Protein AF-0000000068498401 (afdb_homodimer)

pLDDT: mean 91.23, std 15.37, range [37.78, 98.94]

Solvent-accessible surface area (backbone atoms only — not comparable to full-atom values): 26093 Å² total; per-residue (Å²): 137,86,74,56,92,60,43,46,78,44,77,67,82,49,95,81,34,52,40,46,30,33,80,84,75,49,65,88,57,70,65,48,57,51,44,43,63,69,42,71,37,39,75,60,27,32,36,38,28,45,55,29,54,50,34,58,43,58,53,51,40,55,67,20,35,54,49,48,35,32,37,28,29,17,62,49,64,71,44,32,52,42,17,43,50,20,35,55,74,59,69,35,62,88,38,41,45,70,42,76,42,53,62,85,53,39,69,79,77,45,61,65,45,63,21,46,32,28,37,33,58,58,84,84,72,65,90,80,66,81,80,63,77,80,39,66,72,37,44,56,51,66,74,59,63,71,44,74,62,41,53,53,47,39,45,45,46,28,27,16,88,67,14,32,40,37,37,39,46,52,48,46,46,44,66,60,51,52,45,51,26,51,75,52,41,24,25,63,35,37,38,33,45,32,15,60,31,82,70,40,34,54,63,31,30,38,39,34,24,22,28,74,45,70,90,56,37,45,64,44,48,52,42,41,46,22,42,96,84,68,39,71,22,72,67,44,52,49,55,69,66,55,63,66,30,54,48,133,137,87,74,54,92,60,43,47,78,44,76,66,82,47,95,82,35,51,41,47,31,33,79,84,73,51,66,89,56,70,64,49,58,51,45,44,62,68,41,72,37,40,76,61,28,32,36,38,30,46,55,28,53,51,33,58,44,56,52,51,42,55,67,21,34,53,48,49,35,33,36,28,29,16,63,50,63,71,42,32,51,42,18,43,50,21,34,55,74,59,67,35,63,87,39,41,46,70,43,75,42,53,61,84,51,39,70,78,77,44,62,63,45,61,21,46,33,30,37,34,58,57,83,84,71,65,89,80,65,80,77,62,78,80,39,68,71,36,44,57,51,64,74,61,64,71,42,73,62,40,53,52,46,39,44,44,45,27,27,16,88,67,12,33,39,36,38,40,46,52,46,47,46,44,66,60,52,51,44,50,25,50,75,51,41,24,26,64,37,36,38,34,43,31,15,58,31,84,70,42,34,54,66,32,31,37,39,35,23,22,26,75,47,71,93,55,36,44,63,44,46,53,42,41,45,23,40,96,85,68,40,71,22,73,69,45,51,48,56,71,66,54,64,66,30,56,48,132

Radius of gyration: 25.87 Å; Cα contacts (8 Å, |Δi|>4): 1118; chains: 2; bounding box: 50×80×57 Å

Nearest PDB structures (foldseek):
  3lpm-assembly1_B  TM=9.695E-01  e=3.273E-28  Listeria monocytogenes serotype 4b str. CLIP 80459
  7wm6-assembly1_A  TM=9.320E-01  e=1.134E-28  Mycoplasma capricolum subsp. capricolum
  7wm6-assembly2_D  TM=9.276E-01  e=2.561E-27  Mycoplasma capricolum subsp. capricolum
  7wm5-assembly1_A-2  TM=9.455E-01  e=2.442E-23  Mycoplasma capricolum subsp. capricolum
  7wm6-assembly1_B  TM=9.567E-01  e=1.090E-22  Mycoplasma capricolum subsp. capricolum

Sequence (496 aa):
MQLKDSERIDDLQLKGLKIIQDTNGFCFGIDAVLLANFTKIKKDAKVVDLGTGTGIIPILIAGKSEAKKIIGVEIQEDVYEMATRSIKLNGLEERVEIINEDIKYIDKVLDINGYHVVTSNPPYMHIDGIKNPNDKKAISRHEVRCNLEDVIRAASRLVMPRGKFFMIHRPTRLVDIITLGRKYKLEPKVIQFVHPRPQKAPNLVLVQFVKDGRPELKILDPLYVYGEDGNYTKELKAIYNNKDIGELMQLKDSERIDDLQLKGLKIIQDTNGFCFGIDAVLLANFTKIKKDAKVVDLGTGTGIIPILIAGKSEAKKIIGVEIQEDVYEMATRSIKLNGLEERVEIINEDIKYIDKVLDINGYHVVTSNPPYMHIDGIKNPNDKKAISRHEVRCNLEDVIRAASRLVMPRGKFFMIHRPTRLVDIITLGRKYKLEPKVIQFVHPRPQKAPNLVLVQFVKDGRPELKILDPLYVYGEDGNYTKELKAIYNNKDIGEL

InterPro domains:
  IPR029063 S-adenosyl-L-methionine-dependent methyltransferase superfamily [G3DSA:3.40.50.150] (7-247)
  IPR029063 S-adenosyl-L-methionine-dependent methyltransferase superfamily [SSF53335] (8-212)
  IPR050210 tRNA (adenine-N(6)-)-methyltransferase [PTHR47739] (4-241)
  IPR056743 TRM5/TYW2-like, methyltransferase domain [PF02475] (40-111)

Organism: Clostridioides difficile (strain 630) (NCBI:txid272563)

Foldseek 3Di:
DDDDPQWDKDALLFPRAIFIAGNQAQDDDLQLLVQLLVDADAAQFEEEEEQCQRVSSVRLNVQAENHQAYEYEHADPVRQVRNVVSCVVRPNPRHYYYDHDQLLCVCVVAPFQAGQEYEYADDAADVPDLDDCPRPSSVCCVPSVCDLLSNLLSRLRHHHAQGKYKYKYFPVCVVVNQVSCVVSQWHWAEKEFECQEPPGHGGMMMTMTTRNDDDDHDYDDYHYQAYPVGHGDPVSVCSSVNRHNYDD/DDDDPQWDKDALLFPRAIFIAGNQAQDDDLQLLVQLLVDADAAQFEEEEEQCQRVSSVSLNVQAENHQAYEYEHADPVRQVRNQVSCVVRPNPRHYYYDHDQLLCVCVVAPFLAGQEYEYADDAADPPDLDDCPRPVSVCCPPSVCDLLSNLLSRLRHHHAQGKYKYKYFPVCVVVNQVSCVVSQWHWAEKEFEAQEPPGHGGMMMTMTTRNDDDDHHYDDYHYQAYPVGHGDPVSVCSSVNRHNYDD

Structure (mmCIF, N/CA/C/O backbone):
data_AF-0000000068498401-model_v1
#
loop_
_entity.id
_entity.type
_entity.pdbx_description
1 polymer Methyltransferase
#
loop_
_atom_site.group_PDB
_atom_site.id
_atom_site.type_symbol
_atom_site.label_atom_id
_atom_site.label_alt_id
_atom_site.label_comp_id
_atom_site.label_asym_id
_atom_site.label_entity_id
_atom_site.label_seq_id
_atom_site.pdbx_PDB_ins_code
_atom_site.Cartn_x
_atom_site.Cartn_y
_atom_site.Cartn_z
_atom_site.occupancy
_atom_site.B_iso_or_equiv
_atom_site.auth_seq_id
_atom_site.auth_comp_id
_atom_site.auth_asym_id
_atom_site.auth_atom_id
_atom_site.pdbx_PDB_model_num
ATOM 1 N N . MET A 1 1 ? 5.309 43.344 13.297 1 69.25 1 MET A N 1
ATOM 2 C CA . MET A 1 1 ? 6.023 42.062 13.469 1 69.25 1 MET A CA 1
ATOM 3 C C . MET A 1 1 ? 7.398 42.125 12.812 1 69.25 1 MET A C 1
ATOM 5 O O . MET A 1 1 ? 7.551 42.719 11.734 1 69.25 1 MET A O 1
ATOM 9 N N . GLN A 1 2 ? 8.484 41.844 13.555 1 80.69 2 GLN A N 1
ATOM 10 C CA . GLN A 1 2 ? 9.836 41.938 13.016 1 80.69 2 GLN A CA 1
ATOM 11 C C . GLN A 1 2 ? 10.289 40.594 12.453 1 80.69 2 GLN A C 1
ATOM 13 O O . GLN A 1 2 ? 10.211 39.562 13.141 1 80.69 2 GLN A O 1
ATOM 18 N N . LEU A 1 3 ? 10.594 40.594 11.156 1 88.62 3 LEU A N 1
ATOM 19 C CA . LEU A 1 3 ? 11.133 39.406 10.492 1 88.62 3 LEU A CA 1
ATOM 20 C C . LEU A 1 3 ? 12.633 39.281 10.727 1 88.62 3 LEU A C 1
ATOM 22 O O . LEU A 1 3 ? 13.344 40.281 10.766 1 88.62 3 LEU A O 1
ATOM 26 N N . LYS A 1 4 ? 13.016 38.094 10.945 1 89.81 4 LYS A N 1
ATOM 27 C CA . LYS A 1 4 ? 14.453 37.844 10.977 1 89.81 4 LYS A CA 1
ATOM 28 C C . LYS A 1 4 ? 15.039 37.844 9.57 1 89.81 4 LYS A C 1
ATOM 30 O O . LYS A 1 4 ? 14.305 37.781 8.578 1 89.81 4 LYS A O 1
ATOM 35 N N . ASP A 1 5 ? 16.312 37.938 9.406 1 86.5 5 ASP A N 1
ATOM 36 C CA . ASP A 1 5 ? 17.016 38.219 8.148 1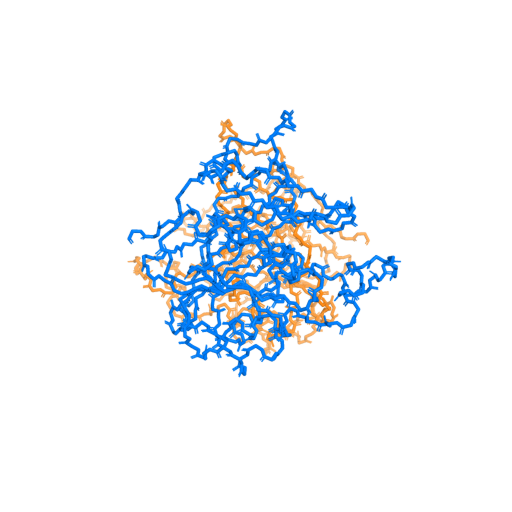 86.5 5 ASP A CA 1
ATOM 37 C C . ASP A 1 5 ? 16.656 37.188 7.09 1 86.5 5 ASP A C 1
ATOM 39 O O . ASP A 1 5 ? 16.422 37.531 5.93 1 86.5 5 ASP A O 1
ATOM 43 N N . SER A 1 6 ? 16.562 35.938 7.379 1 91.44 6 SER A N 1
ATOM 44 C CA . SER A 1 6 ? 16.344 34.906 6.379 1 91.44 6 SER A CA 1
ATOM 45 C C . SER A 1 6 ? 14.859 34.531 6.277 1 91.44 6 SER A C 1
ATOM 47 O O . SER A 1 6 ? 14.492 33.625 5.555 1 91.44 6 SER A O 1
ATOM 49 N N . GLU A 1 7 ? 14.031 35.375 6.914 1 94.44 7 GLU A N 1
ATOM 50 C CA . GLU A 1 7 ? 12.609 35.062 6.938 1 94.44 7 GLU A CA 1
ATOM 51 C C . GLU A 1 7 ? 11.836 35.875 5.898 1 94.44 7 GLU A C 1
ATOM 53 O O . GLU A 1 7 ? 12.234 37 5.551 1 94.44 7 GLU A O 1
ATOM 58 N N . ARG A 1 8 ? 10.773 35.25 5.34 1 95.12 8 ARG A N 1
ATOM 59 C CA . ARG A 1 8 ? 9.867 35.938 4.426 1 95.12 8 ARG A CA 1
ATOM 60 C C . ARG A 1 8 ? 8.414 35.562 4.734 1 95.12 8 ARG A C 1
ATOM 62 O O . ARG A 1 8 ? 8.141 34.562 5.367 1 95.12 8 ARG A O 1
ATOM 69 N N . ILE A 1 9 ? 7.539 36.438 4.32 1 96.31 9 ILE A N 1
ATOM 70 C CA . ILE A 1 9 ? 6.109 36.188 4.445 1 96.31 9 ILE A CA 1
ATOM 71 C C . ILE A 1 9 ? 5.543 35.719 3.107 1 96.31 9 ILE A C 1
ATOM 73 O O . ILE A 1 9 ? 5.73 36.406 2.084 1 96.31 9 ILE A O 1
ATOM 77 N N . ASP A 1 10 ? 4.914 34.594 3.117 1 95.62 10 ASP A N 1
ATOM 78 C CA . ASP A 1 10 ? 4.258 34.094 1.918 1 95.62 10 ASP A CA 1
ATOM 79 C C . ASP A 1 10 ? 2.74 34.125 2.066 1 95.62 10 ASP A C 1
ATOM 81 O O . ASP A 1 10 ? 2.211 33.812 3.139 1 95.62 10 ASP A O 1
ATOM 85 N N . ASP A 1 11 ? 2.082 34.531 0.954 1 97 11 ASP A N 1
ATOM 86 C CA . ASP A 1 11 ? 0.626 34.438 0.877 1 97 11 ASP A CA 1
ATOM 87 C C . ASP A 1 11 ? 0.174 33.031 0.538 1 97 11 ASP A C 1
ATOM 89 O O . ASP A 1 11 ? 0.654 32.438 -0.428 1 97 11 ASP A O 1
ATOM 93 N N . LEU A 1 12 ? -0.749 32.5 1.322 1 96.56 12 LEU A N 1
ATOM 94 C CA . LEU A 1 12 ? -1.189 31.125 1.112 1 96.56 12 LEU A CA 1
ATOM 95 C C . LEU A 1 12 ? -2.311 31.078 0.081 1 96.56 12 LEU A C 1
ATOM 97 O O . LEU A 1 12 ? -2.754 29.984 -0.3 1 96.56 12 LEU A O 1
ATOM 101 N N . GLN A 1 13 ? -2.814 32.188 -0.362 1 95.06 13 GLN A N 1
ATOM 102 C CA . GLN A 1 13 ? -3.906 32.312 -1.322 1 95.06 13 GLN A CA 1
ATOM 103 C C . GLN A 1 13 ? -5.16 31.594 -0.816 1 95.06 13 GLN A C 1
ATOM 105 O O . GLN A 1 13 ? -5.82 30.875 -1.567 1 95.06 13 GLN A O 1
ATOM 110 N N . LEU A 1 14 ? -5.355 31.688 0.507 1 97 14 LEU A N 1
ATOM 111 C CA . LEU A 1 14 ? -6.488 31.125 1.228 1 97 14 LEU A CA 1
ATOM 112 C C . LEU A 1 14 ? -7.055 32.125 2.229 1 97 14 LEU A C 1
ATOM 114 O O . LEU A 1 14 ? -6.551 32.25 3.348 1 97 14 LEU A O 1
ATOM 118 N N . LYS A 1 15 ? -8.047 32.875 1.849 1 96.5 15 LYS A N 1
ATOM 119 C CA . LYS A 1 15 ? -8.781 33.781 2.721 1 96.5 15 LYS A CA 1
ATOM 120 C C . LYS A 1 15 ? -7.852 34.812 3.363 1 96.5 15 LYS A C 1
ATOM 122 O O . LYS A 1 15 ? -7.988 35.125 4.551 1 96.5 15 LYS A O 1
ATOM 127 N N . GLY A 1 16 ? -6.793 35.156 2.66 1 96.69 16 GLY A N 1
ATOM 128 C CA . GLY A 1 16 ? -5.891 36.219 3.121 1 96.69 16 GLY A CA 1
ATOM 129 C C . GLY A 1 16 ? -4.867 35.719 4.125 1 96.69 16 GLY A C 1
ATOM 130 O O . GLY A 1 16 ? -4.086 36.5 4.664 1 96.69 16 GLY A O 1
ATOM 131 N N . LEU A 1 17 ? -4.832 34.438 4.328 1 98 17 LEU A N 1
ATOM 132 C CA . LEU A 1 17 ? -3.904 33.875 5.301 1 98 17 LEU A CA 1
ATOM 133 C C . LEU A 1 17 ? -2.475 33.906 4.773 1 98 17 LEU A C 1
ATOM 135 O O . LEU A 1 17 ? -2.25 33.781 3.566 1 98 17 LEU A O 1
ATOM 139 N N . LYS A 1 18 ? -1.527 34.125 5.73 1 98.12 18 LYS A N 1
ATOM 140 C CA . LYS A 1 18 ? -0.104 34.219 5.422 1 98.12 18 LYS A CA 1
ATOM 141 C C . LYS A 1 18 ? 0.726 33.344 6.336 1 98.12 18 LYS A C 1
ATOM 143 O O . LYS A 1 18 ? 0.212 32.781 7.32 1 98.12 18 LYS A O 1
ATOM 148 N N . ILE A 1 19 ? 2.02 33.156 5.918 1 97.38 19 ILE A N 1
ATOM 149 C CA . ILE A 1 19 ? 2.906 32.312 6.723 1 97.38 19 ILE A CA 1
ATOM 150 C C . ILE A 1 19 ? 4.332 32.875 6.656 1 97.38 19 ILE A C 1
ATOM 152 O O . ILE A 1 19 ? 4.781 33.312 5.602 1 97.38 19 ILE A O 1
ATOM 156 N N . ILE A 1 20 ? 4.973 32.875 7.828 1 96.88 20 ILE A N 1
ATOM 157 C CA . ILE A 1 20 ? 6.383 33.219 7.895 1 96.88 20 ILE A CA 1
ATOM 158 C C . ILE A 1 20 ? 7.238 31.969 7.664 1 96.88 20 ILE A C 1
ATOM 160 O O . ILE A 1 20 ? 7.012 30.938 8.281 1 96.88 20 ILE A O 1
ATOM 164 N N . GLN A 1 21 ? 8.109 32.062 6.746 1 94 21 GLN A N 1
ATOM 165 C CA . GLN A 1 21 ? 9.008 30.938 6.461 1 94 21 GLN A CA 1
ATOM 166 C C . GLN A 1 21 ? 10.461 31.406 6.438 1 94 21 GLN A C 1
ATOM 168 O O . GLN A 1 21 ? 10.742 32.594 6.227 1 94 21 GLN A O 1
ATOM 173 N N . ASP A 1 22 ? 11.281 30.453 6.781 1 90.94 22 ASP A N 1
ATOM 174 C CA . ASP A 1 22 ? 12.719 30.688 6.715 1 90.94 22 ASP A CA 1
ATOM 175 C C . ASP A 1 22 ? 13.312 30.094 5.438 1 90.94 22 ASP A C 1
ATOM 177 O O . ASP A 1 22 ? 13.367 28.875 5.273 1 90.94 22 ASP A O 1
ATOM 181 N N . THR A 1 23 ? 13.938 30.859 4.598 1 85.88 23 THR A N 1
ATOM 182 C CA . THR A 1 23 ? 14.398 30.469 3.271 1 85.88 23 THR A CA 1
ATOM 183 C C . THR A 1 23 ? 15.594 29.531 3.373 1 85.88 23 THR A C 1
ATOM 185 O O . THR A 1 23 ? 15.945 28.859 2.404 1 85.88 23 THR A O 1
ATOM 188 N N . ASN A 1 24 ? 16.188 29.469 4.523 1 81.56 24 ASN A N 1
ATOM 189 C CA . ASN A 1 24 ? 17.359 28.641 4.699 1 81.56 24 ASN A CA 1
ATOM 190 C C . ASN A 1 24 ? 16.984 27.219 5.145 1 81.56 24 ASN A C 1
ATOM 192 O O . ASN A 1 24 ? 17.844 26.344 5.219 1 81.56 24 ASN A O 1
ATOM 196 N N . GLY A 1 25 ? 15.664 27.016 5.324 1 74.38 25 GLY A N 1
ATOM 197 C CA . GLY A 1 25 ? 15.539 25.609 5.652 1 74.38 25 GLY A CA 1
ATOM 198 C C . GLY A 1 25 ? 14.133 25.219 6.078 1 74.38 25 GLY A C 1
ATOM 199 O O . GLY A 1 25 ? 13.781 24.047 6.086 1 74.38 25 GLY A O 1
ATOM 200 N N . PHE A 1 26 ? 13.273 26.156 6.363 1 77.25 26 PHE A N 1
ATOM 201 C CA . PHE A 1 26 ? 11.961 25.766 6.863 1 77.25 26 PHE A CA 1
ATOM 202 C C . PHE A 1 26 ? 10.859 26.312 5.961 1 77.25 26 PHE A C 1
ATOM 204 O O . PHE A 1 26 ? 10.172 27.266 6.316 1 77.25 26 PHE A O 1
ATOM 211 N N . CYS A 1 27 ? 10.828 25.75 4.793 1 87.81 27 CYS A N 1
ATOM 212 C CA . CYS A 1 27 ? 9.75 26.062 3.865 1 87.81 27 CYS A CA 1
ATOM 213 C C . CYS A 1 27 ? 8.836 24.844 3.676 1 87.81 27 CYS A C 1
ATOM 215 O O . CYS A 1 27 ? 9.312 23.719 3.564 1 87.81 27 CYS A O 1
ATOM 217 N N . PHE A 1 28 ? 7.555 25.219 3.814 1 88.06 28 PHE A N 1
ATOM 218 C CA . PHE A 1 28 ? 6.641 24.094 3.619 1 88.06 28 PHE A CA 1
ATOM 219 C C . PHE A 1 28 ? 6.594 23.688 2.152 1 88.06 28 PHE A C 1
ATOM 221 O O . PHE A 1 28 ? 6.855 24.5 1.265 1 88.06 28 PHE A O 1
ATOM 228 N N . GLY A 1 29 ? 6.336 22.375 1.887 1 91.38 29 GLY A N 1
ATOM 229 C CA . GLY A 1 29 ? 6.23 21.844 0.541 1 91.38 29 GLY A CA 1
ATOM 230 C C . GLY A 1 29 ? 4.852 21.297 0.219 1 91.38 29 GLY A C 1
ATOM 231 O O . GLY A 1 29 ? 3.898 21.531 0.967 1 91.38 29 GLY A O 1
ATOM 232 N N . ILE A 1 30 ? 4.715 20.672 -0.909 1 95.12 30 ILE A N 1
ATOM 233 C CA . ILE A 1 30 ? 3.463 20.156 -1.437 1 95.12 30 ILE A CA 1
ATOM 234 C C . ILE A 1 30 ? 2.873 19.141 -0.455 1 95.12 30 ILE A C 1
ATOM 236 O O . ILE A 1 30 ? 1.653 18.984 -0.37 1 95.12 30 ILE A O 1
ATOM 240 N N . ASP A 1 31 ? 3.709 18.5 0.362 1 96.25 31 ASP A N 1
ATOM 241 C CA . ASP A 1 31 ? 3.277 17.469 1.312 1 96.25 31 ASP A CA 1
ATOM 242 C C . ASP A 1 31 ? 2.281 18.047 2.318 1 96.25 31 ASP A C 1
ATOM 244 O O . ASP A 1 31 ? 1.245 17.438 2.59 1 96.25 31 ASP A O 1
ATOM 248 N N . ALA A 1 32 ? 2.59 19.219 2.818 1 96.88 32 ALA A N 1
ATOM 249 C CA . ALA A 1 32 ? 1.733 19.844 3.818 1 96.88 32 ALA A CA 1
ATOM 250 C C . ALA A 1 32 ? 0.363 20.188 3.236 1 96.88 32 ALA A C 1
ATOM 252 O O . ALA A 1 32 ? -0.662 19.984 3.893 1 96.88 32 ALA A O 1
ATOM 253 N N . VAL A 1 33 ? 0.389 20.672 1.991 1 97.44 33 VAL A N 1
ATOM 254 C CA . VAL A 1 33 ? -0.849 21.047 1.322 1 97.44 33 VAL A CA 1
ATOM 255 C C . VAL A 1 33 ? -1.704 19.812 1.062 1 97.44 33 VAL A C 1
ATOM 257 O O . VAL A 1 33 ? -2.912 19.828 1.308 1 97.44 33 VAL A O 1
ATOM 260 N N . LEU A 1 34 ? -1.047 18.734 0.639 1 98.44 34 LEU A N 1
ATOM 261 C CA . LEU A 1 34 ? -1.752 17.484 0.366 1 98.44 34 LEU A CA 1
ATOM 262 C C . LEU A 1 34 ? -2.361 16.922 1.643 1 98.44 34 LEU A C 1
ATOM 264 O O . LEU A 1 34 ? -3.521 16.5 1.649 1 98.44 34 LEU A O 1
ATOM 268 N N . LEU A 1 35 ? -1.607 16.922 2.703 1 98.69 35 LEU A N 1
ATOM 269 C CA . LEU A 1 35 ? -2.086 16.359 3.961 1 98.69 35 LEU A CA 1
ATOM 270 C C . LEU A 1 35 ? -3.266 17.156 4.5 1 98.69 35 LEU A C 1
ATOM 272 O O . LEU A 1 35 ? -4.285 16.594 4.895 1 98.69 35 LEU A O 1
ATOM 276 N N . ALA A 1 36 ? -3.113 18.484 4.512 1 98.62 36 ALA A N 1
ATOM 277 C CA . ALA A 1 36 ? -4.188 19.328 5.023 1 98.62 36 ALA A CA 1
ATOM 278 C C . ALA A 1 36 ? -5.488 19.094 4.266 1 98.62 36 ALA A C 1
ATOM 280 O O . ALA A 1 36 ? -6.562 19.031 4.867 1 98.62 36 ALA A O 1
ATOM 281 N N . ASN A 1 37 ? -5.422 18.891 2.969 1 98.31 37 ASN A N 1
ATOM 282 C CA . ASN A 1 37 ? -6.613 18.734 2.143 1 98.31 37 ASN A CA 1
ATOM 283 C C . ASN A 1 37 ? -7.129 17.297 2.176 1 98.31 37 ASN A C 1
ATOM 285 O O . ASN A 1 37 ? -8.266 17.031 1.785 1 98.31 37 ASN A O 1
ATOM 289 N N . PHE A 1 38 ? -6.309 16.344 2.588 1 98.5 38 PHE A N 1
ATOM 290 C CA . PHE A 1 38 ? -6.688 14.953 2.756 1 98.5 38 PHE A CA 1
ATOM 291 C C . PHE A 1 38 ? -7.48 14.758 4.043 1 98.5 38 PHE A C 1
ATOM 293 O O . PHE A 1 38 ? -8.25 13.805 4.164 1 98.5 38 PHE A O 1
ATOM 300 N N . THR A 1 39 ? -7.305 15.656 4.969 1 98.19 39 THR A N 1
ATOM 301 C CA . THR A 1 39 ? -7.965 15.578 6.266 1 98.19 39 THR A CA 1
ATOM 302 C C . THR A 1 39 ? -9.438 15.961 6.152 1 98.19 39 THR A C 1
ATOM 304 O O . THR A 1 39 ? -9.82 16.719 5.262 1 98.19 39 THR A O 1
ATOM 307 N N . LYS A 1 40 ? -10.195 15.359 6.953 1 96.25 40 LYS A N 1
ATOM 308 C CA . LYS A 1 40 ? -11.602 15.703 7.117 1 96.25 40 LYS A CA 1
ATOM 309 C C . LYS A 1 40 ? -11.891 16.156 8.547 1 96.25 40 LYS A C 1
ATOM 311 O O . LYS A 1 40 ? -11.641 15.422 9.5 1 96.25 40 LYS A O 1
ATOM 316 N N . ILE A 1 41 ? -12.516 17.375 8.617 1 97.69 41 ILE A N 1
ATOM 317 C CA . ILE A 1 41 ? -12.656 18 9.938 1 97.69 41 ILE A CA 1
ATOM 318 C C . ILE A 1 41 ? -14.117 18.344 10.188 1 97.69 41 ILE A C 1
ATOM 320 O O . ILE A 1 41 ? -14.727 19.109 9.43 1 97.69 41 ILE A O 1
ATOM 324 N N . LYS A 1 42 ? -14.648 17.812 11.227 1 97.31 42 LYS A N 1
ATOM 325 C CA . LYS A 1 42 ? -16 18.172 11.633 1 97.31 42 LYS A CA 1
ATOM 326 C C . LYS A 1 42 ? -16.016 19.531 12.312 1 97.31 42 LYS A C 1
ATOM 328 O O . LYS A 1 42 ? -15.008 19.984 12.859 1 97.31 42 LYS A O 1
ATOM 333 N N . LYS A 1 43 ? -17.203 20.078 12.297 1 97.19 43 LYS A N 1
ATOM 334 C CA . LYS A 1 43 ? -17.391 21.312 13.047 1 97.19 43 LYS A CA 1
ATOM 335 C C . LYS A 1 43 ? -17.062 21.125 14.523 1 97.19 43 LYS A C 1
ATOM 337 O O . LYS A 1 43 ? -17.422 20.094 15.117 1 97.19 43 LYS A O 1
ATOM 342 N N . ASP A 1 44 ? -16.328 22.062 15.102 1 97.75 44 ASP A N 1
ATOM 343 C CA . ASP A 1 44 ? -16 22.141 16.516 1 97.75 44 ASP A CA 1
ATOM 344 C C . ASP A 1 44 ? -15 21.062 16.922 1 97.75 44 ASP A C 1
ATOM 346 O O . ASP A 1 44 ? -14.836 20.766 18.109 1 97.75 44 ASP A O 1
ATOM 350 N N . ALA A 1 45 ? -14.367 20.516 15.906 1 98.5 45 ALA A N 1
ATOM 351 C CA . ALA A 1 45 ? -13.391 19.469 16.188 1 98.5 45 ALA A CA 1
ATOM 352 C C . ALA A 1 45 ? -12.156 20.047 16.875 1 98.5 45 ALA A C 1
ATOM 354 O O . ALA A 1 45 ? -11.812 21.219 16.672 1 98.5 45 ALA A O 1
ATOM 355 N N . LYS A 1 46 ? -11.539 19.188 17.703 1 98.88 46 LYS A N 1
ATOM 356 C CA . LYS A 1 46 ? -10.211 19.453 18.234 1 98.88 46 LYS A CA 1
ATOM 357 C C . LYS A 1 46 ? -9.141 18.703 17.453 1 98.88 46 LYS A C 1
ATOM 359 O O . LYS A 1 46 ? -9.242 17.484 17.266 1 98.88 46 LYS A O 1
ATOM 364 N N . VAL A 1 47 ? -8.102 19.469 17.062 1 98.88 47 VAL A N 1
ATOM 365 C CA . VAL A 1 47 ? -7.098 18.922 16.156 1 98.88 47 VAL A CA 1
ATOM 366 C C . VAL A 1 47 ? -5.703 19.141 16.75 1 98.88 47 VAL A C 1
ATOM 368 O O . VAL A 1 47 ? -5.43 20.172 17.344 1 98.88 47 VAL A O 1
ATOM 371 N N . VAL A 1 48 ? -4.828 18.125 16.562 1 98.94 48 VAL A N 1
ATOM 372 C CA . VAL A 1 48 ? -3.416 18.281 16.906 1 98.94 48 VAL A CA 1
ATOM 373 C C . VAL A 1 48 ? -2.553 17.938 15.695 1 98.94 48 VAL A C 1
ATOM 375 O O . VAL A 1 48 ? -2.797 16.953 15.008 1 98.94 48 VAL A O 1
ATOM 378 N N . ASP A 1 49 ? -1.604 18.781 15.422 1 98.88 49 ASP A N 1
ATOM 379 C CA . ASP A 1 49 ? -0.606 18.531 14.383 1 98.88 49 ASP A CA 1
ATOM 380 C C . ASP A 1 49 ? 0.765 18.25 15 1 98.88 49 ASP A C 1
ATOM 382 O O . ASP A 1 49 ? 1.368 19.141 15.602 1 98.88 49 ASP A O 1
ATOM 386 N N . LEU A 1 50 ? 1.269 17.016 14.82 1 98.31 50 LEU A N 1
ATOM 387 C CA . LEU A 1 50 ? 2.537 16.594 15.398 1 98.31 50 LEU A CA 1
ATOM 388 C C . LEU A 1 50 ? 3.697 16.922 14.461 1 98.31 50 LEU A C 1
ATOM 390 O O . LEU A 1 50 ? 3.717 16.484 13.312 1 98.31 50 LEU A O 1
ATOM 394 N N . GLY A 1 51 ? 4.711 17.609 14.945 1 96.06 51 GLY A N 1
ATOM 395 C CA . GLY A 1 51 ? 5.777 18.094 14.078 1 96.06 51 GLY A CA 1
ATOM 396 C C . GLY A 1 51 ? 5.32 19.156 13.109 1 96.06 51 GLY A C 1
ATOM 397 O O . GLY A 1 51 ? 5.543 19.047 11.898 1 96.06 51 GLY A O 1
ATOM 398 N N . THR A 1 52 ? 4.844 20.266 13.688 1 96.81 52 THR A N 1
ATOM 399 C CA . THR A 1 52 ? 4.055 21.203 12.891 1 96.81 52 THR A CA 1
ATOM 400 C C . THR A 1 52 ? 4.961 22.078 12.031 1 96.81 52 THR A C 1
ATOM 402 O O . THR A 1 52 ? 4.504 22.688 11.062 1 96.81 52 THR A O 1
ATOM 405 N N . GLY A 1 53 ? 6.262 22.188 12.352 1 93.56 53 GLY A N 1
ATOM 406 C CA . GLY A 1 53 ? 7.168 23.031 11.594 1 93.56 53 GLY A CA 1
ATOM 407 C C . GLY A 1 53 ? 6.734 24.484 11.578 1 93.56 53 GLY A C 1
ATOM 408 O O . GLY A 1 53 ? 6.492 25.078 12.633 1 93.56 53 GLY A O 1
ATOM 409 N N . THR A 1 54 ? 6.523 25.062 10.453 1 92.62 54 THR A N 1
ATOM 410 C CA . THR A 1 54 ? 6.16 26.469 10.289 1 92.62 54 THR A CA 1
ATOM 411 C C . THR A 1 54 ? 4.73 26.719 10.758 1 92.62 54 THR A C 1
ATOM 413 O O . THR A 1 54 ? 4.277 27.859 10.812 1 92.62 54 THR A O 1
ATOM 416 N N . GLY A 1 55 ? 4.008 25.688 11.07 1 97.19 55 GLY A N 1
ATOM 417 C CA . GLY A 1 55 ? 2.609 25.828 11.438 1 97.19 55 GLY A CA 1
ATOM 418 C C . GLY A 1 55 ? 1.673 25.812 10.242 1 97.19 55 GLY A C 1
ATOM 419 O O . GLY A 1 55 ? 0.499 26.172 10.367 1 97.19 55 GLY A O 1
ATOM 420 N N . ILE A 1 56 ? 2.166 25.359 9.117 1 97.94 56 ILE A N 1
ATOM 421 C CA . ILE A 1 56 ? 1.432 25.453 7.855 1 97.94 56 ILE A CA 1
ATOM 422 C C . ILE A 1 56 ? 0.158 24.609 7.938 1 97.94 56 ILE A C 1
ATOM 424 O O . ILE A 1 56 ? -0.92 25.078 7.555 1 97.94 56 ILE A O 1
ATOM 428 N N . ILE A 1 57 ? 0.209 23.422 8.492 1 98.56 57 ILE A N 1
ATOM 429 C CA . ILE A 1 57 ? -0.944 22.531 8.484 1 98.56 57 ILE A CA 1
ATOM 430 C C . ILE A 1 57 ? -2.025 23.078 9.414 1 98.56 57 ILE A C 1
ATOM 432 O O . ILE A 1 57 ? -3.186 23.203 9.016 1 98.56 57 ILE A O 1
ATOM 436 N N . PRO A 1 58 ? -1.729 23.516 10.617 1 98.81 58 PRO A N 1
ATOM 437 C CA . PRO A 1 58 ? -2.727 24.156 11.469 1 98.81 58 PRO A CA 1
ATOM 438 C C . PRO A 1 58 ? -3.379 25.375 10.805 1 98.81 58 PRO A C 1
ATOM 440 O O . PRO A 1 58 ? -4.598 25.547 10.883 1 98.81 58 PRO A O 1
ATOM 443 N N . ILE A 1 59 ? -2.576 26.188 10.133 1 98.69 59 ILE A N 1
ATOM 444 C CA . ILE A 1 59 ? -3.096 27.391 9.5 1 98.69 59 ILE A CA 1
ATOM 445 C C . ILE A 1 59 ? -4.047 27.016 8.367 1 98.69 59 ILE A C 1
ATOM 447 O O . ILE A 1 59 ? -5.137 27.578 8.242 1 98.69 59 ILE A O 1
ATOM 451 N N . LEU A 1 60 ? -3.639 26.047 7.543 1 98.56 60 LEU A N 1
ATOM 452 C CA . LEU A 1 60 ? -4.492 25.594 6.445 1 98.56 60 LEU A CA 1
ATOM 453 C C .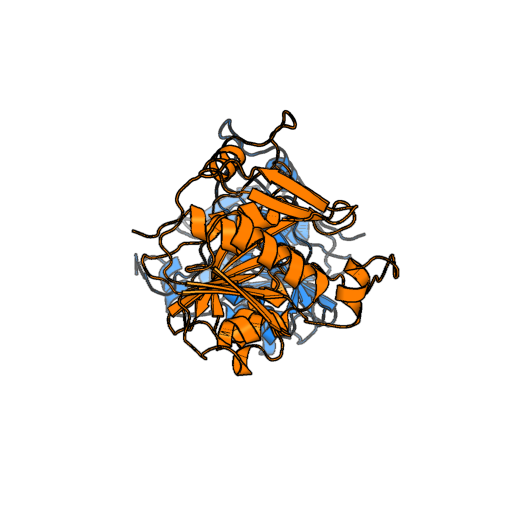 LEU A 1 60 ? -5.789 25 6.973 1 98.56 60 LEU A C 1
ATOM 455 O O . LEU A 1 60 ? -6.867 25.297 6.453 1 98.56 60 LEU A O 1
ATOM 459 N N . ILE A 1 61 ? -5.707 24.188 8.016 1 98.69 61 ILE A N 1
ATOM 460 C CA . ILE A 1 61 ? -6.898 23.562 8.586 1 98.69 61 ILE A CA 1
ATOM 461 C C . ILE A 1 61 ? -7.824 24.641 9.156 1 98.69 61 ILE A C 1
ATOM 463 O O . ILE A 1 61 ? -9.039 24.578 8.969 1 98.69 61 ILE A O 1
ATOM 467 N N . ALA A 1 62 ? -7.246 25.609 9.828 1 98.5 62 ALA A N 1
ATOM 468 C CA . ALA A 1 62 ? -8.047 26.703 10.367 1 98.5 62 ALA A CA 1
ATOM 469 C C . ALA A 1 62 ? -8.805 27.438 9.258 1 98.5 62 ALA A C 1
ATOM 471 O O . ALA A 1 62 ? -9.984 27.75 9.406 1 98.5 62 ALA A O 1
ATOM 472 N N . GLY A 1 63 ? -8.141 27.688 8.195 1 98 63 GLY A N 1
ATOM 473 C CA . GLY A 1 63 ? -8.742 28.406 7.086 1 98 63 GLY A CA 1
ATOM 474 C C . GLY A 1 63 ? -9.781 27.609 6.332 1 98 63 GLY A C 1
ATOM 475 O O . GLY A 1 63 ? -10.695 28.172 5.734 1 98 63 GLY A O 1
ATOM 476 N N . LYS A 1 64 ? -9.664 26.25 6.359 1 98.19 64 LYS A N 1
ATOM 477 C CA . LYS A 1 64 ? -10.492 25.406 5.504 1 98.19 64 LYS A CA 1
ATOM 478 C C . LYS A 1 64 ? -11.562 24.688 6.312 1 98.19 64 LYS A C 1
ATOM 480 O O . LYS A 1 64 ? -12.297 23.859 5.777 1 98.19 64 LYS A O 1
ATOM 485 N N . SER A 1 65 ? -11.633 24.953 7.645 1 97.81 65 SER A N 1
ATOM 486 C CA . SER A 1 65 ? -12.586 24.203 8.461 1 97.81 65 SER A CA 1
ATOM 487 C C . SER A 1 65 ? -13.109 25.062 9.617 1 97.81 65 SER A C 1
ATOM 489 O O . SER A 1 65 ? -12.672 26.188 9.805 1 97.81 65 SER A O 1
ATOM 491 N N . GLU A 1 66 ? -14.016 24.5 10.312 1 97.56 66 GLU A N 1
ATOM 492 C CA . GLU A 1 66 ? -14.57 25.141 11.5 1 97.56 66 GLU A CA 1
ATOM 493 C C . GLU A 1 66 ? -14.125 24.406 12.773 1 97.56 66 GLU A C 1
ATOM 495 O O . GLU A 1 66 ? -14.89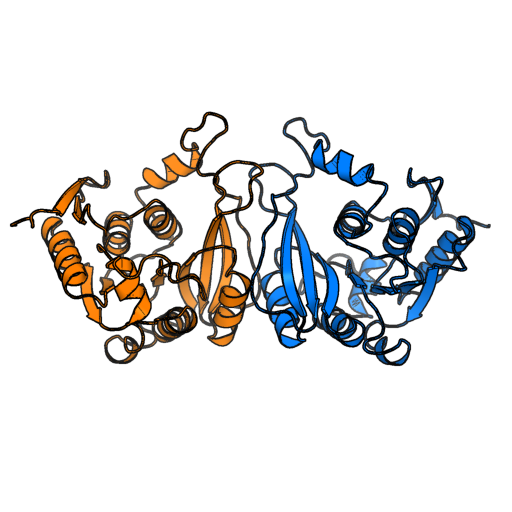8 24.297 13.727 1 97.56 66 GLU A O 1
ATOM 500 N N . ALA A 1 67 ? -12.969 23.906 12.688 1 98.06 67 ALA A N 1
ATOM 501 C CA . ALA A 1 67 ? -12.406 23.312 13.898 1 98.06 67 ALA A CA 1
ATOM 502 C C . ALA A 1 67 ? -12.438 24.297 15.055 1 98.06 67 ALA A C 1
ATOM 504 O O . ALA A 1 67 ? -12.164 25.484 14.875 1 98.06 67 ALA A O 1
ATOM 505 N N . LYS A 1 68 ? -12.734 23.781 16.219 1 98.06 68 LYS A N 1
ATOM 506 C CA . LYS A 1 68 ? -12.812 24.609 17.406 1 98.06 68 LYS A CA 1
ATOM 507 C C . LYS A 1 68 ? -11.414 25.016 17.906 1 98.06 68 LYS A C 1
ATOM 509 O O . LYS A 1 68 ? -11.195 26.156 18.297 1 98.06 68 LYS A O 1
ATOM 514 N N . LYS A 1 69 ? -10.562 24.047 17.906 1 98.75 69 LYS A N 1
ATOM 515 C CA . LYS A 1 69 ? -9.211 24.219 18.438 1 98.75 69 LYS A CA 1
ATOM 516 C C . LYS A 1 69 ? -8.203 23.391 17.656 1 98.75 69 LYS A C 1
ATOM 518 O O . LYS A 1 69 ? -8.461 22.234 17.344 1 98.75 69 LYS A O 1
ATOM 523 N N . ILE A 1 70 ? -7.094 24.047 17.312 1 98.94 70 ILE A N 1
ATOM 524 C CA . ILE A 1 70 ? -6 23.391 16.609 1 98.94 70 ILE A CA 1
ATOM 525 C C . ILE A 1 70 ? -4.688 23.641 17.359 1 98.94 70 ILE A C 1
ATOM 527 O O . ILE A 1 70 ? -4.34 24.781 17.641 1 98.94 70 ILE A O 1
ATOM 531 N N . ILE A 1 71 ? -3.99 22.547 17.656 1 98.94 71 ILE A N 1
ATOM 532 C CA . ILE A 1 71 ? -2.715 22.656 18.359 1 98.94 71 ILE A CA 1
ATOM 533 C C . ILE A 1 71 ? -1.595 22.094 17.484 1 98.94 71 ILE A C 1
ATOM 535 O O . ILE A 1 71 ? -1.689 20.969 16.984 1 98.94 71 ILE A O 1
ATOM 539 N N . GLY A 1 72 ? -0.579 22.906 17.234 1 98.75 72 GLY A N 1
ATOM 540 C CA . GLY A 1 72 ? 0.642 22.438 16.609 1 98.75 72 GLY A CA 1
ATOM 541 C C . GLY A 1 72 ? 1.764 22.172 17.594 1 98.75 72 GLY A C 1
ATOM 542 O O . GLY A 1 72 ? 1.996 22.969 18.5 1 98.75 72 GLY A O 1
ATOM 543 N N . VAL A 1 73 ? 2.445 21.078 17.406 1 98.31 73 VAL A N 1
ATOM 544 C CA . VAL A 1 73 ? 3.535 20.703 18.312 1 98.31 73 VAL A CA 1
ATOM 545 C C . VAL A 1 73 ? 4.871 20.812 17.578 1 98.31 73 VAL A C 1
ATOM 547 O O . VAL A 1 73 ? 5.043 20.234 16.5 1 98.31 73 VAL A O 1
ATOM 550 N N . GLU A 1 74 ? 5.77 21.578 18.125 1 96 74 GLU A N 1
ATOM 551 C CA . GLU A 1 74 ? 7.086 21.781 17.531 1 96 74 GLU A CA 1
ATOM 552 C C . GLU A 1 74 ? 8.188 21.75 18.594 1 96 74 GLU A C 1
ATOM 554 O O . GLU A 1 74 ? 8.078 22.406 19.625 1 96 74 GLU A O 1
ATOM 559 N N . ILE A 1 75 ? 9.188 20.953 18.281 1 94.56 75 ILE A N 1
ATOM 560 C CA . ILE A 1 75 ? 10.211 20.703 19.297 1 94.56 75 ILE A CA 1
ATOM 561 C C . ILE A 1 75 ? 11.258 21.812 19.266 1 94.56 75 ILE A C 1
ATOM 563 O O . ILE A 1 75 ? 11.812 22.188 20.297 1 94.56 75 ILE A O 1
ATOM 567 N N . GLN A 1 76 ? 11.602 22.328 18.141 1 92.06 76 GLN A N 1
ATOM 568 C CA . GLN A 1 76 ? 12.641 23.344 18 1 92.06 76 GLN A CA 1
ATOM 569 C C . GLN A 1 76 ? 12.125 24.734 18.375 1 92.06 76 GLN A C 1
ATOM 571 O O . GLN A 1 76 ? 11.18 25.234 17.766 1 92.06 76 GLN A O 1
ATOM 576 N N . GLU A 1 77 ? 12.797 25.359 19.203 1 95.19 77 GLU A N 1
ATOM 577 C CA . GLU A 1 77 ? 12.352 26.625 19.781 1 95.19 77 GLU A CA 1
ATOM 578 C C . GLU A 1 77 ? 12.234 27.703 18.703 1 95.19 77 GLU A C 1
ATOM 580 O O . GLU A 1 77 ? 11.242 28.438 18.672 1 95.19 77 GLU A O 1
ATOM 585 N N . ASP A 1 78 ? 13.242 27.719 17.844 1 92 78 ASP A N 1
ATOM 586 C CA . ASP A 1 78 ? 13.25 28.766 16.828 1 92 78 ASP A CA 1
ATOM 587 C C . ASP A 1 78 ? 12.086 28.578 15.852 1 92 78 ASP A C 1
ATOM 589 O O . ASP A 1 78 ? 11.492 29.547 15.391 1 92 78 ASP A O 1
ATOM 593 N N . VAL A 1 79 ? 11.789 27.375 15.539 1 93.38 79 VAL A N 1
ATOM 594 C CA . VAL A 1 79 ? 10.711 27.062 14.609 1 93.38 79 VAL A CA 1
ATOM 595 C C . VAL A 1 79 ? 9.359 27.297 15.289 1 93.38 79 VAL A C 1
ATOM 597 O O . VAL A 1 79 ? 8.438 27.844 14.688 1 93.38 79 VAL A O 1
ATOM 600 N N . TYR A 1 80 ? 9.328 26.922 16.516 1 96.25 80 TYR A N 1
ATOM 601 C CA . TYR A 1 80 ? 8.156 27.172 17.359 1 96.25 80 TYR A CA 1
ATOM 602 C C . TYR A 1 80 ? 7.832 28.672 17.391 1 96.25 80 TYR A C 1
ATOM 604 O O . TYR A 1 80 ? 6.676 29.062 17.203 1 96.25 80 TYR A O 1
ATOM 612 N N . GLU A 1 81 ? 8.781 29.453 17.609 1 96.5 81 GLU A N 1
ATOM 613 C CA . GLU A 1 81 ? 8.602 30.891 17.688 1 96.5 81 GLU A CA 1
ATOM 614 C C . GLU A 1 81 ? 8.109 31.453 16.344 1 96.5 81 GLU A C 1
ATOM 616 O O . GLU A 1 81 ? 7.191 32.281 16.312 1 96.5 81 GLU A O 1
ATOM 621 N N . MET A 1 82 ? 8.727 30.953 15.305 1 96.06 82 MET A N 1
ATOM 622 C CA . MET A 1 82 ? 8.336 31.391 13.969 1 96.06 82 MET A CA 1
ATOM 623 C C . MET A 1 82 ? 6.883 31.016 13.68 1 96.06 82 MET A C 1
ATOM 625 O O . MET A 1 82 ? 6.113 31.844 13.18 1 96.06 82 MET A O 1
ATOM 629 N N . ALA A 1 83 ? 6.5 29.828 14.008 1 97.31 83 ALA A N 1
ATOM 630 C CA . ALA A 1 83 ? 5.129 29.359 13.812 1 97.31 83 ALA A CA 1
ATOM 631 C C . ALA A 1 83 ? 4.148 30.203 14.625 1 97.31 83 ALA A C 1
ATOM 633 O O . ALA A 1 83 ? 3.074 30.562 14.141 1 97.31 83 ALA A O 1
ATOM 634 N N . THR A 1 84 ? 4.547 30.531 15.812 1 98.12 84 THR A N 1
ATOM 635 C CA . THR A 1 84 ? 3.701 31.328 16.703 1 98.12 84 THR A CA 1
ATOM 636 C C . THR A 1 84 ? 3.479 32.719 16.109 1 98.12 84 THR A C 1
ATOM 638 O O . THR A 1 84 ? 2.363 33.25 16.156 1 98.12 84 THR A O 1
ATOM 641 N N . ARG A 1 85 ? 4.512 33.25 15.57 1 97.75 85 ARG A N 1
ATOM 642 C CA . ARG A 1 85 ? 4.391 34.562 14.938 1 97.75 85 ARG A CA 1
ATOM 643 C C . ARG A 1 85 ? 3.473 34.5 13.727 1 97.75 85 ARG A C 1
ATOM 645 O O . ARG A 1 85 ? 2.736 35.438 13.445 1 97.75 85 ARG A O 1
ATOM 652 N N . SER A 1 86 ? 3.527 33.406 13 1 97.75 86 SER A N 1
ATOM 653 C CA . SER A 1 86 ? 2.627 33.219 11.859 1 97.75 86 SER A CA 1
ATOM 654 C C . SER A 1 86 ? 1.169 33.219 12.312 1 97.75 86 SER A C 1
ATOM 656 O O . SER A 1 86 ? 0.307 33.781 11.648 1 97.75 86 SER A O 1
ATOM 658 N N . ILE A 1 87 ? 0.899 32.531 13.445 1 98.5 87 ILE A N 1
ATOM 659 C CA . ILE A 1 87 ? -0.456 32.469 13.977 1 98.5 87 ILE A CA 1
ATOM 660 C C . ILE A 1 87 ? -0.937 33.875 14.328 1 98.5 87 ILE A C 1
ATOM 662 O O . ILE A 1 87 ? -2.055 34.25 13.977 1 98.5 87 ILE A O 1
ATOM 666 N N . LYS A 1 88 ? -0.114 34.656 14.93 1 97.94 88 LYS A N 1
ATOM 667 C CA . LYS A 1 88 ? -0.433 36.031 15.328 1 97.94 88 LYS A CA 1
ATOM 668 C C . LYS A 1 88 ? -0.668 36.906 14.102 1 97.94 88 LYS A C 1
ATOM 670 O O . LYS A 1 88 ? -1.599 37.719 14.086 1 97.94 88 LYS A O 1
ATOM 675 N N . LEU A 1 89 ? 0.184 36.688 13.141 1 97.25 89 LEU A N 1
ATOM 676 C CA . LEU A 1 89 ? 0.1 37.438 11.898 1 97.25 89 LEU A CA 1
ATOM 677 C C . LEU A 1 89 ? -1.286 37.312 11.273 1 97.25 89 LEU A C 1
ATOM 679 O O . LEU A 1 89 ? -1.779 38.25 10.648 1 97.25 89 LEU A O 1
ATOM 683 N N . ASN A 1 90 ? -1.957 36.219 11.492 1 98 90 ASN A N 1
ATOM 684 C CA . ASN A 1 90 ? -3.244 35.938 10.875 1 98 90 ASN A CA 1
ATOM 685 C C . ASN A 1 90 ? -4.402 36.188 11.828 1 98 90 ASN A C 1
ATOM 687 O O . ASN A 1 90 ? -5.566 36 11.469 1 98 90 ASN A O 1
ATOM 691 N N . GLY A 1 91 ? -4.094 36.531 13.125 1 97.81 91 GLY A N 1
ATOM 692 C CA . GLY A 1 91 ? -5.137 36.719 14.117 1 97.81 91 GLY A CA 1
ATOM 693 C C . GLY A 1 91 ? -5.832 35.438 14.508 1 97.81 91 GLY A C 1
ATOM 694 O O . GLY A 1 91 ? -7.039 35.406 14.766 1 97.81 91 GLY A O 1
ATOM 695 N N . LEU A 1 92 ? -5.152 34.344 14.484 1 98.31 92 LEU A N 1
ATOM 696 C CA . LEU A 1 92 ? -5.75 33.031 14.711 1 98.31 92 LEU A CA 1
ATOM 697 C C . LEU A 1 92 ? -5.5 32.562 16.141 1 98.31 92 LEU A C 1
ATOM 699 O O . LEU A 1 92 ? -5.742 31.391 16.453 1 98.31 92 LEU A O 1
ATOM 703 N N . GLU A 1 93 ? -5.074 33.375 17.047 1 98.12 93 GLU A N 1
ATOM 704 C CA . GLU A 1 93 ? -4.594 33 18.375 1 98.12 93 GLU A CA 1
ATOM 705 C C . GLU A 1 93 ? -5.703 32.344 19.203 1 98.12 93 GLU A C 1
ATOM 707 O O . GLU A 1 93 ? -5.43 31.578 20.125 1 98.12 93 GLU A O 1
ATOM 712 N N . GLU A 1 94 ? -6.891 32.625 18.906 1 97.69 94 GLU A N 1
ATOM 713 C CA . GLU A 1 94 ? -8 32.062 19.672 1 97.69 94 GLU A CA 1
ATOM 714 C C . GLU A 1 94 ? -8.297 30.625 19.266 1 97.69 94 GLU A C 1
ATOM 716 O O . GLU A 1 94 ? -8.867 29.859 20.031 1 97.69 94 GLU A O 1
ATOM 721 N N . ARG A 1 95 ? -7.926 30.219 18.031 1 98.12 95 ARG A N 1
ATOM 722 C CA . ARG A 1 95 ? -8.297 28.906 17.484 1 98.12 95 ARG A CA 1
ATOM 723 C C . ARG A 1 95 ? -7.07 28.016 17.328 1 98.12 95 ARG A C 1
ATOM 725 O O . ARG A 1 95 ? -7.184 26.781 17.344 1 98.12 95 ARG A O 1
ATOM 732 N N . VAL A 1 96 ? -5.93 28.672 17.156 1 98.88 96 VAL A N 1
ATOM 733 C CA . VAL A 1 96 ? -4.719 27.922 16.859 1 98.88 96 VAL A CA 1
ATOM 734 C C . VAL A 1 96 ? -3.648 28.234 17.906 1 98.88 96 VAL A C 1
ATOM 736 O O . VAL A 1 96 ? -3.369 29.406 18.172 1 98.88 96 VAL A O 1
ATOM 739 N N . GLU A 1 97 ? -3.051 27.203 18.453 1 98.75 97 GLU A N 1
ATOM 740 C CA . GLU A 1 97 ? -1.972 27.312 19.422 1 98.75 97 GLU A CA 1
ATOM 741 C C . GLU A 1 97 ? -0.776 26.453 19.031 1 98.75 97 GLU A C 1
ATOM 743 O O . GLU A 1 97 ? -0.945 25.312 18.594 1 98.75 97 GLU A O 1
ATOM 748 N N . ILE A 1 98 ? 0.397 27.047 19.156 1 98.75 98 ILE A N 1
ATOM 749 C CA . ILE A 1 98 ? 1.616 26.266 18.969 1 98.75 98 ILE A CA 1
ATOM 750 C C . ILE A 1 98 ? 2.283 26 20.312 1 98.75 98 ILE A C 1
ATOM 752 O O . ILE A 1 98 ? 2.432 26.922 21.125 1 98.75 98 ILE A O 1
ATOM 756 N N . ILE A 1 99 ? 2.652 24.797 20.516 1 98.19 99 ILE A N 1
ATOM 757 C CA . ILE A 1 99 ? 3.354 24.484 21.766 1 98.19 99 ILE A CA 1
ATOM 758 C C . ILE A 1 99 ? 4.742 23.938 21.453 1 98.19 99 ILE A C 1
ATOM 760 O O . ILE A 1 99 ? 4.934 23.25 20.438 1 98.19 99 ILE A O 1
ATOM 764 N N . ASN A 1 100 ? 5.699 24.266 22.297 1 97.81 100 ASN A N 1
ATOM 765 C CA . ASN A 1 100 ? 7.078 23.812 22.172 1 97.81 100 ASN A CA 1
ATOM 766 C C . ASN A 1 100 ? 7.34 22.578 23.047 1 97.81 100 ASN A C 1
ATOM 768 O O . ASN A 1 100 ? 7.625 22.703 24.234 1 97.81 100 ASN A O 1
ATOM 772 N N . GLU A 1 101 ? 7.188 21.406 22.422 1 96.69 101 GLU A N 1
ATOM 773 C CA . GLU A 1 101 ? 7.289 20.156 23.188 1 96.69 101 GLU A CA 1
ATOM 774 C C . GLU A 1 101 ? 7.824 19.031 22.312 1 96.69 101 GLU A C 1
ATOM 776 O O . GLU A 1 101 ? 7.715 19.078 21.078 1 96.69 101 GLU A O 1
ATOM 781 N N . ASP A 1 102 ? 8.445 18.047 22.984 1 95.69 102 ASP A N 1
ATOM 782 C CA . ASP A 1 102 ? 8.828 16.781 22.359 1 95.69 102 ASP A CA 1
ATOM 783 C C . ASP A 1 102 ? 7.621 15.859 22.188 1 95.69 102 ASP A C 1
ATOM 785 O O . ASP A 1 102 ? 6.91 15.578 23.156 1 95.69 102 ASP A O 1
ATOM 789 N N . ILE A 1 103 ? 7.438 15.398 20.969 1 96.25 103 ILE A N 1
ATOM 790 C CA . ILE A 1 103 ? 6.324 14.508 20.656 1 96.25 103 ILE A CA 1
ATOM 791 C C . ILE A 1 103 ? 6.355 13.297 21.578 1 96.25 103 ILE A C 1
ATOM 793 O O . ILE A 1 103 ? 5.305 12.789 21.984 1 96.25 103 ILE A O 1
ATOM 797 N N . LYS A 1 104 ? 7.512 12.875 22 1 94.56 104 LYS A N 1
ATOM 798 C CA . LYS A 1 104 ? 7.695 11.703 22.859 1 94.56 104 LYS A CA 1
ATOM 799 C C . LYS A 1 104 ? 6.973 11.875 24.188 1 94.56 104 LYS A C 1
ATOM 801 O O . LYS A 1 104 ? 6.555 10.891 24.797 1 94.56 104 LYS A O 1
ATOM 806 N N . TYR A 1 105 ? 6.785 13.109 24.531 1 95.5 105 TYR A N 1
ATOM 807 C CA . TYR A 1 105 ? 6.223 13.367 25.859 1 95.5 105 TYR A CA 1
ATOM 808 C C . TYR A 1 105 ? 4.918 14.148 25.75 1 95.5 105 TYR A C 1
ATOM 810 O O . TYR A 1 105 ? 4.449 14.719 26.75 1 95.5 105 TYR A O 1
ATOM 818 N N . ILE A 1 106 ? 4.363 14.133 24.578 1 96.81 106 ILE A N 1
ATOM 819 C CA . ILE A 1 106 ? 3.258 15.047 24.328 1 96.81 106 ILE A CA 1
ATOM 820 C C . ILE A 1 106 ? 2.02 14.594 25.094 1 96.81 106 ILE A C 1
ATOM 822 O O . ILE A 1 106 ? 1.149 15.406 25.422 1 96.81 106 ILE A O 1
ATOM 826 N N . ASP A 1 107 ? 1.966 13.281 25.406 1 94.94 107 ASP A N 1
ATOM 827 C CA . ASP A 1 107 ? 0.817 12.734 26.125 1 94.94 107 ASP A CA 1
ATOM 828 C C . ASP A 1 107 ? 0.853 13.141 27.594 1 94.94 107 ASP A C 1
ATOM 830 O O . ASP A 1 107 ? -0.107 12.898 28.328 1 94.94 107 ASP A O 1
ATOM 834 N N . LYS A 1 108 ? 1.874 13.812 28.047 1 96.44 108 LYS A N 1
ATOM 835 C CA . LYS A 1 108 ? 1.957 14.359 29.406 1 96.44 108 LYS A CA 1
ATOM 836 C C . LYS A 1 108 ? 1.466 15.805 29.438 1 96.44 108 LYS A C 1
ATOM 838 O O . LYS A 1 108 ? 1.205 16.344 30.516 1 96.44 108 LYS A O 1
ATOM 843 N N . VAL A 1 109 ? 1.354 16.422 28.328 1 97.12 109 VAL A N 1
ATOM 844 C CA . VAL A 1 109 ? 1.058 17.844 28.219 1 97.12 109 VAL A CA 1
ATOM 845 C C . VAL A 1 109 ? -0.364 18.047 27.703 1 97.12 109 VAL A C 1
ATOM 847 O O . VAL A 1 109 ? -1.082 18.938 28.156 1 97.12 109 VAL A O 1
ATOM 850 N N . LEU A 1 110 ? -0.75 17.172 26.781 1 98.31 110 LEU A N 1
ATOM 851 C CA . LEU A 1 110 ? -2.068 17.25 26.172 1 98.31 110 LEU A CA 1
ATOM 852 C C . LEU A 1 110 ? -2.986 16.156 26.688 1 98.31 110 LEU A C 1
ATOM 854 O O . LEU A 1 110 ? -2.516 15.148 27.234 1 98.31 110 LEU A O 1
ATOM 858 N N . ASP A 1 111 ? -4.309 16.359 26.484 1 98 111 ASP A N 1
ATOM 859 C CA . ASP A 1 111 ? -5.297 15.398 26.969 1 98 111 ASP A CA 1
ATOM 860 C C . ASP A 1 111 ? -5.176 14.078 26.219 1 98 111 ASP A C 1
ATOM 862 O O . ASP A 1 111 ? -5.137 14.062 24.984 1 98 111 ASP A O 1
ATOM 866 N N . ILE A 1 112 ? -5.121 13.07 26.969 1 98.5 112 ILE A N 1
ATOM 867 C CA . ILE A 1 112 ? -5.18 11.734 26.375 1 98.5 112 ILE A CA 1
ATOM 868 C C . ILE A 1 112 ? -6.594 11.461 25.875 1 98.5 112 ILE A C 1
ATOM 870 O O . ILE A 1 112 ? -7.574 11.758 26.562 1 98.5 112 ILE A O 1
ATOM 874 N N . ASN A 1 113 ? -6.688 10.922 24.672 1 98.38 113 ASN A N 1
ATOM 875 C CA . ASN A 1 113 ? -7.965 10.609 24.031 1 98.38 113 ASN A CA 1
ATOM 876 C C . ASN A 1 113 ? -8.867 11.836 23.953 1 98.38 113 ASN A C 1
ATOM 878 O O . ASN A 1 113 ? -10.086 11.727 24.125 1 98.38 113 ASN A O 1
ATOM 882 N N . GLY A 1 114 ? -8.273 12.984 23.672 1 98.5 114 GLY A N 1
ATOM 883 C CA . GLY A 1 114 ? -9.039 14.219 23.766 1 98.5 114 GLY A CA 1
ATOM 884 C C . GLY A 1 114 ? -9.25 14.898 22.438 1 98.5 114 GLY A C 1
ATOM 885 O O . GLY A 1 114 ? -9.898 15.938 22.344 1 98.5 114 GLY A O 1
ATOM 886 N N . TYR A 1 115 ? -8.797 14.305 21.422 1 98.88 115 TYR A N 1
ATOM 887 C CA . TYR A 1 115 ? -8.781 15.016 20.141 1 98.88 115 TYR A CA 1
ATOM 888 C C . TYR A 1 115 ? -9.453 14.203 19.047 1 98.88 115 TYR A C 1
ATOM 890 O O . TYR A 1 115 ? -9.312 12.977 19 1 98.88 115 TYR A O 1
ATOM 898 N N . HIS A 1 116 ? -10.172 14.875 18.172 1 98.81 116 HIS A N 1
ATOM 899 C CA . HIS A 1 116 ? -10.914 14.242 17.094 1 98.81 116 HIS A CA 1
ATOM 900 C C . HIS A 1 116 ? -9.992 13.836 15.945 1 98.81 116 HIS A C 1
ATOM 902 O O . HIS A 1 116 ? -10.188 12.789 15.328 1 98.81 116 HIS A O 1
ATOM 908 N N . VAL A 1 117 ? -9.008 14.688 15.719 1 98.88 117 VAL A N 1
ATOM 909 C CA . VAL A 1 117 ? -8.109 14.5 14.586 1 98.88 117 VAL A CA 1
ATOM 910 C C . VAL A 1 117 ? -6.676 14.805 15 1 98.88 117 VAL A C 1
ATOM 912 O O . VAL A 1 117 ? -6.422 15.781 15.711 1 98.88 117 VAL A O 1
ATOM 915 N N . VAL A 1 118 ? -5.766 13.969 14.609 1 98.94 118 VAL A N 1
ATOM 916 C CA . VAL A 1 118 ? -4.332 14.234 14.688 1 98.94 118 VAL A CA 1
ATOM 917 C C . VAL A 1 118 ? -3.715 14.148 13.289 1 98.94 118 VAL A C 1
ATOM 919 O O . VAL A 1 118 ? -4.098 13.297 12.484 1 98.94 118 VAL A O 1
ATOM 922 N N . THR A 1 119 ? -2.844 15.062 12.953 1 98.88 119 THR A N 1
ATOM 923 C CA . THR A 1 119 ? -2.119 15.039 11.688 1 98.88 119 THR A CA 1
ATOM 924 C C . THR A 1 119 ? -0.612 15.016 11.922 1 98.88 119 THR A C 1
ATOM 926 O O . THR A 1 119 ? -0.139 15.453 12.977 1 98.88 119 THR A O 1
ATOM 929 N N . SER A 1 120 ? 0.106 14.484 10.953 1 98.44 120 SER A N 1
ATOM 930 C CA . SER A 1 120 ? 1.562 14.562 11.016 1 98.44 120 SER A CA 1
ATOM 931 C C . SER A 1 120 ? 2.182 14.453 9.625 1 98.44 120 SER A C 1
ATOM 933 O O . SER A 1 120 ? 1.773 13.609 8.82 1 98.44 120 SER A O 1
ATOM 935 N N . ASN A 1 121 ? 3.025 15.297 9.312 1 96.69 121 ASN A N 1
ATOM 936 C CA . ASN A 1 121 ? 3.998 15.242 8.227 1 96.69 121 ASN A CA 1
ATOM 937 C C . ASN A 1 121 ? 5.426 15.172 8.758 1 96.69 121 ASN A C 1
ATOM 939 O O . ASN A 1 121 ? 6.164 16.156 8.688 1 96.69 121 ASN A O 1
ATOM 943 N N . PRO A 1 122 ? 5.805 14 9.297 1 91.38 122 PRO A N 1
ATOM 944 C CA . PRO A 1 122 ? 7.086 13.906 10 1 91.38 122 PRO A CA 1
ATOM 945 C C . PRO A 1 122 ? 8.289 14.023 9.062 1 91.38 122 PRO A C 1
ATOM 947 O O . PRO A 1 122 ? 8.156 13.812 7.859 1 91.38 122 PRO A O 1
ATOM 950 N N . PRO A 1 123 ? 9.375 14.5 9.664 1 76.5 123 PRO A N 1
ATOM 951 C CA . PRO A 1 123 ? 10.57 14.508 8.82 1 76.5 123 PRO A CA 1
ATOM 952 C C . PRO A 1 123 ? 10.953 13.117 8.32 1 76.5 123 PRO A C 1
ATOM 954 O O . PRO A 1 123 ? 10.727 12.125 9.016 1 76.5 123 PRO A O 1
ATOM 957 N N . TYR A 1 124 ? 11.227 13.031 6.969 1 63.06 124 TYR A N 1
ATOM 958 C CA . TYR A 1 124 ? 11.547 11.75 6.348 1 63.06 124 TYR A CA 1
ATOM 959 C C . TYR A 1 124 ? 12.961 11.312 6.703 1 63.06 124 TYR A C 1
ATOM 961 O O . TYR A 1 124 ? 13.93 12.023 6.426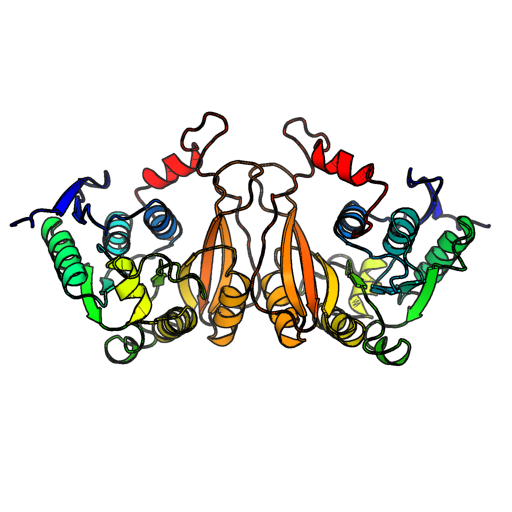 1 63.06 124 TYR A O 1
ATOM 969 N N . MET A 1 125 ? 13.203 10.82 7.836 1 52.44 125 MET A N 1
ATOM 970 C CA . MET A 1 125 ? 14.539 10.422 8.25 1 52.44 125 MET A CA 1
ATOM 971 C C . MET A 1 125 ? 14.984 9.156 7.52 1 52.44 125 MET A C 1
ATOM 973 O O . MET A 1 125 ? 14.18 8.242 7.312 1 52.44 125 MET A O 1
ATOM 977 N N . HIS A 1 126 ? 15.938 9.156 6.527 1 46.09 126 HIS A N 1
ATOM 978 C CA . HIS A 1 126 ? 16.531 7.887 6.102 1 46.09 126 HIS A CA 1
ATOM 979 C C . HIS A 1 126 ? 17.266 7.207 7.25 1 46.09 126 HIS A C 1
ATOM 981 O O . HIS A 1 126 ? 17.859 7.875 8.102 1 46.09 126 HIS A O 1
ATOM 987 N N . ILE A 1 127 ? 16.875 5.977 7.691 1 42.88 127 ILE A N 1
ATOM 988 C CA . ILE A 1 127 ? 17.641 5.23 8.688 1 42.88 127 ILE A CA 1
ATOM 989 C C . ILE A 1 127 ? 19.125 5.535 8.531 1 42.88 127 ILE A C 1
ATOM 991 O O . ILE A 1 127 ? 19.812 5.816 9.508 1 42.88 127 ILE A O 1
ATOM 995 N N . ASP A 1 128 ? 19.797 5.027 7.449 1 42.06 128 ASP A N 1
ATOM 996 C CA . ASP A 1 128 ? 21.25 4.902 7.414 1 42.06 128 ASP A CA 1
ATOM 997 C C . ASP A 1 128 ? 21.906 6.23 7.027 1 42.06 128 ASP A C 1
ATOM 999 O O . ASP A 1 128 ? 23.125 6.391 7.156 1 42.06 128 ASP A O 1
ATOM 1003 N N . GLY A 1 129 ? 21.531 7.039 6.062 1 38.34 129 GLY A N 1
ATOM 1004 C CA . GLY A 1 129 ? 22.5 7.926 5.453 1 38.34 129 GLY A CA 1
ATOM 1005 C C . GLY A 1 129 ? 22.406 9.359 5.945 1 38.34 129 GLY A C 1
ATOM 1006 O O . GLY A 1 129 ? 21.422 10.047 5.672 1 38.34 129 GLY A O 1
ATOM 1007 N N . ILE A 1 130 ? 22.984 9.617 7.086 1 38.12 130 ILE A N 1
ATOM 1008 C CA . ILE A 1 130 ? 23.266 10.984 7.492 1 38.12 130 ILE A CA 1
ATOM 1009 C C . ILE A 1 130 ? 24.031 11.703 6.383 1 38.12 130 ILE A C 1
ATOM 1011 O O . ILE A 1 130 ? 25.203 11.391 6.125 1 38.12 130 ILE A O 1
ATOM 1015 N N . LYS A 1 131 ? 23.484 12.164 5.344 1 41.94 131 LYS A N 1
ATOM 1016 C CA . LYS A 1 131 ? 24.438 12.789 4.43 1 41.94 131 LYS A CA 1
ATOM 1017 C C . LYS A 1 131 ? 25.109 14 5.082 1 41.94 131 LYS A C 1
ATOM 1019 O O . LYS A 1 131 ? 26.344 14.117 5.066 1 41.94 131 LYS A O 1
ATOM 1024 N N . ASN A 1 132 ? 24.266 15.273 5.184 1 41.09 132 ASN A N 1
ATOM 1025 C CA . ASN A 1 132 ? 24.938 16.516 5.547 1 41.09 132 ASN A CA 1
ATOM 1026 C C . ASN A 1 132 ? 24.703 16.875 7.008 1 41.09 132 ASN A C 1
ATOM 1028 O O . ASN A 1 132 ? 23.594 17.219 7.395 1 41.09 132 ASN A O 1
ATOM 1032 N N . PRO A 1 133 ? 25.547 16.672 7.91 1 43.03 133 PRO A N 1
ATOM 1033 C CA . PRO A 1 133 ? 25.531 16.938 9.352 1 43.03 133 PRO A CA 1
ATOM 1034 C C . PRO A 1 133 ? 25.125 18.359 9.695 1 43.03 133 PRO A C 1
ATOM 1036 O O . PRO A 1 133 ? 24.703 18.641 10.828 1 43.03 133 PRO A O 1
ATOM 1039 N N . ASN A 1 134 ? 25.484 19.172 8.875 1 43.72 134 ASN A N 1
ATOM 1040 C CA . ASN A 1 134 ? 25.391 20.594 9.211 1 43.72 134 ASN A CA 1
ATOM 1041 C C . ASN A 1 134 ? 23.984 21.125 8.938 1 43.72 134 ASN A C 1
ATOM 1043 O O . ASN A 1 134 ? 23.719 22.312 9.141 1 43.72 134 ASN A O 1
ATOM 1047 N N . ASP A 1 135 ? 23.172 20.422 8.328 1 48.19 135 ASP A N 1
ATOM 1048 C CA . ASP A 1 135 ? 21.875 21 7.965 1 48.19 135 ASP A CA 1
ATOM 1049 C C . ASP A 1 135 ? 20.906 20.953 9.133 1 48.19 135 ASP A C 1
ATOM 1051 O O . ASP A 1 135 ? 20.719 19.891 9.75 1 48.19 135 ASP A O 1
ATOM 1055 N N . LYS A 1 136 ? 20.578 22.062 9.68 1 46.28 136 LYS A N 1
ATOM 1056 C CA . LYS A 1 136 ? 19.641 22.25 10.781 1 46.28 136 LYS A CA 1
ATOM 1057 C C . LYS A 1 136 ? 18.516 21.219 10.711 1 46.28 136 LYS A C 1
ATOM 1059 O O . LYS A 1 136 ? 18.031 20.75 11.742 1 46.28 136 LYS A O 1
ATOM 1064 N N . LYS A 1 137 ? 18.125 20.969 9.609 1 48.5 137 LYS A N 1
ATOM 1065 C CA . LYS A 1 137 ? 17.172 19.891 9.414 1 48.5 137 LYS A CA 1
ATOM 1066 C C . LYS A 1 137 ? 17.734 18.547 9.852 1 48.5 137 LYS A C 1
ATOM 1068 O O . LYS A 1 137 ? 17.016 17.688 10.352 1 48.5 137 LYS A O 1
ATOM 1073 N N . ALA A 1 138 ? 19.109 18.453 9.664 1 47.97 138 ALA A N 1
ATOM 1074 C CA . ALA A 1 138 ? 19.844 17.25 10.039 1 47.97 138 ALA A CA 1
ATOM 1075 C C . ALA A 1 138 ? 19.891 17.078 11.555 1 47.97 138 ALA A C 1
ATOM 1077 O O . ALA A 1 138 ? 19.766 15.961 12.062 1 47.97 138 ALA A O 1
ATOM 1078 N N . ILE A 1 139 ? 20.234 18.219 12.195 1 44.53 139 ILE A N 1
ATOM 1079 C CA . ILE A 1 139 ? 20.266 18.188 13.648 1 44.53 139 ILE A CA 1
ATOM 1080 C C . ILE A 1 139 ? 18.906 17.781 14.188 1 44.53 139 ILE A C 1
ATOM 1082 O O . ILE A 1 139 ? 18.812 16.969 15.117 1 44.53 139 ILE A O 1
ATOM 1086 N N . SER A 1 140 ? 17.812 18.547 13.695 1 42.25 140 SER A N 1
ATOM 1087 C CA . SER A 1 140 ? 16.5 18.062 14.086 1 42.25 140 SER A CA 1
ATOM 1088 C C . SER A 1 140 ? 16.375 16.562 13.875 1 42.25 140 SER A C 1
ATOM 1090 O O . SER A 1 140 ? 15.711 15.867 14.656 1 42.25 140 SER A O 1
ATOM 1092 N N . ARG A 1 141 ? 17.125 16.047 12.977 1 42.66 141 ARG A N 1
ATOM 1093 C CA . ARG A 1 141 ? 17.156 14.648 12.578 1 42.66 141 ARG A CA 1
ATOM 1094 C C . ARG A 1 141 ? 17.906 13.805 13.602 1 42.66 141 ARG A C 1
ATOM 1096 O O . ARG A 1 141 ? 17.484 12.68 13.906 1 42.66 141 ARG A O 1
ATOM 1103 N N . HIS A 1 142 ? 19.031 14.32 13.945 1 41.66 142 HIS A N 1
ATOM 1104 C CA . HIS A 1 142 ? 19.953 13.555 14.789 1 41.66 142 HIS A CA 1
ATOM 1105 C C . HIS A 1 142 ? 19.422 13.453 16.219 1 41.66 142 HIS A C 1
ATOM 1107 O O . HIS A 1 142 ? 19.609 12.43 16.891 1 41.66 142 HIS A O 1
ATOM 1113 N N . GLU A 1 143 ? 19.25 14.695 16.969 1 38 143 GLU A N 1
ATOM 1114 C CA . GLU A 1 143 ? 18.938 14.703 18.406 1 38 143 GLU A CA 1
ATOM 1115 C C . GLU A 1 143 ? 17.578 14.055 18.672 1 38 143 GLU A C 1
ATOM 1117 O O . GLU A 1 143 ? 17.406 13.391 19.703 1 38 143 GLU A O 1
ATOM 1122 N N . VAL A 1 144 ? 16.5 14.664 18.219 1 44.78 144 VAL A N 1
ATOM 1123 C CA . VAL A 1 144 ? 15.102 14.406 18.547 1 44.78 144 VAL A CA 1
ATOM 1124 C C . VAL A 1 144 ? 14.633 13.141 17.828 1 44.78 144 VAL A C 1
ATOM 1126 O O . VAL A 1 144 ? 14.227 13.195 16.672 1 44.78 144 VAL A O 1
ATOM 1129 N N . ARG A 1 145 ? 15.359 12.094 17.859 1 49.88 145 ARG A N 1
ATOM 1130 C CA . ARG A 1 145 ? 15.141 10.906 17.047 1 49.88 145 ARG A CA 1
ATOM 1131 C C . ARG A 1 145 ? 13.703 10.406 17.188 1 49.88 145 ARG A C 1
ATOM 1133 O O . ARG A 1 145 ? 13.43 9.5 17.969 1 49.88 145 ARG A O 1
ATOM 1140 N N . CYS A 1 146 ? 12.766 11.391 17.203 1 65.56 146 CYS A N 1
ATOM 1141 C CA . CYS A 1 146 ? 11.391 10.898 17.062 1 65.56 146 CYS A CA 1
ATOM 1142 C C . CYS A 1 146 ? 11.25 10.008 15.836 1 65.56 146 CYS A C 1
ATOM 1144 O O . CYS A 1 146 ? 11.445 10.461 14.711 1 65.56 146 CYS A O 1
ATOM 1146 N N . ASN A 1 147 ? 11.227 8.789 16.172 1 86.94 147 ASN A N 1
ATOM 1147 C CA . ASN A 1 147 ? 11.094 7.844 15.062 1 86.94 147 ASN A CA 1
ATOM 1148 C C . ASN A 1 147 ? 9.625 7.582 14.727 1 86.94 147 ASN A C 1
ATOM 1150 O O . ASN A 1 147 ? 8.727 8.164 15.344 1 86.94 147 ASN A O 1
ATOM 1154 N N . LEU A 1 148 ? 9.391 7.047 13.695 1 94.19 148 LEU A N 1
ATOM 1155 C CA . LEU A 1 148 ? 8.062 6.746 13.18 1 94.19 148 LEU A CA 1
ATOM 1156 C C . LEU A 1 148 ? 7.168 6.18 14.281 1 94.19 148 LEU A C 1
ATOM 1158 O O . LEU A 1 148 ? 6 6.566 14.398 1 94.19 148 LEU A O 1
ATOM 1162 N N . GLU A 1 149 ? 7.688 5.418 15.125 1 95.38 149 GLU A N 1
ATOM 1163 C CA . GLU A 1 149 ? 6.902 4.805 16.188 1 95.38 149 GLU A CA 1
ATOM 1164 C C . GLU A 1 149 ? 6.477 5.836 17.234 1 95.38 149 GLU A C 1
ATOM 1166 O O . GLU A 1 149 ? 5.359 5.781 17.75 1 95.38 149 GLU A O 1
ATOM 1171 N N . ASP A 1 150 ? 7.375 6.781 17.562 1 96.06 150 ASP A N 1
ATOM 1172 C CA . ASP A 1 150 ? 7.031 7.836 18.5 1 96.06 150 ASP A CA 1
ATOM 1173 C C . ASP A 1 150 ? 5.832 8.648 18.016 1 96.06 150 ASP A C 1
ATOM 1175 O O . ASP A 1 150 ? 4.93 8.961 18.797 1 96.06 150 ASP A O 1
ATOM 1179 N N . VAL A 1 151 ? 5.836 8.922 16.75 1 97.31 151 VAL A N 1
ATOM 1180 C CA . VAL A 1 151 ? 4.766 9.719 16.156 1 97.31 151 VAL A CA 1
ATOM 1181 C C . VAL A 1 151 ? 3.447 8.953 16.219 1 97.31 151 VAL A C 1
ATOM 1183 O O . VAL A 1 151 ? 2.434 9.484 16.672 1 97.31 151 VAL A O 1
ATOM 1186 N N . ILE A 1 152 ? 3.475 7.719 15.797 1 98 152 ILE A N 1
ATOM 1187 C CA . ILE A 1 152 ? 2.264 6.91 15.727 1 98 152 ILE A CA 1
ATOM 1188 C C . ILE A 1 152 ? 1.754 6.625 17.141 1 98 152 ILE A C 1
ATOM 1190 O O . ILE A 1 152 ? 0.55 6.695 17.391 1 98 152 ILE A O 1
ATOM 1194 N N . ARG A 1 153 ? 2.633 6.379 18.047 1 98 153 ARG A N 1
ATOM 1195 C CA . ARG A 1 153 ? 2.262 6.172 19.453 1 98 153 ARG A CA 1
ATOM 1196 C C . ARG A 1 153 ? 1.606 7.422 20.031 1 98 153 ARG A C 1
ATOM 1198 O O . ARG A 1 153 ? 0.565 7.336 20.688 1 98 153 ARG A O 1
ATOM 1205 N N . ALA A 1 154 ? 2.234 8.547 19.812 1 98.19 154 ALA A N 1
ATOM 1206 C CA . ALA A 1 154 ? 1.688 9.805 20.312 1 98.19 154 ALA A CA 1
ATOM 1207 C C . ALA A 1 154 ? 0.303 10.07 19.734 1 98.19 154 ALA A C 1
ATOM 1209 O O . ALA A 1 154 ? -0.621 10.445 20.453 1 98.19 154 ALA A O 1
ATOM 1210 N N . ALA A 1 155 ? 0.196 9.883 18.406 1 98.69 155 ALA A N 1
ATOM 1211 C CA . ALA A 1 155 ? -1.1 10.062 17.75 1 98.69 155 ALA A CA 1
ATOM 1212 C C . ALA A 1 155 ? -2.162 9.172 18.391 1 98.69 155 ALA A C 1
ATOM 1214 O O . ALA A 1 155 ? -3.273 9.625 18.672 1 98.69 155 ALA A O 1
ATOM 1215 N N . SER A 1 156 ? -1.785 7.957 18.625 1 98.81 156 SER A N 1
ATOM 1216 C CA . SER A 1 156 ? -2.711 6.996 19.219 1 98.81 156 SER A CA 1
ATOM 1217 C C . SER A 1 156 ? -3.154 7.438 20.609 1 98.81 156 SER A C 1
ATOM 1219 O O . SER A 1 156 ? -4.324 7.289 20.969 1 98.81 156 SER A O 1
ATOM 1221 N N . ARG A 1 157 ? -2.281 7.988 21.391 1 98.69 157 ARG A N 1
ATOM 1222 C CA . ARG A 1 157 ? -2.586 8.422 22.75 1 98.69 157 ARG A CA 1
ATOM 1223 C C . ARG A 1 157 ? -3.518 9.633 22.734 1 98.69 157 ARG A C 1
ATOM 1225 O O . ARG A 1 157 ? -4.375 9.766 23.609 1 98.69 157 ARG A O 1
ATOM 1232 N N . LEU A 1 158 ? -3.379 10.422 21.75 1 98.81 158 LEU A N 1
ATOM 1233 C CA . LEU A 1 158 ? -4.09 11.695 21.734 1 98.81 158 LEU A CA 1
ATOM 1234 C C . LEU A 1 158 ? -5.48 11.531 21.125 1 98.81 158 LEU A C 1
ATOM 1236 O O . LEU A 1 158 ? -6.438 12.164 21.594 1 98.81 158 LEU A O 1
ATOM 1240 N N . VAL A 1 159 ? -5.598 10.727 20.094 1 98.69 159 VAL A N 1
ATOM 1241 C CA . VAL A 1 159 ? -6.848 10.633 19.359 1 98.69 159 VAL A CA 1
ATOM 1242 C C . VAL A 1 159 ? -7.898 9.914 20.203 1 98.69 159 VAL A C 1
ATOM 1244 O O . VAL A 1 159 ? -7.598 8.914 20.859 1 98.69 159 VAL A O 1
ATOM 1247 N N . MET A 1 160 ? -9.078 10.391 20.203 1 98.56 160 MET A N 1
ATOM 1248 C CA . MET A 1 160 ? -10.18 9.75 20.922 1 98.56 160 MET A CA 1
ATOM 1249 C C . MET A 1 160 ? -10.648 8.492 20.188 1 98.56 160 MET A C 1
ATOM 1251 O O . MET A 1 160 ? -10.336 8.305 19.016 1 98.56 160 MET A O 1
ATOM 1255 N N . PRO A 1 161 ? -11.398 7.688 20.875 1 98.12 161 PRO A N 1
ATOM 1256 C CA . PRO A 1 161 ? -11.945 6.523 20.172 1 98.12 161 PRO A CA 1
ATOM 1257 C C . PRO A 1 161 ? -12.742 6.906 18.922 1 98.12 161 PRO A C 1
ATOM 1259 O O . PRO A 1 161 ? -13.547 7.84 18.969 1 98.12 161 PRO A O 1
ATOM 1262 N N . ARG A 1 162 ? -12.43 6.258 17.844 1 97.62 162 ARG A N 1
ATOM 1263 C CA . ARG A 1 162 ? -13.055 6.465 16.547 1 97.62 162 ARG A CA 1
ATOM 1264 C C . ARG A 1 162 ? -12.57 7.762 15.906 1 97.62 162 ARG A C 1
ATOM 1266 O O . ARG A 1 162 ? -13.039 8.141 14.828 1 97.62 162 ARG A O 1
ATOM 1273 N N . GLY A 1 163 ? -11.703 8.484 16.656 1 98.69 163 GLY A N 1
ATOM 1274 C CA . GLY A 1 163 ? -11.047 9.625 16.031 1 98.69 163 GLY A CA 1
ATOM 1275 C C . GLY A 1 163 ? -10.117 9.227 14.898 1 98.69 163 GLY A C 1
ATOM 1276 O O . GLY A 1 163 ? -9.93 8.031 14.633 1 98.69 163 GLY A O 1
ATOM 1277 N N . LYS A 1 164 ? -9.523 10.227 14.242 1 98.81 164 LYS A N 1
ATOM 1278 C CA . LYS A 1 164 ? -8.758 9.953 13.031 1 98.81 164 LYS A CA 1
ATOM 1279 C C . LYS A 1 164 ? -7.34 10.508 13.133 1 98.81 164 LYS A C 1
ATOM 1281 O O . LYS A 1 164 ? -7.125 11.57 13.719 1 98.81 164 LYS A O 1
ATOM 1286 N N . PHE A 1 165 ? -6.449 9.727 12.625 1 98.88 165 PHE A N 1
ATOM 1287 C CA . PHE A 1 165 ? -5.07 10.156 12.43 1 98.88 165 PHE A CA 1
ATOM 1288 C C . PHE A 1 165 ? -4.719 10.172 10.945 1 98.88 165 PHE A C 1
ATOM 1290 O O . PHE A 1 165 ? -4.953 9.195 10.234 1 98.88 165 PHE A O 1
ATOM 1297 N N . PHE A 1 166 ? -4.262 11.352 10.453 1 98.94 166 PHE A N 1
ATOM 1298 C CA . PHE A 1 166 ? -3.838 11.508 9.062 1 98.94 166 PHE A CA 1
ATOM 1299 C C . PHE A 1 166 ? -2.334 11.742 8.984 1 98.94 166 PHE A C 1
ATOM 1301 O O . PHE A 1 166 ? -1.788 12.57 9.719 1 98.94 166 PHE A O 1
ATOM 1308 N N . MET A 1 167 ? -1.709 11.031 8.07 1 98.44 167 MET A N 1
ATOM 1309 C CA . MET A 1 167 ? -0.266 11.188 7.91 1 98.44 167 MET A CA 1
ATOM 1310 C C . MET A 1 167 ? 0.128 11.133 6.438 1 98.44 167 MET A C 1
ATOM 1312 O O . MET A 1 167 ? -0.565 10.516 5.625 1 98.44 167 MET A O 1
ATOM 1316 N N . ILE A 1 168 ? 1.171 11.859 6.102 1 98.5 168 ILE A N 1
ATOM 1317 C CA . ILE A 1 168 ? 1.839 11.734 4.812 1 98.5 168 ILE A CA 1
ATOM 1318 C C . ILE A 1 168 ? 3.285 11.289 5.02 1 98.5 168 ILE A C 1
ATOM 1320 O O . ILE A 1 168 ? 3.945 11.727 5.965 1 98.5 168 ILE A O 1
ATOM 1324 N N . HIS A 1 169 ? 3.727 10.391 4.258 1 97.5 169 HIS A N 1
ATOM 1325 C CA . HIS A 1 169 ? 5.066 9.836 4.422 1 97.5 169 HIS A CA 1
ATOM 1326 C C . HIS A 1 169 ? 5.574 9.234 3.119 1 97.5 169 HIS A C 1
ATOM 1328 O O . HIS A 1 169 ? 4.934 9.359 2.076 1 97.5 169 HIS A O 1
ATOM 1334 N N . ARG A 1 170 ? 6.773 8.703 3.16 1 96.44 170 ARG A N 1
ATOM 1335 C CA . ARG A 1 170 ? 7.34 7.988 2.023 1 96.44 170 ARG A CA 1
ATOM 1336 C C . ARG A 1 170 ? 6.75 6.586 1.912 1 96.44 170 ARG A C 1
ATOM 1338 O O . ARG A 1 170 ? 6.621 5.879 2.914 1 96.44 170 ARG A O 1
ATOM 1345 N N . PRO A 1 171 ? 6.484 6.199 0.644 1 97.12 171 PRO A N 1
ATOM 1346 C CA . PRO A 1 171 ? 5.922 4.863 0.438 1 97.12 171 PRO A CA 1
ATOM 1347 C C . PRO A 1 171 ? 6.871 3.752 0.88 1 97.12 171 PRO A C 1
ATOM 1349 O O . PRO A 1 171 ? 6.422 2.664 1.254 1 97.12 171 PRO A O 1
ATOM 1352 N N . THR A 1 172 ? 8.156 3.961 0.909 1 95.44 172 THR A N 1
ATOM 1353 C CA . THR A 1 172 ? 9.133 2.953 1.29 1 95.44 172 THR A CA 1
ATOM 1354 C C . THR A 1 172 ? 8.953 2.545 2.748 1 95.44 172 THR A C 1
ATOM 1356 O O . THR A 1 172 ? 9.445 1.497 3.172 1 95.44 172 THR A O 1
ATOM 1359 N N . ARG A 1 173 ? 8.227 3.336 3.49 1 95.44 173 ARG A N 1
ATOM 1360 C CA . ARG A 1 173 ? 8.023 3.074 4.91 1 95.44 173 ARG A CA 1
ATOM 1361 C C . ARG A 1 173 ? 6.633 2.494 5.164 1 95.44 173 ARG A C 1
ATOM 1363 O O . ARG A 1 173 ? 6.242 2.291 6.316 1 95.44 173 ARG A O 1
ATOM 1370 N N . LEU A 1 174 ? 5.914 2.166 4.148 1 97.56 174 LEU A N 1
ATOM 1371 C CA . LEU A 1 174 ? 4.512 1.779 4.25 1 97.56 174 LEU A CA 1
ATOM 1372 C C . LEU A 1 174 ? 4.348 0.576 5.176 1 97.56 174 LEU A C 1
ATOM 1374 O O . LEU A 1 174 ? 3.426 0.538 5.992 1 97.56 174 LEU A O 1
ATOM 1378 N N . VAL A 1 175 ? 5.195 -0.408 5.098 1 97.56 175 VAL A N 1
ATOM 1379 C CA . VAL A 1 175 ? 5.098 -1.614 5.914 1 97.56 175 VAL A CA 1
ATOM 1380 C C . VAL A 1 175 ? 5.195 -1.249 7.395 1 97.56 175 VAL A C 1
ATOM 1382 O O . VAL A 1 175 ? 4.379 -1.69 8.203 1 97.56 175 VAL A O 1
ATOM 1385 N N . ASP A 1 176 ? 6.152 -0.402 7.75 1 96.44 176 ASP A N 1
ATOM 1386 C CA . ASP A 1 176 ? 6.312 0.057 9.125 1 96.44 176 ASP A CA 1
ATOM 1387 C C . ASP A 1 176 ? 5.098 0.86 9.586 1 96.44 176 ASP A C 1
ATOM 1389 O O . ASP A 1 176 ? 4.613 0.683 10.703 1 96.44 176 ASP A O 1
ATOM 1393 N N . ILE A 1 177 ? 4.668 1.698 8.727 1 97.75 177 ILE A N 1
ATOM 1394 C CA . ILE A 1 177 ? 3.541 2.57 9.031 1 97.75 177 ILE A CA 1
ATOM 1395 C C . ILE A 1 177 ? 2.316 1.726 9.375 1 97.75 177 ILE A C 1
ATOM 1397 O O . ILE A 1 177 ? 1.679 1.938 10.414 1 97.75 177 ILE A O 1
ATOM 1401 N N . ILE A 1 178 ? 2.014 0.768 8.531 1 98.25 178 ILE A N 1
ATOM 1402 C CA . ILE A 1 178 ? 0.828 -0.066 8.688 1 98.25 178 ILE A CA 1
ATOM 1403 C C . ILE A 1 178 ? 0.973 -0.941 9.93 1 98.25 178 ILE A C 1
ATOM 1405 O O . ILE A 1 178 ? 0.052 -1.031 10.75 1 98.25 178 ILE A O 1
ATOM 1409 N N . THR A 1 179 ? 2.055 -1.562 10.109 1 97.44 179 THR A N 1
ATOM 1410 C CA . THR A 1 179 ? 2.277 -2.477 11.227 1 97.44 179 THR A CA 1
ATOM 1411 C C . THR A 1 179 ? 2.236 -1.729 12.555 1 97.44 179 THR A C 1
ATOM 1413 O O . THR A 1 179 ? 1.621 -2.197 13.516 1 97.44 179 THR A O 1
ATOM 1416 N N . LEU A 1 180 ? 2.859 -0.541 12.625 1 97.31 180 LEU A N 1
ATOM 1417 C CA . LEU A 1 180 ? 2.824 0.273 13.836 1 97.31 180 LEU A CA 1
ATOM 1418 C C . LEU A 1 180 ? 1.413 0.787 14.102 1 97.31 180 LEU A C 1
ATOM 1420 O O . LEU A 1 180 ? 0.981 0.853 15.25 1 97.31 180 LEU A O 1
ATOM 1424 N N . GLY A 1 181 ? 0.719 1.197 13 1 98.31 181 GLY A N 1
ATOM 1425 C CA . GLY A 1 181 ? -0.668 1.599 13.172 1 98.31 181 GLY A CA 1
ATOM 1426 C C . GLY A 1 181 ? -1.505 0.559 13.891 1 98.31 181 GLY A C 1
ATOM 1427 O O . GLY A 1 181 ? -2.16 0.866 14.891 1 98.31 181 GLY A O 1
ATOM 1428 N N . ARG A 1 182 ? -1.441 -0.615 13.375 1 96.88 182 ARG A N 1
ATOM 1429 C CA . ARG A 1 182 ? -2.219 -1.687 13.992 1 96.88 182 ARG A CA 1
ATOM 1430 C C . ARG A 1 182 ? -1.733 -1.97 15.406 1 96.88 182 ARG A C 1
ATOM 1432 O O . ARG A 1 182 ? -2.541 -2.191 16.312 1 96.88 182 ARG A O 1
ATOM 1439 N N . LYS A 1 183 ? -0.441 -1.963 15.641 1 97.12 183 LYS A N 1
ATOM 1440 C CA . LYS A 1 183 ? 0.146 -2.182 16.969 1 97.12 183 LYS A CA 1
ATOM 1441 C C . LYS A 1 183 ? -0.434 -1.214 17.984 1 97.12 183 LYS A C 1
ATOM 1443 O O . LYS A 1 183 ? -0.692 -1.595 19.125 1 97.12 183 LYS A O 1
ATOM 1448 N N . TYR A 1 184 ? -0.68 0.026 17.562 1 98.25 184 TYR A N 1
ATOM 1449 C CA . TYR A 1 184 ? -1.118 1.062 18.484 1 98.25 184 TYR A CA 1
ATOM 1450 C C . TYR A 1 184 ? -2.602 1.361 18.312 1 98.25 184 TYR A C 1
ATOM 1452 O O . TYR A 1 184 ? -3.064 2.455 18.641 1 98.25 184 TYR A O 1
ATOM 1460 N N . LYS A 1 185 ? -3.295 0.432 17.625 1 98.19 185 LYS A N 1
ATOM 1461 C CA . LYS A 1 185 ? -4.75 0.445 17.516 1 98.19 185 LYS A CA 1
ATOM 1462 C C . LYS A 1 185 ? -5.223 1.604 16.641 1 98.19 185 LYS A C 1
ATOM 1464 O O . LYS A 1 185 ? -6.262 2.209 16.922 1 98.19 185 LYS A O 1
ATOM 1469 N N . LEU A 1 186 ? -4.438 2.01 15.773 1 98.75 186 LEU A N 1
ATOM 1470 C CA . LEU A 1 186 ? -4.789 2.904 14.68 1 98.75 186 LEU A CA 1
ATOM 1471 C C . LEU A 1 186 ? -4.926 2.135 13.367 1 98.75 186 LEU A C 1
ATOM 1473 O O . LEU A 1 186 ? -3.932 1.891 12.68 1 98.75 186 LEU A O 1
ATOM 1477 N N . GLU A 1 187 ? -6.109 1.825 12.992 1 98.75 187 GLU A N 1
ATOM 1478 C CA . GLU A 1 187 ? -6.344 1.002 11.812 1 98.75 187 GLU A CA 1
ATOM 1479 C C . GLU A 1 187 ? -6.293 1.841 10.539 1 98.75 187 GLU A C 1
ATOM 1481 O O . GLU A 1 187 ? -7.051 2.801 10.391 1 98.75 187 GLU A O 1
ATOM 1486 N N . PRO A 1 188 ? -5.332 1.495 9.633 1 98.75 188 PRO A N 1
ATOM 1487 C CA . PRO A 1 188 ? -5.398 2.189 8.344 1 98.75 188 PRO A CA 1
ATOM 1488 C C . PRO A 1 188 ? -6.707 1.934 7.602 1 98.75 188 PRO A C 1
ATOM 1490 O O . PRO A 1 188 ? -7.086 0.779 7.395 1 98.75 188 PRO A O 1
ATOM 1493 N N . LYS A 1 189 ? -7.391 2.988 7.223 1 98.5 189 LYS A N 1
ATOM 1494 C CA . LYS A 1 189 ? -8.703 2.846 6.602 1 98.5 189 LYS A CA 1
ATOM 1495 C C . LYS A 1 189 ? -8.695 3.354 5.164 1 98.5 189 LYS A C 1
ATOM 1497 O O . LYS A 1 189 ? -9.445 2.863 4.32 1 98.5 189 LYS A O 1
ATOM 1502 N N . VAL A 1 190 ? -7.941 4.352 4.93 1 98.69 190 VAL A N 1
ATOM 1503 C CA . VAL A 1 190 ? -7.863 4.961 3.604 1 98.69 190 VAL A CA 1
ATOM 1504 C C . VAL A 1 190 ? -6.406 5.246 3.252 1 98.69 190 VAL A C 1
ATOM 1506 O O . VAL A 1 190 ? -5.645 5.742 4.086 1 98.69 190 VAL A O 1
ATOM 1509 N N . ILE A 1 191 ? -5.988 4.883 2.082 1 98.81 191 ILE A N 1
ATOM 1510 C CA . ILE A 1 191 ? -4.66 5.203 1.565 1 98.81 191 ILE A CA 1
ATOM 1511 C C . ILE A 1 191 ? -4.785 5.863 0.195 1 98.81 191 ILE A C 1
ATOM 1513 O O . ILE A 1 191 ? -5.605 5.449 -0.629 1 98.81 191 ILE A O 1
ATOM 1517 N N . GLN A 1 192 ? -4.074 6.895 -0.025 1 98.69 192 GLN A N 1
ATOM 1518 C CA . GLN A 1 192 ? -3.924 7.5 -1.344 1 98.69 192 GLN A CA 1
ATOM 1519 C C . GLN A 1 192 ? -2.451 7.66 -1.712 1 98.69 192 GLN A C 1
ATOM 1521 O O . GLN A 1 192 ? -1.684 8.266 -0.964 1 98.69 192 GLN A O 1
ATOM 1526 N N . PHE A 1 193 ? -2.121 7.098 -2.824 1 98.5 193 PHE A N 1
ATOM 1527 C CA . PHE A 1 193 ? -0.752 7.207 -3.316 1 98.5 193 PHE A CA 1
ATOM 1528 C C . PHE A 1 193 ? -0.593 8.43 -4.207 1 98.5 193 PHE A C 1
ATOM 1530 O O . PHE A 1 193 ? -1.478 8.742 -5.008 1 98.5 193 PHE A O 1
ATOM 1537 N N . VAL A 1 194 ? 0.495 9.109 -4.027 1 98.44 194 VAL A N 1
ATOM 1538 C CA . VAL A 1 194 ? 0.828 10.297 -4.812 1 98.44 194 VAL A CA 1
ATOM 1539 C C . VAL A 1 194 ? 2.02 10 -5.719 1 98.44 194 VAL A C 1
ATOM 1541 O O . VAL A 1 194 ? 3.098 9.641 -5.242 1 98.44 194 VAL A O 1
ATOM 1544 N N . HIS A 1 195 ? 1.771 10.141 -7.012 1 98.06 195 HIS A N 1
ATOM 1545 C CA . HIS A 1 195 ? 2.789 9.906 -8.023 1 98.06 195 HIS A CA 1
ATOM 1546 C C . HIS A 1 195 ? 3.301 11.219 -8.617 1 98.06 195 HIS A C 1
ATOM 1548 O O . HIS A 1 195 ? 2.52 12.141 -8.852 1 98.06 195 HIS A O 1
ATOM 1554 N N . PRO A 1 196 ? 4.645 11.336 -8.852 1 97.12 196 PRO A N 1
ATOM 1555 C CA . PRO A 1 196 ? 5.105 12.539 -9.555 1 97.12 196 PRO A CA 1
ATOM 1556 C C . PRO A 1 196 ? 4.453 12.711 -10.922 1 97.12 196 PRO A C 1
ATOM 1558 O O . PRO A 1 196 ? 4.051 13.82 -11.281 1 97.12 196 PRO A O 1
ATOM 1561 N N . ARG A 1 197 ? 4.406 11.594 -11.656 1 94.5 197 ARG A N 1
ATOM 1562 C CA . ARG A 1 197 ? 3.779 11.531 -12.977 1 94.5 197 ARG A CA 1
ATOM 1563 C C . ARG A 1 197 ? 3.045 10.203 -13.164 1 94.5 197 ARG A C 1
ATOM 1565 O O . ARG A 1 197 ? 3.293 9.242 -12.43 1 94.5 197 ARG A O 1
ATOM 1572 N N . PRO A 1 198 ? 2.24 10.32 -14.258 1 89.56 198 PRO A N 1
ATOM 1573 C CA . PRO A 1 198 ? 1.611 9.023 -14.555 1 89.56 198 PRO A CA 1
ATOM 1574 C C . PRO A 1 198 ? 2.627 7.941 -14.898 1 89.56 198 PRO A C 1
ATOM 1576 O O . PRO A 1 198 ? 3.693 8.234 -15.438 1 89.56 198 PRO A O 1
ATOM 1579 N N . GLN A 1 199 ? 2.529 6.688 -14.492 1 90.44 199 GLN A N 1
ATOM 1580 C CA . GLN A 1 199 ? 3.322 5.508 -14.82 1 90.44 199 GLN A CA 1
ATOM 1581 C C . GLN A 1 199 ? 4.543 5.398 -13.914 1 90.44 199 GLN A C 1
ATOM 1583 O O . GLN A 1 199 ? 5.348 4.473 -14.047 1 90.44 199 GLN A O 1
ATOM 1588 N N . LYS A 1 200 ? 4.762 6.449 -13.094 1 95.38 200 LYS A N 1
ATOM 1589 C CA . LYS A 1 200 ? 5.883 6.398 -12.156 1 95.38 200 LYS A CA 1
ATOM 1590 C C . LYS A 1 200 ? 5.422 5.949 -10.773 1 95.38 200 LYS A C 1
ATOM 1592 O O . LYS A 1 200 ? 4.336 6.316 -10.328 1 95.38 200 LYS A O 1
ATOM 1597 N N . ALA A 1 201 ? 6.277 5.246 -10.133 1 97.62 201 ALA A N 1
ATOM 1598 C CA . ALA A 1 201 ? 6.02 4.824 -8.758 1 97.62 201 ALA A CA 1
ATOM 1599 C C . ALA A 1 201 ? 5.719 6.02 -7.863 1 97.62 201 ALA A C 1
ATOM 1601 O O . ALA A 1 201 ? 6.211 7.125 -8.102 1 97.62 201 ALA A O 1
ATOM 1602 N N . PRO A 1 202 ? 4.906 5.793 -6.859 1 98.06 202 PRO A N 1
ATOM 1603 C CA . PRO A 1 202 ? 4.625 6.898 -5.941 1 98.06 202 PRO A CA 1
ATOM 1604 C C . PRO A 1 202 ? 5.828 7.266 -5.078 1 98.06 202 PRO A C 1
ATOM 1606 O O . PRO A 1 202 ? 6.629 6.395 -4.723 1 98.06 202 PRO A O 1
ATOM 1609 N N . ASN A 1 203 ? 5.895 8.547 -4.773 1 97.19 203 ASN A N 1
ATOM 1610 C CA . ASN A 1 203 ? 6.961 8.984 -3.877 1 97.19 203 ASN A CA 1
ATOM 1611 C C . ASN A 1 203 ? 6.402 9.516 -2.559 1 97.19 203 ASN A C 1
ATOM 1613 O O . ASN A 1 203 ? 7.156 9.797 -1.628 1 97.19 203 ASN A O 1
ATOM 1617 N N . LEU A 1 204 ? 5.078 9.625 -2.463 1 97.88 204 LEU A N 1
ATOM 1618 C CA . LEU A 1 204 ? 4.391 9.961 -1.22 1 97.88 204 LEU A CA 1
ATOM 1619 C C . LEU A 1 204 ? 3.178 9.07 -1.006 1 97.88 204 LEU A C 1
ATOM 1621 O O . LEU A 1 204 ? 2.639 8.508 -1.963 1 97.88 204 LEU A O 1
ATOM 1625 N N . VAL A 1 205 ? 2.807 8.93 0.23 1 98.56 205 VAL A N 1
ATOM 1626 C CA . VAL A 1 205 ? 1.602 8.18 0.571 1 98.56 205 VAL A CA 1
ATOM 1627 C C . VAL A 1 205 ? 0.849 8.891 1.693 1 98.56 205 VAL A C 1
ATOM 1629 O O . VAL A 1 205 ? 1.454 9.328 2.676 1 98.56 205 VAL A O 1
ATOM 1632 N N . LEU A 1 206 ? -0.418 9.109 1.47 1 98.81 206 LEU A N 1
ATOM 1633 C CA . LEU A 1 206 ? -1.34 9.609 2.484 1 98.81 206 LEU A CA 1
ATOM 1634 C C . LEU A 1 206 ? -2.098 8.461 3.143 1 98.81 206 LEU A C 1
ATOM 1636 O O . LEU A 1 206 ? -2.623 7.586 2.455 1 98.81 206 LEU A O 1
ATOM 1640 N N . VAL A 1 207 ? -2.191 8.469 4.449 1 98.81 207 VAL A N 1
ATOM 1641 C CA . VAL A 1 207 ? -2.879 7.402 5.164 1 98.81 207 VAL A CA 1
ATOM 1642 C C . VAL A 1 207 ? -3.83 8 6.199 1 98.81 207 VAL A C 1
ATOM 1644 O O . VAL A 1 207 ? -3.443 8.883 6.973 1 98.81 207 VAL A O 1
ATOM 1647 N N . GLN A 1 208 ? -5.051 7.598 6.172 1 98.88 208 GLN A N 1
ATOM 1648 C CA . GLN A 1 208 ? -6.027 7.875 7.219 1 98.88 208 GLN A CA 1
ATOM 1649 C C . GLN A 1 208 ? -6.215 6.672 8.133 1 98.88 208 GLN A C 1
ATOM 1651 O O . GLN A 1 208 ? -6.551 5.578 7.676 1 98.88 208 GLN A O 1
ATOM 1656 N N . PHE A 1 209 ? -5.98 6.875 9.367 1 98.88 209 PHE A N 1
ATOM 1657 C CA . PHE A 1 209 ? -6.215 5.867 10.398 1 98.88 209 PHE A CA 1
ATOM 1658 C C . PHE A 1 209 ? -7.469 6.188 11.195 1 98.88 209 PHE A C 1
ATOM 1660 O O . PHE A 1 209 ? -7.852 7.355 11.32 1 98.88 209 PHE A O 1
ATOM 1667 N N . VAL A 1 210 ? -8.039 5.16 11.742 1 98.81 210 VAL A N 1
ATOM 1668 C CA . VAL A 1 210 ? -9.125 5.309 12.695 1 98.81 210 VAL A CA 1
ATOM 1669 C C . VAL A 1 210 ? -8.805 4.535 13.977 1 98.81 210 VAL A C 1
ATOM 1671 O O . VAL A 1 210 ? -8.461 3.354 13.922 1 98.81 210 VAL A O 1
ATOM 1674 N N . LYS A 1 211 ? -8.852 5.242 15.07 1 98.69 211 LYS A N 1
ATOM 1675 C CA . LYS A 1 211 ? -8.617 4.594 16.359 1 98.69 211 LYS A CA 1
ATOM 1676 C C . LYS A 1 211 ? -9.664 3.518 16.625 1 98.69 211 LYS A C 1
ATOM 1678 O O . LYS A 1 211 ? -10.867 3.758 16.469 1 98.69 211 LYS A O 1
ATOM 1683 N N . ASP A 1 212 ? -9.227 2.336 16.891 1 97.69 212 ASP A N 1
ATOM 1684 C CA . ASP A 1 212 ? -10.07 1.181 17.188 1 97.69 212 ASP A CA 1
ATOM 1685 C C . ASP A 1 212 ? -10.969 0.832 16 1 97.69 212 ASP A C 1
ATOM 1687 O O . ASP A 1 212 ? -12.109 0.395 16.188 1 97.69 212 ASP A O 1
ATOM 1691 N N . GLY A 1 213 ? -10.547 1.142 14.844 1 96.25 213 GLY A N 1
ATOM 1692 C CA . GLY A 1 213 ? -11.32 0.81 13.656 1 96.25 213 GLY A CA 1
ATOM 1693 C C . GLY A 1 213 ? -11.266 -0.664 13.305 1 96.25 213 GLY A C 1
ATOM 1694 O O . GLY A 1 213 ? -10.32 -1.363 13.68 1 96.25 213 GLY A O 1
ATOM 1695 N N . ARG A 1 214 ? -12.211 -1.115 12.562 1 94.31 214 ARG A N 1
ATOM 1696 C CA . ARG A 1 214 ? -12.227 -2.479 12.039 1 94.31 214 ARG A CA 1
ATOM 1697 C C . ARG A 1 214 ? -11.43 -2.582 10.742 1 94.31 214 ARG A C 1
ATOM 1699 O O . ARG A 1 214 ? -11.258 -1.585 10.039 1 94.31 214 ARG A O 1
ATOM 1706 N N . PRO A 1 215 ? -11.07 -3.752 10.453 1 92.31 215 PRO A N 1
ATOM 1707 C CA . PRO A 1 215 ? -10.297 -3.926 9.227 1 92.31 215 PRO A CA 1
ATOM 1708 C C . PRO A 1 215 ? -11.109 -3.621 7.969 1 92.31 215 PRO A C 1
ATOM 1710 O O . PRO A 1 215 ? -12.328 -3.844 7.945 1 92.31 215 PRO A O 1
ATOM 1713 N N . GLU A 1 216 ? -10.578 -3.057 7 1 92.31 216 GLU A N 1
ATOM 1714 C CA . GLU A 1 216 ? -11.055 -2.75 5.656 1 92.31 216 GLU A CA 1
ATOM 1715 C C . GLU A 1 216 ? -10.383 -1.501 5.098 1 92.31 216 GLU A C 1
ATOM 1717 O O . GLU A 1 216 ? -10.539 -0.408 5.648 1 92.31 216 GLU A O 1
ATOM 1722 N N . LEU A 1 217 ? -9.664 -1.706 4.07 1 97.44 217 LEU A N 1
ATOM 1723 C CA . LEU A 1 217 ? -8.875 -0.613 3.51 1 97.44 217 LEU A CA 1
ATOM 1724 C C . LEU A 1 217 ? -9.477 -0.122 2.199 1 97.44 217 LEU A C 1
ATOM 1726 O O . LEU A 1 217 ? -9.891 -0.927 1.359 1 97.44 217 LEU A O 1
ATOM 1730 N N . LYS A 1 218 ? -9.617 1.094 2.102 1 97.94 218 LYS A N 1
ATOM 1731 C CA . LYS A 1 218 ? -9.961 1.726 0.83 1 97.94 218 LYS A CA 1
ATOM 1732 C C . LYS A 1 218 ? -8.75 2.438 0.226 1 97.94 218 LYS A C 1
ATOM 1734 O O . LYS A 1 218 ? -8.141 3.295 0.87 1 97.94 218 LYS A O 1
ATOM 1739 N N . ILE A 1 219 ? -8.359 2.096 -0.934 1 97.94 219 ILE A N 1
ATOM 1740 C CA . ILE A 1 219 ? -7.324 2.816 -1.674 1 97.94 219 ILE A CA 1
ATOM 1741 C C . ILE A 1 219 ? -7.977 3.775 -2.666 1 97.94 219 ILE A C 1
ATOM 1743 O O . ILE A 1 219 ? -8.781 3.359 -3.504 1 97.94 219 ILE A O 1
ATOM 1747 N N . LEU A 1 220 ? -7.676 5.016 -2.602 1 98.25 220 LEU A N 1
ATOM 1748 C CA . LEU A 1 220 ? -8.258 6.043 -3.455 1 98.25 220 LEU A CA 1
ATOM 1749 C C . LEU A 1 220 ? -7.582 6.07 -4.82 1 98.25 220 LEU A C 1
ATOM 1751 O O . LEU A 1 220 ? -6.52 5.469 -5 1 98.25 220 LEU A O 1
ATOM 1755 N N . ASP A 1 221 ? -8.305 6.715 -5.758 1 97.56 221 ASP A N 1
ATOM 1756 C CA . ASP A 1 221 ? -7.652 7.016 -7.031 1 97.56 221 ASP A CA 1
ATOM 1757 C C . ASP A 1 221 ? -6.312 7.711 -6.816 1 97.56 221 ASP A C 1
ATOM 1759 O O . ASP A 1 221 ? -6.184 8.555 -5.926 1 97.56 221 ASP A O 1
ATOM 1763 N N . PRO A 1 222 ? -5.32 7.312 -7.598 1 97.19 222 PRO A N 1
ATOM 1764 C CA . PRO A 1 222 ? -4.008 7.945 -7.422 1 97.19 222 PRO A CA 1
ATOM 1765 C C . PRO A 1 222 ? -4.027 9.438 -7.727 1 97.19 222 PRO A C 1
ATOM 1767 O O . PRO A 1 222 ? -4.848 9.898 -8.523 1 97.19 222 PRO A O 1
ATOM 1770 N N . LEU A 1 223 ? -3.207 10.148 -7.02 1 97.5 223 LEU A N 1
ATOM 1771 C CA . LEU A 1 223 ? -2.973 11.555 -7.312 1 97.5 223 LEU A CA 1
ATOM 1772 C C . LEU A 1 223 ? -1.66 11.742 -8.062 1 97.5 223 LEU A C 1
ATOM 1774 O O . LEU A 1 223 ? -0.633 11.18 -7.684 1 97.5 223 LEU A O 1
ATOM 1778 N N . TYR A 1 224 ? -1.7 12.445 -9.172 1 97.38 224 TYR A N 1
ATOM 1779 C CA . TYR A 1 224 ? -0.51 12.781 -9.945 1 97.38 224 TYR A CA 1
ATOM 1780 C C . TYR A 1 224 ? -0.145 14.25 -9.773 1 97.38 224 TYR A C 1
ATOM 1782 O O . TYR A 1 224 ? -1 15.133 -9.914 1 97.38 224 TYR A O 1
ATOM 1790 N N . VAL A 1 225 ? 1.092 14.531 -9.477 1 97.19 225 VAL A N 1
ATOM 1791 C CA . VAL A 1 225 ? 1.532 15.906 -9.25 1 97.19 225 VAL A CA 1
ATOM 1792 C C . VAL A 1 225 ? 1.644 16.641 -10.578 1 97.19 225 VAL A C 1
ATOM 1794 O O . VAL A 1 225 ? 1.093 17.734 -10.734 1 97.19 225 VAL A O 1
ATOM 1797 N N . TYR A 1 226 ? 2.322 16 -11.523 1 96.25 226 TYR A N 1
ATOM 1798 C CA . TYR A 1 226 ? 2.547 16.625 -12.812 1 96.25 226 TYR A CA 1
ATOM 1799 C C . TYR A 1 226 ? 1.886 15.836 -13.93 1 96.25 226 TYR A C 1
ATOM 1801 O O . TYR A 1 226 ? 1.908 14.602 -13.922 1 96.25 226 TYR A O 1
ATOM 1809 N N . GLY A 1 227 ? 1.358 16.562 -14.875 1 92.75 227 GLY A N 1
ATOM 1810 C CA . GLY A 1 227 ? 0.88 15.938 -16.094 1 92.75 227 GLY A CA 1
ATOM 1811 C C . GLY A 1 227 ? 1.982 15.68 -17.109 1 92.75 227 GLY A C 1
ATOM 1812 O O . GLY A 1 227 ? 3.164 15.867 -16.812 1 92.75 227 GLY A O 1
ATOM 1813 N N . GLU A 1 228 ? 1.574 15.148 -18.266 1 88.06 228 GLU A N 1
ATOM 1814 C CA . GLU A 1 228 ? 2.527 14.898 -19.344 1 88.06 228 GLU A CA 1
ATOM 1815 C C . GLU A 1 228 ? 3.16 16.203 -19.828 1 88.06 228 GLU A C 1
ATOM 1817 O O . GLU A 1 228 ? 4.289 16.188 -20.328 1 88.06 228 GLU A O 1
ATOM 1822 N N . ASP A 1 229 ? 2.496 17.25 -19.609 1 91.81 229 ASP A N 1
ATOM 1823 C CA . ASP A 1 229 ? 2.965 18.547 -20.094 1 91.81 229 ASP A CA 1
ATOM 1824 C C . ASP A 1 229 ? 3.943 19.188 -19.094 1 91.81 229 ASP A C 1
ATOM 1826 O O . ASP A 1 229 ? 4.469 20.266 -19.344 1 91.81 229 ASP A O 1
ATOM 1830 N N . GLY A 1 230 ? 4.094 18.516 -17.969 1 92.19 230 GLY A N 1
ATOM 1831 C CA . GLY A 1 230 ? 5.055 19 -16.984 1 92.19 230 GLY A CA 1
ATOM 1832 C C . GLY A 1 230 ? 4.461 20 -16.016 1 92.19 230 GLY A C 1
ATOM 1833 O O . GLY A 1 230 ? 5.172 20.531 -15.156 1 92.19 230 GLY A O 1
ATOM 1834 N N . ASN A 1 231 ? 3.244 20.25 -16.188 1 94.5 231 ASN A N 1
ATOM 1835 C CA . ASN A 1 231 ? 2.545 21.141 -15.273 1 94.5 231 ASN A CA 1
ATOM 1836 C C . ASN A 1 231 ? 1.764 20.375 -14.211 1 94.5 231 ASN A C 1
ATOM 1838 O O . ASN A 1 231 ? 1.531 19.172 -14.352 1 94.5 231 ASN A O 1
ATOM 1842 N N . TYR A 1 232 ? 1.394 21.125 -13.133 1 95.44 232 TYR A N 1
ATOM 1843 C CA . TYR A 1 232 ? 0.524 20.516 -12.133 1 95.44 232 TYR A CA 1
ATOM 1844 C C . TYR A 1 232 ? -0.755 20 -12.773 1 95.44 232 TYR A C 1
ATOM 1846 O O . TYR A 1 232 ? -1.319 20.625 -13.664 1 95.44 232 TYR A O 1
ATOM 1854 N N . THR A 1 233 ? -1.249 18.844 -12.367 1 95.75 233 THR A N 1
ATOM 1855 C CA . THR A 1 233 ? -2.492 18.266 -12.867 1 95.75 233 THR A CA 1
ATOM 1856 C C . THR A 1 233 ? -3.691 19.094 -12.414 1 95.75 233 THR A C 1
ATOM 1858 O O . THR A 1 233 ? -3.58 19.906 -11.492 1 95.75 233 THR A O 1
ATOM 1861 N N . LYS A 1 234 ? -4.812 18.859 -13.125 1 95.06 234 LYS A N 1
ATOM 1862 C CA . LYS A 1 234 ? -6.055 19.531 -12.742 1 95.06 234 LYS A CA 1
ATOM 1863 C C . LYS A 1 234 ? -6.461 19.156 -11.32 1 95.06 234 LYS A C 1
ATOM 1865 O O . LYS A 1 234 ? -6.93 20.016 -10.562 1 95.06 234 LYS A O 1
ATOM 1870 N N . GLU A 1 235 ? -6.27 17.938 -10.945 1 95.5 235 GLU A N 1
ATOM 1871 C CA . GLU A 1 235 ? -6.605 17.453 -9.609 1 95.5 235 GLU A CA 1
ATOM 1872 C C . GLU A 1 235 ? -5.766 18.156 -8.547 1 95.5 235 GLU A C 1
ATOM 1874 O O . GLU A 1 235 ? -6.285 18.562 -7.504 1 95.5 235 GLU A O 1
ATOM 1879 N N . LEU A 1 236 ? -4.496 18.312 -8.797 1 95.75 236 LEU A N 1
ATOM 1880 C CA . LEU A 1 236 ? -3.605 18.969 -7.848 1 95.75 236 LEU A CA 1
ATOM 1881 C C . LEU A 1 236 ? -3.971 20.453 -7.695 1 95.75 236 LEU A C 1
ATOM 1883 O O . LEU A 1 236 ? -4.004 20.969 -6.578 1 95.75 236 LEU A O 1
ATOM 1887 N N . LYS A 1 237 ? -4.27 21.094 -8.781 1 95.75 237 LYS A N 1
ATOM 1888 C CA . LYS A 1 237 ? -4.695 22.484 -8.734 1 95.75 237 LYS A CA 1
ATOM 1889 C C . LYS A 1 237 ? -5.977 22.641 -7.926 1 95.75 237 LYS A C 1
ATOM 1891 O O . LYS A 1 237 ? -6.125 23.609 -7.176 1 95.75 237 LYS A O 1
ATOM 1896 N N . ALA A 1 238 ? -6.871 21.688 -8.117 1 96.25 238 ALA A N 1
ATOM 1897 C CA . ALA A 1 238 ? -8.117 21.703 -7.352 1 96.25 238 ALA A CA 1
ATOM 1898 C C . ALA A 1 238 ? -7.848 21.594 -5.855 1 96.25 238 ALA A C 1
ATOM 1900 O O . ALA A 1 238 ? -8.523 22.234 -5.043 1 96.25 238 ALA A O 1
ATOM 1901 N N . ILE A 1 239 ? -6.902 20.844 -5.535 1 95.94 239 ILE A N 1
ATOM 1902 C CA . ILE A 1 239 ? -6.527 20.672 -4.137 1 95.94 239 ILE A CA 1
ATOM 1903 C C . ILE A 1 239 ? -5.977 21.984 -3.584 1 95.94 239 ILE A C 1
ATOM 1905 O O . ILE A 1 239 ? -6.375 22.422 -2.502 1 95.94 239 ILE A O 1
ATOM 1909 N N . TYR A 1 240 ? -5.152 22.656 -4.301 1 93.81 240 TYR A N 1
ATOM 1910 C CA . TYR A 1 240 ? -4.566 23.922 -3.893 1 93.81 240 TYR A CA 1
ATOM 1911 C C . TYR A 1 240 ? -5.641 25 -3.762 1 93.81 240 TYR A C 1
ATOM 1913 O O . TYR A 1 240 ? -5.535 25.891 -2.92 1 93.81 240 TYR A O 1
ATOM 1921 N N . ASN A 1 241 ? -6.688 24.859 -4.512 1 94.62 241 ASN A N 1
ATOM 1922 C CA . ASN A 1 241 ? -7.734 25.875 -4.543 1 94.62 241 ASN A CA 1
ATOM 1923 C C . ASN A 1 241 ? -8.891 25.516 -3.605 1 94.62 241 ASN A C 1
ATOM 1925 O O . ASN A 1 241 ? -9.812 26.312 -3.428 1 94.62 241 ASN A O 1
ATOM 1929 N N . ASN A 1 242 ? -8.812 24.344 -3.041 1 94.88 242 ASN A N 1
ATOM 1930 C CA . ASN A 1 242 ? -9.875 23.906 -2.143 1 94.88 242 ASN A CA 1
ATOM 1931 C C . ASN A 1 242 ? -9.945 24.766 -0.893 1 94.88 242 ASN A C 1
ATOM 1933 O O . ASN A 1 242 ? -8.938 24.953 -0.205 1 94.88 242 ASN A O 1
ATOM 1937 N N . LYS A 1 243 ? -11.141 25.25 -0.573 1 94.88 243 LYS A N 1
ATOM 1938 C CA . LYS A 1 243 ? -11.258 26.188 0.539 1 94.88 243 LYS A CA 1
ATOM 1939 C C . LYS A 1 243 ? -12.023 25.562 1.703 1 94.88 243 LYS A C 1
ATOM 1941 O O . LYS A 1 243 ? -12.258 26.219 2.721 1 94.88 243 LYS A O 1
ATOM 1946 N N . ASP A 1 244 ? -12.359 24.281 1.48 1 96.44 244 ASP A N 1
ATOM 1947 C CA . ASP A 1 244 ? -13.156 23.641 2.527 1 96.44 244 ASP A CA 1
ATOM 1948 C C . ASP A 1 244 ? -12.828 22.156 2.65 1 96.44 244 ASP A C 1
ATOM 1950 O O . ASP A 1 244 ? -12.906 21.422 1.672 1 96.44 244 ASP A O 1
ATOM 1954 N N . ILE A 1 245 ? -12.492 21.75 3.869 1 95.44 245 ILE A N 1
ATOM 1955 C CA . ILE A 1 245 ? -12.219 20.344 4.145 1 95.44 245 ILE A CA 1
ATOM 1956 C C . ILE A 1 245 ? -13.188 19.828 5.203 1 95.44 245 ILE A C 1
ATOM 1958 O O . ILE A 1 245 ? -12.93 18.797 5.844 1 95.44 245 ILE A O 1
ATOM 1962 N N . GLY A 1 246 ? -14.266 20.5 5.375 1 91.56 246 GLY A N 1
ATOM 1963 C CA . GLY A 1 246 ? -15.266 20.109 6.359 1 91.56 246 GLY A CA 1
ATOM 1964 C C . GLY A 1 246 ? -15.961 18.797 6.016 1 91.56 246 GLY A C 1
ATOM 1965 O O . GLY A 1 246 ? -16.219 18.516 4.844 1 91.56 246 GLY A O 1
ATOM 1966 N N . GLU A 1 247 ? -16.094 17.938 7.035 1 82.44 247 GLU A N 1
ATOM 1967 C CA . GLU A 1 247 ? -16.891 16.734 6.914 1 82.44 247 GLU A CA 1
ATOM 1968 C C . GLU A 1 247 ? -18.375 17.016 7.172 1 82.44 247 GLU A C 1
ATOM 1970 O O . GLU A 1 247 ? -18.703 17.812 8.055 1 82.44 247 GLU A O 1
ATOM 1975 N N . LEU A 1 248 ? -19.312 16.688 6.125 1 61.91 248 LEU A N 1
ATOM 1976 C CA . LEU A 1 248 ? -20.734 16.906 6.371 1 61.91 248 LEU A CA 1
ATOM 1977 C C . LEU A 1 248 ? -21.234 16.031 7.504 1 61.91 248 LEU A C 1
ATOM 1979 O O . LEU A 1 248 ? -20.75 14.914 7.688 1 61.91 248 LEU A O 1
ATOM 1983 N N . MET B 1 1 ? -6.277 -38.219 -24.266 1 69.25 1 MET B N 1
ATOM 1984 C CA . MET B 1 1 ? -6.824 -37.625 -23.047 1 69.25 1 MET B CA 1
ATOM 1985 C C . MET B 1 1 ? -8.305 -37.281 -23.219 1 69.25 1 MET B C 1
ATOM 1987 O O . MET B 1 1 ? -8.711 -36.844 -24.297 1 69.25 1 MET B O 1
ATOM 1991 N N . GLN B 1 2 ? -9.188 -37.75 -22.344 1 80.44 2 GLN B N 1
ATOM 1992 C CA . GLN B 1 2 ? -10.625 -37.531 -22.469 1 80.44 2 GLN B CA 1
ATOM 1993 C C . GLN B 1 2 ? -11.047 -36.281 -21.688 1 80.44 2 GLN B C 1
ATOM 1995 O O . GLN B 1 2 ? -10.75 -36.188 -20.5 1 80.44 2 GLN B O 1
ATOM 2000 N N . LEU B 1 3 ? -11.617 -35.312 -22.406 1 88.88 3 LEU B N 1
ATOM 2001 C CA . LEU B 1 3 ? -12.164 -34.094 -21.797 1 88.88 3 LEU B CA 1
ATOM 2002 C C . LEU B 1 3 ? -13.562 -34.375 -21.25 1 88.88 3 LEU B C 1
ATOM 2004 O O . LEU B 1 3 ? -14.344 -35.094 -21.844 1 88.88 3 LEU B O 1
ATOM 2008 N N . LYS B 1 4 ? -13.773 -33.844 -20.125 1 89.94 4 LYS B N 1
ATOM 2009 C CA . LYS B 1 4 ? -15.133 -33.844 -19.594 1 89.94 4 LYS B CA 1
ATOM 2010 C C . LYS B 1 4 ? -16 -32.812 -20.328 1 89.94 4 LYS B C 1
ATOM 2012 O O . LYS B 1 4 ? -15.492 -31.953 -21.047 1 89.94 4 LYS B O 1
ATOM 2017 N N . ASP B 1 5 ? -17.281 -32.906 -20.25 1 86.38 5 ASP B N 1
ATOM 2018 C CA . ASP B 1 5 ? -18.25 -32.188 -21.062 1 86.38 5 ASP B CA 1
ATOM 2019 C C . ASP B 1 5 ? -18.031 -30.672 -20.969 1 86.38 5 ASP B C 1
ATOM 2021 O O . ASP B 1 5 ? -18.078 -29.969 -21.984 1 86.38 5 ASP B O 1
ATOM 2025 N N . SER B 1 6 ? -17.75 -30.109 -19.875 1 91.44 6 SER B N 1
ATOM 202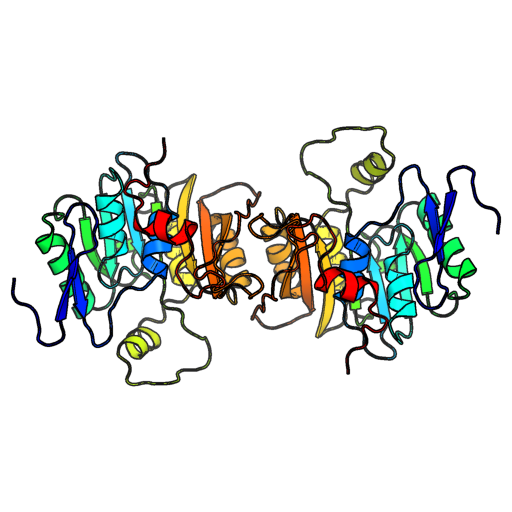6 C CA . SER B 1 6 ? -17.641 -28.656 -19.719 1 91.44 6 SER B CA 1
ATOM 2027 C C . SER B 1 6 ? -16.188 -28.203 -19.797 1 91.44 6 SER B C 1
ATOM 2029 O O . SER B 1 6 ? -15.883 -27.031 -19.594 1 91.44 6 SER B O 1
ATOM 2031 N N . GLU B 1 7 ? -15.328 -29.141 -20.266 1 94.38 7 GLU B N 1
ATOM 2032 C CA . GLU B 1 7 ? -13.906 -28.812 -20.281 1 94.38 7 GLU B CA 1
ATOM 2033 C C . GLU B 1 7 ? -13.453 -28.438 -21.688 1 94.38 7 GLU B C 1
ATOM 2035 O O . GLU B 1 7 ? -14.023 -28.906 -22.688 1 94.38 7 GLU B O 1
ATOM 2040 N N . ARG B 1 8 ? -12.469 -27.5 -21.766 1 95.19 8 ARG B N 1
ATOM 2041 C CA . ARG B 1 8 ? -11.836 -27.156 -23.031 1 95.19 8 ARG B CA 1
ATOM 2042 C C . ARG B 1 8 ? -10.32 -27.016 -22.859 1 95.19 8 ARG B C 1
ATOM 2044 O O . ARG B 1 8 ? -9.828 -26.828 -21.75 1 95.19 8 ARG B O 1
ATOM 2051 N N . ILE B 1 9 ? -9.641 -27.172 -23.969 1 96.31 9 ILE B N 1
ATOM 2052 C CA . ILE B 1 9 ? -8.195 -26.969 -23.984 1 96.31 9 ILE B CA 1
ATOM 2053 C C . ILE B 1 9 ? -7.871 -25.594 -24.562 1 96.31 9 ILE B C 1
ATOM 2055 O O . ILE B 1 9 ? -8.32 -25.25 -25.656 1 96.31 9 ILE B O 1
ATOM 2059 N N . ASP B 1 10 ? -7.145 -24.828 -23.812 1 95.56 10 ASP B N 1
ATOM 2060 C CA . ASP B 1 10 ? -6.703 -23.516 -24.281 1 95.56 10 ASP B CA 1
ATOM 2061 C C . ASP B 1 10 ? -5.195 -23.5 -24.516 1 95.56 10 ASP B C 1
ATOM 2063 O O . ASP B 1 10 ? -4.43 -24.078 -23.75 1 95.56 10 ASP B O 1
ATOM 2067 N N . ASP B 1 11 ? -4.816 -22.828 -25.641 1 96.94 11 ASP B N 1
ATOM 2068 C CA . ASP B 1 11 ? -3.404 -22.578 -25.922 1 96.94 11 ASP B CA 1
ATOM 2069 C C . ASP B 1 11 ? -2.896 -21.375 -25.125 1 96.94 11 ASP B C 1
ATOM 2071 O O . ASP B 1 11 ? -3.504 -20.312 -25.156 1 96.94 11 ASP B O 1
ATOM 2075 N N . LEU B 1 12 ? -1.799 -21.562 -24.438 1 96.5 12 LEU B N 1
ATOM 2076 C CA . LEU B 1 12 ? -1.278 -20.5 -23.609 1 96.5 12 LEU B CA 1
ATOM 2077 C C . LEU B 1 12 ? -0.393 -19.547 -24.406 1 96.5 12 LEU B C 1
ATOM 2079 O O . LEU B 1 12 ? 0.066 -18.531 -23.891 1 96.5 12 LEU B O 1
ATOM 2083 N N . GLN B 1 13 ? -0.106 -19.875 -25.641 1 95 13 GLN B N 1
ATOM 2084 C CA . GLN B 1 13 ? 0.749 -19.094 -26.547 1 95 13 GLN B CA 1
ATOM 2085 C C . GLN B 1 13 ? 2.145 -18.922 -25.953 1 95 13 GLN B C 1
ATOM 2087 O O . GLN B 1 13 ? 2.705 -17.828 -25.984 1 95 13 GLN B O 1
ATOM 2092 N N . LEU B 1 14 ? 2.596 -19.969 -25.266 1 96.94 14 LEU B N 1
ATOM 2093 C CA . LEU B 1 14 ? 3.904 -20.062 -24.625 1 96.94 14 LEU B CA 1
ATOM 2094 C C . LEU B 1 14 ? 4.562 -21.406 -24.906 1 96.94 14 LEU B C 1
ATOM 2096 O O . LEU B 1 14 ? 4.281 -22.391 -24.219 1 96.94 14 LEU B O 1
ATOM 2100 N N . LYS B 1 15 ? 5.375 -21.484 -25.906 1 96.44 15 LYS B N 1
ATOM 2101 C CA . LYS B 1 15 ? 6.184 -22.656 -26.234 1 96.44 15 LYS B CA 1
ATOM 2102 C C . LYS B 1 15 ? 5.309 -23.891 -26.438 1 96.44 15 LYS B C 1
ATOM 2104 O O . LYS B 1 15 ? 5.652 -24.984 -26 1 96.44 15 LYS B O 1
ATOM 2109 N N . GLY B 1 16 ? 4.09 -23.688 -26.906 1 96.56 16 GLY B N 1
ATOM 2110 C CA . GLY B 1 16 ? 3.197 -24.781 -27.25 1 96.56 16 GLY B CA 1
ATOM 2111 C C . GLY B 1 16 ? 2.455 -25.344 -26.047 1 96.56 16 GLY B C 1
ATOM 2112 O O . GLY B 1 16 ? 1.726 -26.328 -26.172 1 96.56 16 GLY B O 1
ATOM 2113 N N . LEU B 1 17 ? 2.588 -24.688 -24.938 1 97.94 17 LEU B N 1
ATOM 2114 C CA . LEU B 1 17 ? 1.938 -25.172 -23.719 1 97.94 17 LEU B CA 1
ATOM 2115 C C . LEU B 1 17 ? 0.433 -24.938 -23.781 1 97.94 17 LEU B C 1
ATOM 2117 O O . LEU B 1 17 ? -0.02 -23.953 -24.359 1 97.94 17 LEU B O 1
ATOM 2121 N N . LYS B 1 18 ? -0.305 -25.891 -23.172 1 98.12 18 LYS B N 1
ATOM 2122 C CA . LYS B 1 18 ? -1.765 -25.859 -23.156 1 98.12 18 LYS B CA 1
ATOM 2123 C C . LYS B 1 18 ? -2.299 -26.078 -21.75 1 98.12 18 LYS B C 1
ATOM 2125 O O . LYS B 1 18 ? -1.546 -26.453 -20.844 1 98.12 18 LYS B O 1
ATOM 2130 N N . ILE B 1 19 ? -3.627 -25.781 -21.594 1 97.38 19 ILE B N 1
ATOM 2131 C CA . ILE B 1 19 ? -4.246 -25.953 -20.281 1 97.38 19 ILE B CA 1
ATOM 2132 C C . ILE B 1 19 ? -5.699 -26.391 -20.453 1 97.38 19 ILE B C 1
ATOM 2134 O O . ILE B 1 19 ? -6.398 -25.906 -21.344 1 97.38 19 ILE B O 1
ATOM 2138 N N . ILE B 1 20 ? -6.074 -27.344 -19.609 1 96.94 20 ILE B N 1
ATOM 2139 C CA . ILE B 1 20 ? -7.473 -27.766 -19.562 1 96.94 20 ILE B CA 1
ATOM 2140 C C . ILE B 1 20 ? -8.234 -26.875 -18.562 1 96.94 20 ILE B C 1
ATOM 2142 O O . ILE B 1 20 ? -7.781 -26.672 -17.438 1 96.94 20 ILE B O 1
ATOM 2146 N N . GLN B 1 21 ? -9.266 -26.312 -19 1 94 21 GLN B N 1
ATOM 2147 C CA . GLN B 1 21 ? -10.102 -25.469 -18.141 1 94 21 GLN B CA 1
ATOM 2148 C C . GLN B 1 21 ? -11.562 -25.891 -18.219 1 94 21 GLN B C 1
ATOM 2150 O O . GLN B 1 21 ? -11.984 -26.516 -19.188 1 94 21 GLN B O 1
ATOM 2155 N N . ASP B 1 22 ? -12.195 -25.641 -17.109 1 91 22 ASP B N 1
ATOM 2156 C CA . ASP B 1 22 ? -13.633 -25.875 -17.031 1 91 22 ASP B CA 1
ATOM 2157 C C . ASP B 1 22 ? -14.422 -24.594 -17.234 1 91 22 ASP B C 1
ATOM 2159 O O . ASP B 1 22 ? -14.391 -23.703 -16.375 1 91 22 ASP B O 1
ATOM 2163 N N . THR B 1 23 ? -15.258 -24.484 -18.219 1 85.94 23 THR B N 1
ATOM 2164 C CA . THR B 1 23 ? -15.945 -23.266 -18.625 1 85.94 23 THR B CA 1
ATOM 2165 C C . THR B 1 23 ? -17.016 -22.875 -17.609 1 85.94 23 THR B C 1
ATOM 2167 O O . THR B 1 23 ? -17.484 -21.734 -17.594 1 85.94 23 THR B O 1
ATOM 2170 N N . ASN B 1 24 ? -17.344 -23.781 -16.75 1 81.38 24 ASN B N 1
ATOM 2171 C CA . ASN B 1 24 ? -18.375 -23.516 -15.766 1 81.38 24 ASN B CA 1
ATOM 2172 C C . ASN B 1 24 ? -17.797 -22.953 -14.477 1 81.38 24 ASN B C 1
ATOM 2174 O O . ASN B 1 24 ? -18.547 -22.531 -13.586 1 81.38 24 ASN B O 1
ATOM 2178 N N . GLY B 1 25 ? -16.453 -22.859 -14.461 1 74.75 25 GLY B N 1
ATOM 2179 C CA . GLY B 1 25 ? -16.125 -22.25 -13.18 1 74.75 25 GLY B CA 1
ATOM 2180 C C . GLY B 1 25 ? -14.633 -22.141 -12.945 1 74.75 25 GLY B C 1
ATOM 2181 O O . GLY B 1 25 ? -14.188 -21.281 -12.172 1 74.75 25 GLY B O 1
ATOM 2182 N N . PHE B 1 26 ? -13.82 -22.875 -13.641 1 77.81 26 PHE B N 1
ATOM 2183 C CA . PHE B 1 26 ? -12.398 -22.828 -13.305 1 77.81 26 PHE B CA 1
ATOM 2184 C C . PHE B 1 26 ? -11.578 -22.375 -14.508 1 77.81 26 PHE B C 1
ATOM 2186 O O . PHE B 1 26 ? -10.984 -23.188 -15.211 1 77.81 26 PHE B O 1
ATOM 2193 N N . CYS B 1 27 ? -11.695 -21.109 -14.766 1 87.88 27 CYS B N 1
ATOM 2194 C CA . CYS B 1 27 ? -10.859 -20.484 -15.789 1 87.88 27 CYS B CA 1
ATOM 2195 C C . CYS B 1 27 ? -9.891 -19.484 -15.164 1 87.88 27 CYS B C 1
ATOM 2197 O O . CYS B 1 27 ? -10.258 -18.734 -14.258 1 87.88 27 CYS B O 1
ATOM 2199 N N . PHE B 1 28 ? -8.672 -19.688 -15.633 1 88 28 PHE B N 1
ATOM 2200 C CA . PHE B 1 28 ? -7.707 -18.734 -15.078 1 88 28 PHE B CA 1
ATOM 2201 C C . PHE B 1 28 ? -7.922 -17.344 -15.664 1 88 28 PHE B C 1
ATOM 2203 O O . PHE B 1 28 ? -8.445 -17.203 -16.766 1 88 28 PHE B O 1
ATOM 2210 N N . GLY B 1 29 ? -7.578 -16.297 -14.867 1 91.38 29 GLY B N 1
ATOM 2211 C CA . GLY B 1 29 ? -7.695 -14.906 -15.281 1 91.38 29 GLY B CA 1
ATOM 2212 C C . GLY B 1 29 ? -6.363 -14.188 -15.344 1 91.38 29 GLY B C 1
ATOM 2213 O O . GLY B 1 29 ? -5.309 -14.812 -15.258 1 91.38 29 GLY B O 1
ATOM 2214 N N . ILE B 1 30 ? -6.402 -12.922 -15.578 1 95.12 30 ILE B N 1
ATOM 2215 C CA . ILE B 1 30 ? -5.234 -12.062 -15.75 1 95.12 30 ILE B CA 1
ATOM 2216 C C . ILE B 1 30 ? -4.367 -12.117 -14.5 1 95.12 30 ILE B C 1
ATOM 2218 O O . ILE B 1 30 ? -3.145 -11.961 -14.57 1 95.12 30 ILE B O 1
ATOM 2222 N N . ASP B 1 31 ? -4.953 -12.414 -13.336 1 96.19 31 ASP B N 1
ATOM 2223 C CA . ASP B 1 31 ? -4.242 -12.461 -12.062 1 96.19 31 ASP B CA 1
ATOM 2224 C C . ASP B 1 31 ? -3.123 -13.508 -12.102 1 96.19 31 ASP B C 1
ATOM 2226 O O . ASP B 1 31 ? -1.999 -13.234 -11.672 1 96.19 31 ASP B O 1
ATOM 2230 N N . ALA B 1 32 ? -3.436 -14.648 -12.633 1 96.88 32 ALA B N 1
ATOM 2231 C CA . ALA B 1 32 ? -2.463 -15.734 -12.688 1 96.88 32 ALA B CA 1
ATOM 2232 C C . ALA B 1 32 ? -1.278 -15.359 -13.578 1 96.88 32 ALA B C 1
ATOM 2234 O O . ALA B 1 32 ? -0.127 -15.648 -13.242 1 96.88 32 ALA B O 1
ATOM 2235 N N . VAL B 1 33 ? -1.605 -14.719 -14.703 1 97.44 33 VAL B N 1
ATOM 2236 C CA . VAL B 1 33 ? -0.574 -14.328 -15.664 1 97.44 33 VAL B CA 1
ATOM 2237 C C . VAL B 1 33 ? 0.328 -13.266 -15.039 1 97.44 33 VAL B C 1
ATOM 2239 O O . VAL B 1 33 ? 1.555 -13.344 -15.141 1 97.44 33 VAL B O 1
ATOM 2242 N N . LEU B 1 34 ? -0.292 -12.32 -14.328 1 98.44 34 LEU B N 1
ATOM 2243 C CA . LEU B 1 34 ? 0.462 -11.25 -13.68 1 98.44 34 LEU B CA 1
ATOM 2244 C C . LEU B 1 34 ? 1.371 -11.812 -12.594 1 98.44 34 LEU B C 1
ATOM 2246 O O . LEU B 1 34 ? 2.545 -11.445 -12.508 1 98.44 34 LEU B O 1
ATOM 2250 N N . LEU B 1 35 ? 0.852 -12.703 -11.797 1 98.69 35 LEU B N 1
ATOM 2251 C CA . LEU B 1 35 ? 1.631 -13.273 -10.703 1 98.69 35 LEU B CA 1
ATOM 2252 C C . LEU B 1 35 ? 2.812 -14.078 -11.234 1 98.69 35 LEU B C 1
ATOM 2254 O O . LEU B 1 35 ? 3.939 -13.922 -10.766 1 98.69 35 LEU B O 1
ATOM 2258 N N . ALA B 1 36 ? 2.543 -14.938 -12.219 1 98.56 36 ALA B N 1
ATOM 2259 C CA . ALA B 1 36 ? 3.609 -15.766 -12.781 1 98.56 36 ALA B CA 1
ATOM 2260 C C . ALA B 1 36 ? 4.746 -14.898 -13.312 1 98.56 36 ALA B C 1
ATOM 2262 O O . ALA B 1 36 ? 5.922 -15.227 -13.133 1 98.56 36 ALA B O 1
ATOM 2263 N N . ASN B 1 37 ? 4.43 -13.781 -13.938 1 98.31 37 ASN B N 1
ATOM 2264 C CA . ASN B 1 37 ? 5.438 -12.93 -14.562 1 98.31 37 ASN B CA 1
ATOM 2265 C C . ASN B 1 37 ? 6.086 -12 -13.539 1 98.31 37 ASN B C 1
ATOM 2267 O O . ASN B 1 37 ? 7.137 -11.414 -13.805 1 98.31 37 ASN B O 1
ATOM 2271 N N . PHE B 1 38 ? 5.469 -11.805 -12.391 1 98.5 38 PHE B N 1
ATOM 2272 C CA . PHE B 1 38 ? 6.008 -11.016 -11.289 1 98.5 38 PHE B CA 1
ATOM 2273 C C . PHE B 1 38 ? 7.066 -11.797 -10.523 1 98.5 38 PHE B C 1
ATOM 2275 O O . PHE B 1 38 ? 7.934 -11.211 -9.875 1 98.5 38 PHE B O 1
ATOM 2282 N N . THR B 1 39 ? 6.996 -13.094 -10.617 1 98.12 39 THR B N 1
ATOM 2283 C CA . THR B 1 39 ? 7.91 -13.977 -9.898 1 98.12 39 THR B CA 1
ATOM 2284 C C . THR B 1 39 ? 9.281 -13.992 -10.57 1 98.12 39 THR B C 1
ATOM 2286 O O . THR B 1 39 ? 9.398 -13.758 -11.773 1 98.12 39 THR B O 1
ATOM 2289 N N . LYS B 1 40 ? 10.25 -14.148 -9.773 1 96.12 40 LYS B N 1
ATOM 2290 C CA . LYS B 1 40 ? 11.625 -14.352 -10.234 1 96.12 40 LYS B CA 1
ATOM 2291 C C . LYS B 1 40 ? 12.148 -15.711 -9.773 1 96.12 40 LYS B C 1
ATOM 2293 O O . LYS B 1 40 ? 12.164 -16.016 -8.578 1 96.12 40 LYS B O 1
ATOM 2298 N N . ILE B 1 41 ? 12.641 -16.484 -10.789 1 97.62 41 ILE B N 1
ATOM 2299 C CA . ILE B 1 41 ? 12.992 -17.859 -10.492 1 97.62 41 ILE B CA 1
ATOM 2300 C C . ILE B 1 41 ? 14.43 -18.141 -10.906 1 97.62 41 ILE B C 1
ATOM 2302 O O . ILE B 1 41 ? 14.789 -17.984 -12.078 1 97.62 41 ILE B O 1
ATOM 2306 N N . LYS B 1 42 ? 15.211 -18.547 -9.977 1 97.25 42 LYS B N 1
ATOM 2307 C CA . LYS B 1 42 ? 16.578 -18.969 -10.289 1 97.25 42 LYS B CA 1
ATOM 2308 C C . LYS B 1 42 ? 16.594 -20.344 -10.938 1 97.25 42 LYS B C 1
ATOM 2310 O O . LYS B 1 42 ? 15.672 -21.141 -10.742 1 97.25 42 LYS B O 1
ATOM 2315 N N . LYS B 1 43 ? 17.703 -20.562 -11.602 1 97.12 43 LYS 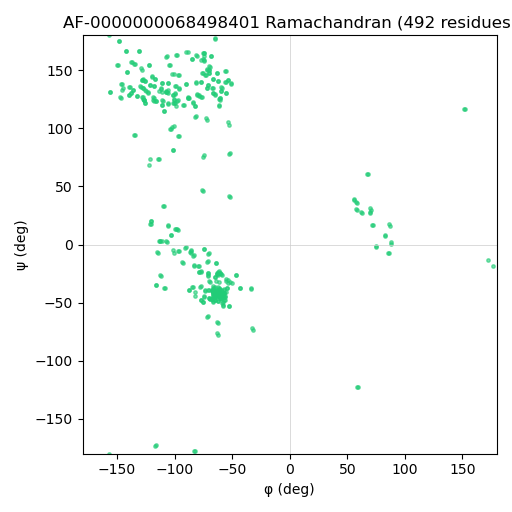B N 1
ATOM 2316 C CA . LYS B 1 43 ? 17.906 -21.906 -12.141 1 97.12 43 LYS B CA 1
ATOM 2317 C C . LYS B 1 43 ? 17.906 -22.953 -11.031 1 97.12 43 LYS B C 1
ATOM 2319 O O . LYS B 1 43 ? 18.484 -22.734 -9.961 1 97.12 43 LYS B O 1
ATOM 2324 N N . ASP B 1 44 ? 17.219 -24.047 -11.258 1 97.69 44 ASP B N 1
ATOM 2325 C CA . ASP B 1 44 ? 17.188 -25.219 -10.391 1 97.69 44 ASP B CA 1
ATOM 2326 C C . ASP B 1 44 ? 16.391 -24.938 -9.109 1 97.69 44 ASP B C 1
ATOM 2328 O O . ASP B 1 44 ? 16.5 -25.688 -8.133 1 97.69 44 ASP B O 1
ATOM 2332 N N . ALA B 1 45 ? 15.617 -23.875 -9.18 1 98.5 45 ALA B N 1
ATOM 2333 C CA . ALA B 1 45 ? 14.82 -23.531 -8 1 98.5 45 ALA B CA 1
ATOM 2334 C C . ALA B 1 45 ? 13.703 -24.547 -7.777 1 98.5 45 ALA B C 1
ATOM 2336 O O . ALA B 1 45 ? 13.211 -25.156 -8.727 1 98.5 45 ALA B O 1
ATOM 2337 N N . LYS B 1 46 ? 13.359 -24.703 -6.492 1 98.88 46 LYS B N 1
ATOM 2338 C CA . LYS B 1 46 ? 12.156 -25.422 -6.09 1 98.88 46 LYS B CA 1
ATOM 2339 C C . LYS B 1 46 ? 11.023 -24.438 -5.762 1 98.88 46 LYS B C 1
ATOM 2341 O O . LYS B 1 46 ? 11.203 -23.516 -4.965 1 98.88 46 LYS B O 1
ATOM 2346 N N . VAL B 1 47 ? 9.852 -24.734 -6.391 1 98.88 47 VAL B N 1
ATOM 2347 C CA . VAL B 1 47 ? 8.742 -23.781 -6.305 1 98.88 47 VAL B CA 1
ATOM 2348 C C . VAL B 1 47 ? 7.484 -24.5 -5.832 1 98.88 47 VAL B C 1
ATOM 2350 O O . VAL B 1 47 ? 7.234 -25.641 -6.219 1 98.88 47 VAL B O 1
ATOM 2353 N N . VAL B 1 48 ? 6.699 -23.812 -4.98 1 98.94 48 VAL B N 1
ATOM 2354 C CA . VAL B 1 48 ? 5.383 -24.312 -4.602 1 98.94 48 VAL B CA 1
ATOM 2355 C C . VAL B 1 48 ? 4.324 -23.25 -4.902 1 98.94 48 VAL B C 1
ATOM 2357 O O . VAL B 1 48 ? 4.52 -22.062 -4.605 1 98.94 48 VAL B O 1
ATOM 2360 N N . ASP B 1 49 ? 3.264 -23.656 -5.531 1 98.88 49 ASP B N 1
ATOM 2361 C CA . ASP B 1 49 ? 2.105 -22.797 -5.754 1 98.88 49 ASP B CA 1
ATOM 2362 C C . ASP B 1 49 ? 0.922 -23.234 -4.895 1 98.88 49 ASP B C 1
ATOM 2364 O O . ASP B 1 49 ? 0.371 -24.328 -5.09 1 98.88 49 ASP B O 1
ATOM 2368 N N . LEU B 1 50 ? 0.518 -22.375 -3.945 1 98.38 50 LEU B N 1
ATOM 2369 C CA . LEU B 1 50 ? -0.561 -22.672 -3.01 1 98.38 50 LEU B CA 1
ATOM 2370 C C . LEU B 1 50 ? -1.912 -22.266 -3.592 1 98.38 50 LEU B C 1
ATOM 2372 O O . LEU B 1 50 ? -2.121 -21.109 -3.947 1 98.38 50 LEU B O 1
ATOM 2376 N N . GLY B 1 51 ? -2.867 -23.172 -3.631 1 96.12 51 GLY B N 1
ATOM 2377 C CA . GLY B 1 51 ? -4.129 -22.906 -4.309 1 96.12 51 GLY B CA 1
ATOM 2378 C C . GLY B 1 51 ? -3.984 -22.797 -5.812 1 96.12 51 GLY B C 1
ATOM 2379 O O . GLY B 1 51 ? -4.422 -21.797 -6.41 1 96.12 51 GLY B O 1
ATOM 2380 N N . THR B 1 52 ? -3.518 -23.891 -6.406 1 96.81 52 THR B N 1
ATOM 2381 C CA . THR B 1 52 ? -3.002 -23.797 -7.77 1 96.81 52 THR B CA 1
ATOM 2382 C C . THR B 1 52 ? -4.145 -23.781 -8.781 1 96.81 52 THR B C 1
ATOM 2384 O O . THR B 1 52 ? -3.961 -23.375 -9.93 1 96.81 52 THR B O 1
ATOM 2387 N N . GLY B 1 53 ? -5.355 -24.219 -8.398 1 93.56 53 GLY B N 1
ATOM 2388 C CA . GLY B 1 53 ? -6.469 -24.266 -9.328 1 93.56 53 GLY B CA 1
ATOM 2389 C C . GLY B 1 53 ? -6.191 -25.125 -10.547 1 93.56 53 GLY B C 1
ATOM 2390 O O . GLY B 1 53 ? -5.793 -26.281 -10.422 1 93.56 53 GLY B O 1
ATOM 2391 N N . THR B 1 54 ? -6.285 -24.609 -11.711 1 92.5 54 THR B N 1
ATOM 2392 C CA . THR B 1 54 ? -6.102 -25.328 -12.969 1 92.5 54 THR B CA 1
ATOM 2393 C C . THR B 1 54 ? -4.637 -25.703 -13.164 1 92.5 54 THR B C 1
ATOM 2395 O O . THR B 1 54 ? -4.293 -26.422 -14.109 1 92.5 54 THR B O 1
ATOM 2398 N N . GLY B 1 55 ? -3.764 -25.234 -12.328 1 97.19 55 GLY B N 1
ATOM 2399 C CA . GLY B 1 55 ? -2.338 -25.469 -12.5 1 97.19 55 GLY B CA 1
ATOM 2400 C C . GLY B 1 55 ? -1.672 -24.453 -13.406 1 97.19 55 GLY B C 1
ATOM 2401 O O . GLY B 1 55 ? -0.535 -24.641 -13.844 1 97.19 55 GLY B O 1
ATOM 2402 N N . ILE B 1 56 ? -2.332 -23.328 -13.625 1 97.94 56 ILE B N 1
ATOM 2403 C CA . ILE B 1 56 ? -1.887 -22.359 -14.617 1 97.94 56 ILE B CA 1
ATOM 2404 C C . ILE B 1 56 ? -0.549 -21.766 -14.18 1 97.94 56 ILE B C 1
ATOM 2406 O O . ILE B 1 56 ? 0.377 -21.641 -14.984 1 97.94 56 ILE B O 1
ATOM 2410 N N . ILE B 1 57 ? -0.368 -21.438 -12.914 1 98.56 57 ILE B N 1
ATOM 2411 C CA . ILE B 1 57 ? 0.841 -20.766 -12.469 1 98.56 57 ILE B CA 1
ATOM 2412 C C . ILE B 1 57 ? 2.031 -21.719 -12.547 1 98.56 57 ILE B C 1
ATOM 2414 O O . ILE B 1 57 ? 3.064 -21.375 -13.125 1 98.56 57 ILE B O 1
ATOM 2418 N N . PRO B 1 58 ? 1.937 -22.938 -12.102 1 98.81 58 PRO B N 1
ATOM 2419 C CA . PRO B 1 58 ? 3.02 -23.906 -12.281 1 98.81 58 PRO B CA 1
ATOM 2420 C C . PRO B 1 58 ? 3.4 -24.109 -13.75 1 98.81 58 PRO B C 1
ATOM 2422 O O . PRO B 1 58 ? 4.59 -24.156 -14.078 1 98.81 58 PRO B O 1
ATOM 2425 N N . ILE B 1 59 ? 2.406 -24.188 -14.625 1 98.69 59 ILE B N 1
ATOM 2426 C CA . ILE B 1 59 ? 2.664 -24.406 -16.047 1 98.69 59 ILE B CA 1
ATOM 2427 C C . ILE B 1 59 ? 3.396 -23.203 -16.625 1 98.69 59 ILE B C 1
ATOM 2429 O O . ILE B 1 59 ? 4.379 -23.359 -17.359 1 98.69 59 ILE B O 1
ATOM 2433 N N . LEU B 1 60 ? 2.922 -22 -16.297 1 98.56 60 LEU B N 1
ATOM 2434 C CA . LEU B 1 60 ? 3.57 -20.781 -16.797 1 98.56 60 LEU B CA 1
ATOM 2435 C C . LEU B 1 60 ? 5.004 -20.688 -16.281 1 98.56 60 LEU B C 1
ATOM 2437 O O . LEU B 1 60 ? 5.918 -20.359 -17.047 1 98.56 60 LEU B O 1
ATOM 2441 N N . ILE B 1 61 ? 5.211 -20.984 -15 1 98.69 61 ILE B N 1
ATOM 2442 C CA . ILE B 1 61 ? 6.547 -20.906 -14.422 1 98.69 61 ILE B CA 1
ATOM 2443 C C . ILE B 1 61 ? 7.461 -21.938 -15.086 1 98.69 61 ILE B C 1
ATOM 2445 O O . ILE B 1 61 ? 8.617 -21.641 -15.406 1 98.69 61 ILE B O 1
ATOM 2449 N N . ALA B 1 62 ? 6.941 -23.125 -15.32 1 98.5 62 ALA B N 1
ATOM 2450 C CA . ALA B 1 62 ? 7.73 -24.156 -15.992 1 98.5 62 ALA B CA 1
ATOM 2451 C C . ALA B 1 62 ? 8.164 -23.688 -17.375 1 98.5 62 ALA B C 1
ATOM 2453 O O . ALA B 1 62 ? 9.32 -23.891 -17.766 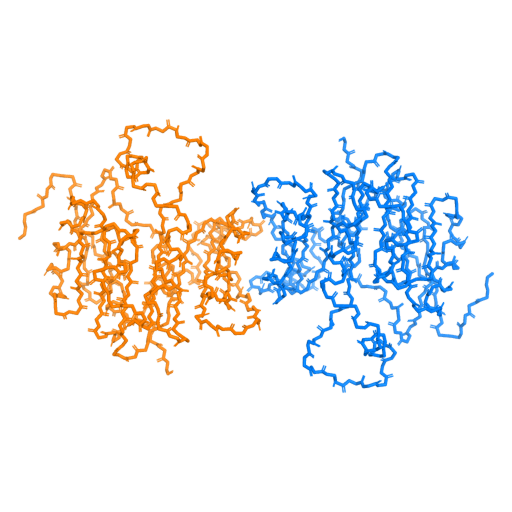1 98.5 62 ALA B O 1
ATOM 2454 N N . GLY B 1 63 ? 7.281 -23.094 -18.078 1 98 63 GLY B N 1
ATOM 2455 C CA . GLY B 1 63 ? 7.566 -22.641 -19.438 1 98 63 GLY B CA 1
ATOM 2456 C C . GLY B 1 63 ? 8.508 -21.453 -19.484 1 98 63 GLY B C 1
ATOM 2457 O O . GLY B 1 63 ? 9.227 -21.266 -20.469 1 98 63 GLY B O 1
ATOM 2458 N N . LYS B 1 64 ? 8.531 -20.625 -18.406 1 98.19 64 LYS B N 1
ATOM 2459 C CA . LYS B 1 64 ? 9.242 -19.344 -18.453 1 98.19 64 LYS B CA 1
ATOM 2460 C C . LYS B 1 64 ? 10.523 -19.406 -17.609 1 98.19 64 LYS B C 1
ATOM 2462 O O . LYS B 1 64 ? 11.219 -18.406 -17.453 1 98.19 64 LYS B O 1
ATOM 2467 N N . SER B 1 65 ? 10.836 -20.594 -17.031 1 97.81 65 SER B N 1
ATOM 2468 C CA . SER B 1 65 ? 12.008 -20.656 -16.156 1 97.81 65 SER B CA 1
ATOM 2469 C C . SER B 1 65 ? 12.664 -22.031 -16.219 1 97.81 65 SER B C 1
ATOM 2471 O O . SER B 1 65 ? 12.156 -22.938 -16.875 1 97.81 65 SER B O 1
ATOM 2473 N N . GLU B 1 66 ? 13.742 -22.141 -15.562 1 97.5 66 GLU B N 1
ATOM 2474 C CA . GLU B 1 66 ? 14.461 -23.406 -15.438 1 97.5 66 GLU B CA 1
ATOM 2475 C C . GLU B 1 66 ? 14.359 -23.953 -14.023 1 97.5 66 GLU B C 1
ATOM 2477 O O . GLU B 1 66 ? 15.32 -24.531 -13.508 1 97.5 66 GLU B O 1
ATOM 2482 N N . ALA B 1 67 ? 13.258 -23.688 -13.445 1 98.06 67 ALA B N 1
ATOM 2483 C CA . ALA B 1 67 ? 13.023 -24.297 -12.133 1 98.06 67 ALA B CA 1
ATOM 2484 C C . ALA B 1 67 ? 13.195 -25.812 -12.195 1 98.06 67 ALA B C 1
ATOM 2486 O O . ALA B 1 67 ? 12.773 -26.453 -13.164 1 98.06 67 ALA B O 1
ATOM 2487 N N . LYS B 1 68 ? 13.766 -26.344 -11.156 1 98 68 LYS B N 1
ATOM 2488 C CA . LYS B 1 68 ? 14.008 -27.781 -11.086 1 98 68 LYS B CA 1
ATOM 2489 C C . LYS B 1 68 ? 12.711 -28.547 -10.812 1 98 68 LYS B C 1
ATOM 2491 O O . LYS B 1 68 ? 12.461 -29.594 -11.406 1 98 68 LYS B O 1
ATOM 2496 N N . LYS B 1 69 ? 11.977 -28.031 -9.891 1 98.75 69 LYS B N 1
ATOM 2497 C CA . LYS B 1 69 ? 10.75 -28.672 -9.438 1 98.75 69 LYS B CA 1
ATOM 2498 C C . LYS B 1 69 ? 9.688 -27.641 -9.07 1 98.75 69 LYS B C 1
ATOM 2500 O O . LYS B 1 69 ? 9.984 -26.641 -8.406 1 98.75 69 LYS B O 1
ATOM 2505 N N . ILE B 1 70 ? 8.477 -27.906 -9.547 1 98.94 70 ILE B N 1
ATOM 2506 C CA . ILE B 1 70 ? 7.332 -27.047 -9.242 1 98.94 70 ILE B CA 1
ATOM 2507 C C . ILE B 1 70 ? 6.18 -27.906 -8.719 1 98.94 70 ILE B C 1
ATOM 2509 O O . ILE B 1 70 ? 5.785 -28.875 -9.359 1 98.94 70 ILE B O 1
ATOM 2513 N N . ILE B 1 71 ? 5.668 -27.516 -7.551 1 98.94 71 ILE B N 1
ATOM 2514 C CA . ILE B 1 71 ? 4.559 -28.25 -6.953 1 98.94 71 ILE B CA 1
ATOM 2515 C C . ILE B 1 71 ? 3.346 -27.344 -6.824 1 98.94 71 ILE B C 1
ATOM 2517 O O . ILE B 1 71 ? 3.447 -26.234 -6.281 1 98.94 71 ILE B O 1
ATOM 2521 N N . GLY B 1 72 ? 2.221 -27.75 -7.398 1 98.75 72 GLY B N 1
ATOM 2522 C CA . GLY B 1 72 ? 0.951 -27.094 -7.164 1 98.75 72 GLY B CA 1
ATOM 2523 C C . GLY B 1 72 ? 0.085 -27.797 -6.137 1 98.75 72 GLY B C 1
ATOM 2524 O O . GLY B 1 72 ? -0.034 -29.016 -6.156 1 98.75 72 GLY B O 1
ATOM 2525 N N . VAL B 1 73 ? -0.501 -27.031 -5.258 1 98.31 73 VAL B N 1
ATOM 2526 C CA . VAL B 1 73 ? -1.34 -27.594 -4.203 1 98.31 73 VAL B CA 1
ATOM 2527 C C . VAL B 1 73 ? -2.801 -27.234 -4.457 1 98.31 73 VAL B C 1
ATOM 2529 O O . VAL B 1 73 ? -3.137 -26.047 -4.637 1 98.31 73 VAL B O 1
ATOM 2532 N N . GLU B 1 74 ? -3.643 -28.234 -4.535 1 96 74 GLU B N 1
ATOM 2533 C CA . GLU B 1 74 ? -5.066 -28.031 -4.785 1 96 74 GLU B CA 1
ATOM 2534 C C . GLU B 1 74 ? -5.918 -28.938 -3.896 1 96 74 GLU B C 1
ATOM 2536 O O . GLU B 1 74 ? -5.668 -30.141 -3.811 1 96 74 GLU B O 1
ATOM 2541 N N . ILE B 1 75 ? -6.871 -28.297 -3.26 1 94.62 75 ILE B N 1
ATOM 2542 C CA . ILE B 1 75 ? -7.637 -29.016 -2.246 1 94.62 75 ILE B CA 1
ATOM 2543 C C . ILE B 1 75 ? -8.773 -29.797 -2.908 1 94.62 75 ILE B C 1
ATOM 2545 O O . ILE B 1 75 ? -9.141 -30.875 -2.451 1 94.62 75 ILE B O 1
ATOM 2549 N N . GLN B 1 76 ? -9.391 -29.281 -3.918 1 92.06 76 GLN B N 1
ATOM 2550 C CA . GLN B 1 76 ? -10.531 -29.922 -4.566 1 92.06 76 GLN B CA 1
ATOM 2551 C C . GLN B 1 76 ? -10.086 -31.031 -5.508 1 92.06 76 GLN B C 1
ATOM 2553 O O . GLN B 1 76 ? -9.336 -30.781 -6.457 1 92.06 76 GLN B O 1
ATOM 2558 N N . GLU B 1 77 ? -10.633 -32.125 -5.367 1 95.19 77 GLU B N 1
ATOM 2559 C CA . GLU B 1 77 ? -10.203 -33.312 -6.086 1 95.19 77 GLU B CA 1
ATOM 2560 C C . GLU B 1 77 ? -10.414 -33.156 -7.59 1 95.19 77 GLU B C 1
ATOM 2562 O O . GLU B 1 77 ? -9.531 -33.5 -8.383 1 95.19 77 GLU B O 1
ATOM 2567 N N . ASP B 1 78 ? -11.57 -32.625 -7.914 1 91.94 78 ASP B N 1
ATOM 2568 C CA . ASP B 1 78 ? -11.883 -32.5 -9.336 1 91.94 78 ASP B CA 1
ATOM 2569 C C . ASP B 1 78 ? -10.938 -31.516 -10.016 1 91.94 78 ASP B C 1
ATOM 2571 O O . ASP B 1 78 ? -10.555 -31.719 -11.172 1 91.94 78 ASP B O 1
ATOM 2575 N N . VAL B 1 79 ? -10.602 -30.484 -9.336 1 93.31 79 VAL B N 1
ATOM 2576 C CA . VAL B 1 79 ? -9.703 -29.469 -9.875 1 93.31 79 VAL B CA 1
ATOM 2577 C C . VAL B 1 79 ? -8.273 -30 -9.914 1 93.31 79 VAL B C 1
ATOM 2579 O O . VAL B 1 79 ? -7.555 -29.797 -10.891 1 93.31 79 VAL B O 1
ATOM 2582 N N . TYR B 1 80 ? -7.957 -30.719 -8.891 1 96.19 80 TYR B N 1
ATOM 2583 C CA . TYR B 1 80 ? -6.672 -31.406 -8.828 1 96.19 80 TYR B CA 1
ATOM 2584 C C . TYR B 1 80 ? -6.492 -32.344 -10.016 1 96.19 80 TYR B C 1
ATOM 2586 O O . TYR B 1 80 ? -5.441 -32.344 -10.664 1 96.19 80 TYR B O 1
ATOM 2594 N N . GLU B 1 81 ? -7.445 -33.094 -10.281 1 96.5 81 GLU B N 1
ATOM 2595 C CA . GLU B 1 81 ? -7.395 -34.031 -11.383 1 96.5 81 GLU B CA 1
ATOM 2596 C C . GLU B 1 81 ? -7.242 -33.312 -12.727 1 96.5 81 GLU B C 1
ATOM 2598 O O . GLU B 1 81 ? -6.434 -33.719 -13.562 1 96.5 81 GLU B O 1
ATOM 2603 N N . MET B 1 82 ? -8.008 -32.281 -12.852 1 96.06 82 MET B N 1
ATOM 2604 C CA . MET B 1 82 ? -7.945 -31.469 -14.07 1 96.06 82 MET B CA 1
ATOM 2605 C C . MET B 1 82 ? -6.559 -30.875 -14.266 1 96.06 82 MET B C 1
ATOM 2607 O O . MET B 1 82 ? -5.992 -30.938 -15.359 1 96.06 82 MET B O 1
ATOM 2611 N N . ALA B 1 83 ? -6 -30.344 -13.227 1 97.31 83 ALA B N 1
ATOM 2612 C CA . ALA B 1 83 ? -4.66 -29.766 -13.266 1 97.31 83 ALA B CA 1
ATOM 2613 C C . ALA B 1 83 ? -3.619 -30.812 -13.617 1 97.31 83 ALA B C 1
ATOM 2615 O O . ALA B 1 83 ? -2.709 -30.562 -14.414 1 97.31 83 ALA B O 1
ATOM 2616 N N . THR B 1 84 ? -3.791 -31.984 -13.055 1 98.12 84 THR B N 1
ATOM 2617 C CA . THR B 1 84 ? -2.865 -33.094 -13.312 1 98.12 84 THR B CA 1
ATOM 2618 C C . THR B 1 84 ? -2.904 -33.5 -14.781 1 98.12 84 THR B C 1
ATOM 2620 O O . THR B 1 84 ? -1.862 -33.75 -15.383 1 98.12 84 THR B O 1
ATOM 2623 N N . ARG B 1 85 ? -4.078 -33.5 -15.312 1 97.69 85 ARG B N 1
ATOM 2624 C CA . ARG B 1 85 ? -4.219 -33.844 -16.734 1 97.69 85 ARG B CA 1
ATOM 2625 C C . ARG B 1 85 ? -3.566 -32.781 -17.609 1 97.69 85 ARG B C 1
ATOM 2627 O O . ARG B 1 85 ? -3.004 -33.094 -18.656 1 97.69 85 ARG B O 1
ATOM 2634 N N . SER B 1 86 ? -3.654 -31.531 -17.188 1 97.75 86 SER B N 1
ATOM 2635 C CA . SER B 1 86 ? -2.992 -30.453 -17.922 1 97.75 86 SER B CA 1
ATOM 2636 C C . SER B 1 86 ? -1.48 -30.656 -17.938 1 97.75 86 SER B C 1
ATOM 2638 O O . SER B 1 86 ? -0.833 -30.422 -18.969 1 97.75 86 SER B O 1
ATOM 2640 N N . ILE B 1 87 ? -0.922 -31.062 -16.781 1 98.5 87 ILE B N 1
ATOM 2641 C CA . ILE B 1 87 ? 0.513 -31.312 -16.688 1 98.5 87 ILE B CA 1
ATOM 2642 C C . ILE B 1 87 ? 0.913 -32.406 -17.656 1 98.5 87 ILE B C 1
ATOM 2644 O O . ILE B 1 87 ? 1.891 -32.281 -18.406 1 98.5 87 ILE B O 1
ATOM 2648 N N . LYS B 1 88 ? 0.161 -33.469 -17.719 1 97.94 88 LYS B N 1
ATOM 2649 C CA . LYS B 1 88 ? 0.416 -34.594 -18.609 1 97.94 88 LYS B CA 1
ATOM 2650 C C . LYS B 1 88 ? 0.311 -34.188 -20.078 1 97.94 88 LYS B C 1
ATOM 2652 O O . LYS B 1 88 ? 1.136 -34.594 -20.891 1 97.94 88 LYS B O 1
ATOM 2657 N N . LEU B 1 89 ? -0.696 -33.406 -20.312 1 97.19 89 LEU B N 1
ATOM 2658 C CA . LEU B 1 89 ? -0.943 -32.906 -21.656 1 97.19 89 LEU B CA 1
ATOM 2659 C C . LEU B 1 89 ? 0.294 -32.219 -22.219 1 97.19 89 LEU B C 1
ATOM 2661 O O . LEU B 1 89 ? 0.553 -32.281 -23.422 1 97.19 89 LEU B O 1
ATOM 2665 N N . ASN B 1 90 ? 1.098 -31.625 -21.406 1 97.94 90 ASN B N 1
ATOM 2666 C CA . ASN B 1 90 ? 2.252 -30.828 -21.812 1 97.94 90 ASN B CA 1
ATOM 2667 C C . ASN B 1 90 ? 3.551 -31.625 -21.672 1 97.94 90 ASN B C 1
ATOM 2669 O O . ASN B 1 90 ? 4.629 -31.109 -21.984 1 97.94 90 ASN B O 1
ATOM 2673 N N . GLY B 1 91 ? 3.484 -32.844 -21.078 1 97.75 91 GLY B N 1
ATOM 2674 C CA . GLY B 1 91 ? 4.684 -33.625 -20.828 1 97.75 91 GLY B CA 1
ATOM 2675 C C . GLY B 1 91 ? 5.566 -33.062 -19.734 1 97.75 91 GLY B C 1
ATOM 2676 O O . GLY B 1 91 ? 6.793 -33.125 -19.828 1 97.75 91 GLY B O 1
ATOM 2677 N N . LEU B 1 92 ? 5 -32.406 -18.781 1 98.25 92 LEU B N 1
ATOM 2678 C CA . LEU B 1 92 ? 5.754 -31.703 -17.75 1 98.25 92 LEU B CA 1
ATOM 2679 C C . LEU B 1 92 ? 5.848 -32.531 -16.469 1 98.25 92 LEU B C 1
ATOM 2681 O O . LEU B 1 92 ? 6.262 -32 -15.43 1 98.25 92 LEU B O 1
ATOM 2685 N N . GLU B 1 93 ? 5.539 -33.781 -16.469 1 98.12 93 GLU B N 1
ATOM 2686 C CA . GLU B 1 93 ? 5.375 -34.625 -15.273 1 98.12 93 GLU B CA 1
ATOM 2687 C C . GLU B 1 93 ? 6.688 -34.719 -14.5 1 98.12 93 GLU B C 1
ATOM 2689 O O . GLU B 1 93 ? 6.684 -35 -13.297 1 98.12 93 GLU B O 1
ATOM 2694 N N . GLU B 1 94 ? 7.766 -34.562 -15.133 1 97.69 94 GLU B N 1
ATOM 2695 C CA . GLU B 1 94 ? 9.055 -34.688 -14.469 1 97.69 94 GLU B CA 1
ATOM 2696 C C . GLU B 1 94 ? 9.398 -33.438 -13.672 1 97.69 94 GLU B C 1
ATOM 2698 O O . GLU B 1 94 ? 10.188 -33.5 -12.727 1 97.69 94 GLU B O 1
ATOM 2703 N N . ARG B 1 95 ? 8.828 -32.281 -14.023 1 98.12 95 ARG B N 1
ATOM 2704 C CA . ARG B 1 95 ? 9.203 -31 -13.43 1 98.12 95 ARG B CA 1
ATOM 2705 C C . ARG B 1 95 ? 8.062 -30.422 -12.594 1 98.12 95 ARG B C 1
ATOM 2707 O O . ARG B 1 95 ? 8.297 -29.641 -11.664 1 98.12 95 ARG B O 1
ATOM 2714 N N . VAL B 1 96 ? 6.855 -30.812 -12.969 1 98.88 96 VAL B N 1
ATOM 2715 C CA . VAL B 1 96 ? 5.691 -30.234 -12.312 1 98.88 96 VAL B CA 1
ATOM 2716 C C . VAL B 1 96 ? 4.832 -31.344 -11.711 1 98.88 96 VAL B C 1
ATOM 2718 O O . VAL B 1 96 ? 4.5 -32.312 -12.383 1 98.88 96 VAL B O 1
ATOM 2721 N N . GLU B 1 97 ? 4.465 -31.156 -10.461 1 98.75 97 GLU B N 1
ATOM 2722 C CA . GLU B 1 97 ? 3.605 -32.094 -9.742 1 98.75 97 GLU B CA 1
ATOM 2723 C C . GLU B 1 97 ? 2.445 -31.359 -9.07 1 98.75 97 GLU B C 1
ATOM 2725 O O . GLU B 1 97 ? 2.629 -30.281 -8.492 1 98.75 97 GLU B O 1
ATOM 2730 N N . ILE B 1 98 ? 1.271 -31.953 -9.203 1 98.75 98 ILE B N 1
ATOM 2731 C CA . ILE B 1 98 ? 0.118 -31.422 -8.477 1 98.75 98 ILE B CA 1
ATOM 2732 C C . ILE B 1 98 ? -0.231 -32.375 -7.32 1 98.75 98 ILE B C 1
ATOM 2734 O O . ILE B 1 98 ? -0.303 -33.594 -7.5 1 98.75 98 ILE B O 1
ATOM 2738 N N . ILE B 1 99 ? -0.415 -31.797 -6.188 1 98.19 99 ILE B N 1
ATOM 2739 C CA . ILE B 1 99 ? -0.812 -32.625 -5.051 1 98.19 99 ILE B CA 1
ATOM 2740 C C . ILE B 1 99 ? -2.176 -32.156 -4.535 1 98.19 99 ILE B C 1
ATOM 2742 O O . ILE B 1 99 ? -2.504 -30.984 -4.59 1 98.19 99 ILE B O 1
ATOM 2746 N N . ASN B 1 100 ? -2.973 -33.125 -4.086 1 97.81 100 ASN B N 1
ATOM 2747 C CA . ASN B 1 100 ? -4.297 -32.875 -3.527 1 97.81 100 ASN B CA 1
ATOM 2748 C C . ASN B 1 100 ? -4.254 -32.812 -2.004 1 97.81 100 ASN B C 1
ATOM 2750 O O . ASN B 1 100 ? -4.297 -33.812 -1.322 1 97.81 100 ASN B O 1
ATOM 2754 N N . GLU B 1 101 ? -4.102 -31.562 -1.498 1 96.75 101 GLU B N 1
ATOM 2755 C CA . GLU B 1 101 ? -3.928 -31.375 -0.062 1 96.75 101 GLU B CA 1
ATOM 2756 C C . GLU B 1 101 ? -4.516 -30.047 0.391 1 96.75 101 GLU B C 1
ATOM 2758 O O . GLU B 1 101 ? -4.668 -29.125 -0.412 1 96.75 101 GLU B O 1
ATOM 2763 N N . ASP B 1 102 ? -4.895 -30 1.674 1 95.69 102 ASP B N 1
ATOM 2764 C CA . ASP B 1 102 ? -5.273 -28.75 2.348 1 95.69 102 ASP B CA 1
ATOM 2765 C C . ASP B 1 102 ? -4.043 -27.922 2.705 1 95.69 102 ASP B C 1
ATOM 2767 O O . ASP B 1 102 ? -3.123 -28.422 3.361 1 95.69 102 ASP B O 1
ATOM 2771 N N . ILE B 1 103 ? -4.066 -26.672 2.271 1 96.38 103 ILE B N 1
ATOM 2772 C CA . ILE B 1 103 ? -2.959 -25.75 2.539 1 96.38 103 ILE B CA 1
ATOM 2773 C C . ILE B 1 103 ? -2.68 -25.719 4.039 1 96.38 103 ILE B C 1
ATOM 2775 O O . ILE B 1 103 ? -1.524 -25.594 4.461 1 96.38 103 ILE B O 1
ATOM 2779 N N . LYS B 1 104 ? -3.68 -25.875 4.863 1 94.56 104 LYS B N 1
ATOM 2780 C CA . LYS B 1 104 ? -3.57 -25.797 6.316 1 94.56 104 LYS B CA 1
ATOM 2781 C C . LYS B 1 104 ? -2.609 -26.859 6.852 1 94.56 104 LYS B C 1
ATOM 2783 O O . LYS B 1 104 ? -1.981 -26.672 7.891 1 94.56 104 LYS B O 1
ATOM 2788 N N . TYR B 1 105 ? -2.48 -27.906 6.074 1 95.5 105 TYR B N 1
ATOM 2789 C CA . TYR B 1 105 ? -1.687 -29.031 6.562 1 95.5 105 TYR B CA 1
ATOM 2790 C C . TYR B 1 105 ? -0.52 -29.312 5.625 1 95.5 105 TYR B C 1
ATOM 2792 O O . TYR B 1 105 ? 0.08 -30.391 5.688 1 95.5 105 TYR B O 1
ATOM 2800 N N . ILE B 1 106 ? -0.216 -28.359 4.812 1 96.81 106 ILE B N 1
ATOM 2801 C CA . ILE B 1 106 ? 0.717 -28.625 3.727 1 96.81 106 ILE B CA 1
ATOM 2802 C C . ILE B 1 106 ? 2.125 -28.812 4.289 1 96.81 106 ILE B C 1
ATOM 2804 O O . ILE B 1 106 ? 2.957 -29.5 3.68 1 96.81 106 ILE B O 1
ATOM 2808 N N . ASP B 1 107 ? 2.371 -28.219 5.477 1 95.06 107 ASP B N 1
ATOM 2809 C CA . ASP B 1 107 ? 3.691 -28.312 6.09 1 95.06 107 ASP B CA 1
ATOM 2810 C C . ASP B 1 107 ? 3.918 -29.703 6.68 1 95.06 107 ASP B C 1
ATOM 2812 O O . ASP B 1 107 ? 5.027 -30.031 7.105 1 95.06 107 ASP B O 1
ATOM 2816 N N . LYS B 1 108 ? 2.945 -30.578 6.648 1 96.5 108 LYS B N 1
ATOM 2817 C CA . LYS B 1 108 ? 3.088 -31.969 7.062 1 96.5 108 LYS B CA 1
ATOM 2818 C C . LYS B 1 108 ? 3.434 -32.875 5.875 1 96.5 108 LYS B C 1
ATOM 2820 O O . LYS B 1 108 ? 3.859 -34 6.055 1 96.5 108 LYS B O 1
ATOM 2825 N N . VAL B 1 109 ? 3.252 -32.406 4.703 1 97.12 109 VAL B N 1
ATOM 2826 C CA . VAL B 1 109 ? 3.381 -33.188 3.484 1 97.12 109 VAL B CA 1
ATOM 2827 C C . VAL B 1 109 ? 4.641 -32.75 2.729 1 97.12 109 VAL B C 1
ATOM 2829 O O . VAL B 1 109 ? 5.348 -33.594 2.176 1 97.12 109 VAL B O 1
ATOM 2832 N N . LEU B 1 110 ? 4.914 -31.453 2.771 1 98.31 110 LEU B N 1
ATOM 2833 C CA . LEU B 1 110 ? 6.062 -30.906 2.062 1 98.31 110 LEU B CA 1
ATOM 2834 C C . LEU B 1 110 ? 7.172 -30.516 3.037 1 98.31 110 LEU B C 1
ATOM 2836 O O . LEU B 1 110 ? 6.922 -30.344 4.23 1 98.31 110 LEU B O 1
ATOM 2840 N N . ASP B 1 111 ? 8.398 -30.375 2.48 1 98 111 ASP B N 1
ATOM 2841 C CA . ASP B 1 111 ? 9.555 -30.047 3.309 1 98 111 ASP B CA 1
ATOM 2842 C C . ASP B 1 111 ? 9.422 -28.641 3.895 1 98 111 ASP B C 1
ATOM 2844 O O . ASP B 1 111 ? 9.133 -27.688 3.17 1 98 111 ASP B O 1
ATOM 2848 N N . ILE B 1 112 ? 9.617 -28.578 5.125 1 98.5 112 ILE B N 1
ATOM 2849 C CA . ILE B 1 112 ? 9.68 -27.281 5.789 1 98.5 112 ILE B CA 1
ATOM 2850 C C . ILE B 1 112 ? 10.984 -26.578 5.41 1 98.5 112 ILE B C 1
ATOM 2852 O O . ILE B 1 112 ? 12.055 -27.188 5.402 1 98.5 112 ILE B O 1
ATOM 2856 N N . ASN B 1 113 ? 10.891 -25.297 5.07 1 98.38 113 ASN B N 1
ATOM 2857 C CA . ASN B 1 113 ? 12.031 -24.5 4.668 1 98.38 113 ASN B CA 1
ATOM 2858 C C . ASN B 1 113 ? 12.781 -25.125 3.494 1 98.38 113 ASN B C 1
ATOM 2860 O O . ASN B 1 113 ? 14.008 -25.078 3.436 1 98.38 113 ASN B O 1
ATOM 2864 N N . GLY B 1 114 ? 12.023 -25.703 2.562 1 98.5 114 GLY B N 1
ATOM 2865 C CA . GLY B 1 114 ? 12.664 -26.469 1.512 1 98.5 114 GLY B CA 1
ATOM 2866 C C . GLY B 1 114 ? 12.523 -25.844 0.137 1 98.5 114 GLY B C 1
ATOM 2867 O O . GLY B 1 114 ? 13.039 -26.375 -0.848 1 98.5 114 GLY B O 1
ATOM 2868 N N . TYR B 1 115 ? 11.945 -24.734 0.074 1 98.88 115 TYR B N 1
ATOM 2869 C CA . TYR B 1 115 ? 11.594 -24.203 -1.242 1 98.88 115 TYR B CA 1
ATOM 2870 C C . TYR B 1 115 ? 12.109 -22.781 -1.418 1 98.88 115 TYR B C 1
ATOM 2872 O O . TYR B 1 115 ? 12.078 -21.984 -0.479 1 98.88 115 TYR B O 1
ATOM 2880 N N . HIS B 1 116 ? 12.57 -22.469 -2.615 1 98.81 116 HIS B N 1
ATOM 2881 C CA . HIS B 1 116 ? 13.133 -21.156 -2.932 1 98.81 116 HIS B CA 1
ATOM 2882 C C . HIS B 1 116 ? 12.039 -20.109 -3.127 1 98.81 116 HIS B C 1
ATOM 2884 O O . HIS B 1 116 ? 12.195 -18.953 -2.732 1 98.81 116 HIS B O 1
ATOM 2890 N N . VAL B 1 117 ? 10.938 -20.594 -3.713 1 98.88 117 VAL B N 1
ATOM 2891 C CA . VAL B 1 117 ? 9.852 -19.688 -4.07 1 98.88 117 VAL B CA 1
ATOM 2892 C C . VAL B 1 117 ? 8.508 -20.344 -3.758 1 98.88 117 VAL B C 1
ATOM 2894 O O . VAL B 1 117 ? 8.32 -21.531 -4.027 1 98.88 117 VAL B O 1
ATOM 2897 N N . VAL B 1 118 ? 7.621 -19.594 -3.17 1 98.94 118 VAL B N 1
ATOM 2898 C CA . VAL B 1 118 ? 6.215 -19.953 -3.035 1 98.94 118 VAL B CA 1
ATOM 2899 C C . VAL B 1 118 ? 5.336 -18.891 -3.686 1 98.94 118 VAL B C 1
ATOM 2901 O O . VAL B 1 118 ? 5.629 -17.703 -3.596 1 98.94 118 VAL B O 1
ATOM 2904 N N . THR B 1 119 ? 4.324 -19.297 -4.414 1 98.88 119 THR B N 1
ATOM 2905 C CA . THR B 1 119 ? 3.363 -18.375 -5.016 1 98.88 119 THR B CA 1
ATOM 2906 C C . THR B 1 119 ? 1.947 -18.703 -4.543 1 98.88 119 THR B C 1
ATOM 2908 O O . THR B 1 119 ? 1.658 -19.828 -4.145 1 98.88 119 THR B O 1
ATOM 2911 N N . SER B 1 120 ? 1.104 -17.672 -4.578 1 98.44 120 SER B N 1
ATOM 2912 C CA . SER B 1 120 ? -0.309 -17.922 -4.305 1 98.44 120 SER B CA 1
ATOM 2913 C C . SER B 1 120 ? -1.186 -16.844 -4.93 1 98.44 120 SER B C 1
ATOM 2915 O O . SER B 1 120 ? -0.868 -15.656 -4.848 1 98.44 120 SER B O 1
ATOM 2917 N N . ASN B 1 121 ? -2.148 -17.219 -5.598 1 96.69 121 ASN B N 1
ATOM 2918 C CA . ASN B 1 121 ? -3.311 -16.438 -6.016 1 96.69 121 ASN B CA 1
ATOM 2919 C C . ASN B 1 121 ? -4.59 -16.953 -5.355 1 96.69 121 ASN B C 1
ATOM 2921 O O . ASN B 1 121 ? -5.418 -17.594 -6.004 1 96.69 121 ASN B O 1
ATOM 2925 N N . PRO B 1 122 ? -4.734 -16.656 -4.047 1 91.38 122 PRO B N 1
ATOM 2926 C CA . PRO B 1 122 ? -5.828 -17.266 -3.285 1 91.38 122 PRO B CA 1
ATOM 2927 C C . PRO B 1 122 ? -7.199 -16.734 -3.697 1 91.38 122 PRO B C 1
ATOM 2929 O O . PRO B 1 122 ? -7.301 -15.664 -4.293 1 91.38 122 PRO B O 1
ATOM 2932 N N . PRO B 1 123 ? -8.188 -17.594 -3.475 1 76.56 123 PRO B N 1
ATOM 2933 C CA . PRO B 1 123 ? -9.531 -17.078 -3.752 1 76.56 123 PRO B CA 1
ATOM 2934 C C . PRO B 1 123 ? -9.867 -15.844 -2.91 1 76.56 123 PRO B C 1
ATOM 2936 O O . PRO B 1 123 ? -9.406 -15.727 -1.772 1 76.56 123 PRO B O 1
ATOM 2939 N N . TYR B 1 124 ? -10.398 -14.789 -3.623 1 62.84 124 TYR B N 1
ATOM 2940 C CA . TYR B 1 124 ? -10.703 -13.531 -2.959 1 62.84 124 TYR B CA 1
ATOM 2941 C C . TYR B 1 124 ? -11.969 -13.648 -2.121 1 62.84 124 TYR B C 1
ATOM 2943 O O . TYR B 1 124 ? -13.047 -13.953 -2.646 1 62.84 124 TYR B O 1
ATOM 2951 N N . MET B 1 125 ? -11.938 -14.258 -1.018 1 52.22 125 MET B N 1
ATOM 2952 C CA . MET B 1 125 ? -13.133 -14.445 -0.198 1 52.22 125 MET B CA 1
ATOM 2953 C C . MET B 1 125 ? -13.562 -13.133 0.456 1 52.22 125 MET B C 1
ATOM 2955 O O . MET B 1 125 ? -12.711 -12.352 0.891 1 52.22 125 MET B O 1
ATOM 2959 N N . HIS B 1 126 ? -14.688 -12.438 0.075 1 45.78 126 HIS B N 1
ATOM 2960 C CA . HIS B 1 126 ? -15.203 -11.383 0.938 1 45.78 126 HIS B CA 1
ATOM 2961 C C . HIS B 1 126 ? -15.602 -11.93 2.303 1 45.78 126 HIS B C 1
ATOM 2963 O O . HIS B 1 126 ? -16.062 -13.07 2.408 1 45.78 126 HIS B O 1
ATOM 2969 N N . ILE B 1 127 ? -15.008 -11.469 3.43 1 42.91 127 ILE B N 1
ATOM 2970 C CA . ILE B 1 127 ? -15.453 -11.867 4.762 1 42.91 127 ILE B CA 1
ATOM 2971 C C . ILE B 1 127 ? -16.953 -12.117 4.754 1 42.91 127 ILE B C 1
ATOM 2973 O O . ILE B 1 127 ? -17.422 -13.133 5.262 1 42.91 127 ILE B O 1
ATOM 2977 N N . ASP B 1 128 ? -17.797 -11.039 4.684 1 41.84 128 ASP B N 1
ATOM 2978 C CA . ASP B 1 128 ? -19.219 -11.109 5.059 1 41.84 128 ASP B CA 1
ATOM 2979 C C . ASP B 1 128 ? -20.062 -11.664 3.92 1 41.84 128 ASP B C 1
ATOM 2981 O O . ASP B 1 128 ? -21.234 -11.961 4.105 1 41.84 128 ASP B O 1
ATOM 2985 N N . GLY B 1 129 ? -19.938 -11.375 2.646 1 38.34 129 GLY B N 1
ATOM 2986 C CA . GLY B 1 129 ? -21.094 -11.539 1.784 1 38.34 129 GLY B CA 1
ATOM 2987 C C . GLY B 1 129 ? -21.047 -12.812 0.959 1 38.34 129 GLY B C 1
ATOM 2988 O O . GLY B 1 129 ? -20.219 -12.945 0.063 1 38.34 129 GLY B O 1
ATOM 2989 N N . ILE B 1 130 ? -21.422 -13.914 1.552 1 38.16 130 ILE B N 1
ATOM 2990 C CA . ILE B 1 130 ? -21.766 -15.117 0.803 1 38.16 130 ILE B CA 1
ATOM 2991 C C . ILE B 1 130 ? -22.812 -14.781 -0.264 1 38.16 130 ILE B C 1
ATOM 2993 O O . ILE B 1 130 ? -23.969 -14.492 0.055 1 38.16 130 ILE B O 1
ATOM 2997 N N . LYS B 1 131 ? -22.531 -14.219 -1.354 1 42.25 131 LYS B N 1
ATOM 2998 C CA . LYS B 1 131 ? -23.703 -14 -2.195 1 42.25 131 LYS B CA 1
ATOM 2999 C C . LYS B 1 131 ? -24.344 -15.32 -2.592 1 42.25 131 LYS B C 1
ATOM 3001 O O . LYS B 1 131 ? -25.562 -15.5 -2.436 1 42.25 131 LYS B O 1
ATOM 3006 N N . ASN B 1 132 ? -23.641 -16.094 -3.717 1 40.97 132 ASN B N 1
ATOM 3007 C CA . ASN B 1 132 ? -24.359 -17.219 -4.312 1 40.97 132 ASN B CA 1
ATOM 3008 C C . ASN B 1 132 ? -23.875 -18.562 -3.76 1 40.97 132 ASN B C 1
ATOM 3010 O O . ASN B 1 132 ? -22.734 -18.969 -4.02 1 40.97 132 ASN B O 1
ATOM 3014 N N . PRO B 1 133 ? -24.484 -19.234 -2.902 1 43.25 133 PRO B N 1
ATOM 3015 C CA . PRO B 1 133 ? -24.203 -20.5 -2.234 1 43.25 133 PRO B CA 1
ATOM 3016 C C . PRO B 1 133 ? -23.891 -21.625 -3.217 1 43.25 133 PRO B C 1
ATOM 3018 O O . PRO B 1 133 ? -23.281 -22.641 -2.836 1 43.25 133 PRO B O 1
ATOM 3021 N N . ASN B 1 134 ? -24.484 -21.531 -4.266 1 43.84 134 ASN B N 1
ATOM 3022 C CA . ASN B 1 134 ? -24.453 -22.656 -5.188 1 43.84 134 ASN B CA 1
ATOM 3023 C C . ASN B 1 134 ? -23.203 -22.656 -6.051 1 43.84 134 ASN B C 1
ATOM 3025 O O . ASN B 1 134 ? -23.031 -23.484 -6.938 1 43.84 134 ASN B O 1
ATOM 3029 N N . ASP B 1 135 ? -22.453 -21.672 -6.027 1 48.62 135 ASP B N 1
ATOM 3030 C CA . ASP B 1 135 ? -21.312 -21.625 -6.945 1 48.62 135 ASP B CA 1
ATOM 3031 C C . ASP B 1 135 ? -20.125 -22.406 -6.398 1 48.62 135 ASP B C 1
ATOM 3033 O O . ASP B 1 135 ? -19.719 -22.219 -5.25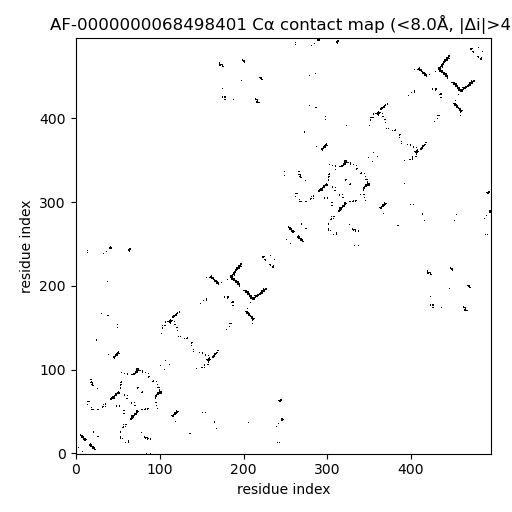4 1 48.62 135 ASP B O 1
ATOM 3037 N N . LYS B 1 136 ? -19.828 -23.5 -7.008 1 46.28 136 LYS B N 1
ATOM 3038 C CA . LYS B 1 136 ? -18.719 -24.391 -6.68 1 46.28 136 LYS B CA 1
ATOM 3039 C C . LYS B 1 136 ? -17.531 -23.594 -6.16 1 46.28 136 LYS B C 1
ATOM 3041 O O . LYS B 1 136 ? -16.812 -24.047 -5.266 1 46.28 136 LYS B O 1
ATOM 3046 N N . LYS B 1 137 ? -17.359 -22.547 -6.695 1 48.59 137 LYS B N 1
ATOM 3047 C CA . LYS B 1 137 ? -16.328 -21.641 -6.18 1 48.59 137 LYS B CA 1
ATOM 3048 C C . LYS B 1 137 ? -16.672 -21.188 -4.762 1 48.59 137 LYS B C 1
ATOM 3050 O O . LYS B 1 137 ? -15.773 -20.969 -3.943 1 48.59 137 LYS B O 1
ATOM 3055 N N . ALA B 1 138 ? -18.031 -21.094 -4.52 1 48.03 138 ALA B N 1
ATOM 3056 C CA . ALA B 1 138 ? -18.547 -20.688 -3.213 1 48.03 138 ALA B CA 1
ATOM 3057 C C . ALA B 1 138 ? -18.281 -21.766 -2.16 1 48.03 138 ALA B C 1
ATOM 3059 O O . ALA B 1 138 ? -17.938 -21.453 -1.016 1 48.03 138 ALA B O 1
ATOM 3060 N N . ILE B 1 139 ? -18.609 -23.016 -2.604 1 44.69 139 ILE B N 1
ATOM 3061 C CA . ILE B 1 139 ? -18.359 -24.125 -1.696 1 44.69 139 ILE B CA 1
ATOM 3062 C C . ILE B 1 139 ? -16.891 -24.172 -1.325 1 44.69 139 ILE B C 1
ATOM 3064 O O . ILE B 1 139 ? -16.531 -24.375 -0.161 1 44.69 139 ILE B O 1
ATOM 3068 N N . SER B 1 140 ? -15.992 -24.172 -2.443 1 42.19 140 SER B N 1
ATOM 3069 C CA . SER B 1 140 ? -14.586 -24.062 -2.088 1 42.19 140 SER B CA 1
ATOM 3070 C C . SER B 1 140 ? -14.359 -22.953 -1.066 1 42.19 140 SER B C 1
ATOM 3072 O O . SER B 1 140 ? -13.461 -23.047 -0.228 1 42.19 140 SER B O 1
ATOM 3074 N N . ARG B 1 141 ? -15.211 -22 -1.053 1 42.72 141 ARG B N 1
ATOM 3075 C CA . ARG B 1 141 ? -15.164 -20.812 -0.203 1 42.72 141 ARG B CA 1
ATOM 3076 C C . ARG B 1 141 ? -15.609 -21.141 1.22 1 42.72 141 ARG B C 1
ATOM 3078 O O . ARG B 1 141 ? -15.023 -20.641 2.186 1 42.72 141 ARG B O 1
ATOM 3085 N N . HIS B 1 142 ? -16.703 -21.828 1.265 1 41.88 142 HIS B N 1
ATOM 3086 C CA . HIS B 1 142 ? -17.344 -22.078 2.551 1 41.88 142 HIS B CA 1
ATOM 3087 C C . HIS B 1 142 ? -16.547 -23.062 3.383 1 41.88 142 HIS B C 1
ATOM 3089 O O . HIS B 1 142 ? -16.484 -22.953 4.609 1 41.88 142 HIS B O 1
ATOM 3095 N N . GLU B 1 143 ? -16.359 -24.406 2.844 1 37.78 143 GLU B N 1
ATOM 3096 C CA . GLU B 1 143 ? -15.758 -25.469 3.645 1 37.78 143 GLU B CA 1
ATOM 3097 C C . GLU B 1 143 ? -14.32 -25.125 4.035 1 37.78 143 GLU B C 1
ATOM 3099 O O . GLU B 1 143 ? -13.875 -25.469 5.137 1 37.78 143 GLU B O 1
ATOM 3104 N N . VAL B 1 144 ? -13.422 -25.078 3.066 1 45.19 144 VAL B N 1
ATOM 3105 C CA . VAL B 1 144 ? -11.961 -25.031 3.166 1 45.19 144 VAL B CA 1
ATOM 3106 C C . VAL B 1 144 ? -11.523 -23.641 3.596 1 45.19 144 VAL B C 1
ATOM 3108 O O . VAL B 1 144 ? -11.359 -22.75 2.758 1 45.19 144 VAL B O 1
ATOM 3111 N N . ARG B 1 145 ? -12.117 -23.047 4.578 1 50.53 145 ARG B N 1
ATOM 3112 C CA . ARG B 1 145 ? -11.961 -21.641 4.949 1 50.53 145 ARG B CA 1
ATOM 3113 C C . ARG B 1 145 ? -10.484 -21.281 5.121 1 50.53 145 ARG B C 1
ATOM 3115 O O . ARG B 1 145 ? -9.969 -21.297 6.238 1 50.53 145 ARG B O 1
ATOM 3122 N N . CYS B 1 146 ? -9.648 -21.797 4.18 1 66 146 CYS B N 1
ATOM 3123 C CA . CYS B 1 146 ? -8.297 -21.25 4.199 1 66 146 CYS B CA 1
ATOM 3124 C C . CYS B 1 146 ? -8.336 -19.719 4.113 1 66 146 CYS B C 1
ATOM 3126 O O . CYS B 1 146 ? -8.828 -19.156 3.133 1 66 146 CYS B O 1
ATOM 3128 N N . ASN B 1 147 ? -8.086 -19.203 5.223 1 87.31 147 ASN B N 1
ATOM 3129 C CA . ASN B 1 147 ? -8.086 -17.75 5.254 1 87.31 147 ASN B CA 1
ATOM 3130 C C . ASN B 1 147 ? -6.707 -17.172 4.957 1 87.31 147 ASN B C 1
ATOM 3132 O O . ASN B 1 147 ? -5.762 -17.922 4.699 1 87.31 147 ASN B O 1
ATOM 3136 N N . LEU B 1 148 ? -6.641 -16.016 4.695 1 94.25 148 LEU B N 1
ATOM 3137 C CA . LEU B 1 148 ? -5.418 -15.297 4.348 1 94.25 148 LEU B CA 1
ATOM 3138 C C . LEU B 1 148 ? -4.27 -15.695 5.266 1 94.25 148 LEU B C 1
ATOM 3140 O O . LEU B 1 148 ? -3.146 -15.922 4.801 1 94.25 148 LEU B O 1
ATOM 3144 N N . GLU B 1 149 ? -4.535 -15.906 6.473 1 95.5 149 GLU B N 1
ATOM 3145 C CA . GLU B 1 149 ? -3.49 -16.266 7.43 1 95.5 149 GLU B CA 1
ATOM 3146 C C . GLU B 1 149 ? -2.963 -17.672 7.176 1 95.5 149 GLU B C 1
ATOM 3148 O O . GLU B 1 149 ? -1.762 -17.922 7.305 1 95.5 149 GLU B O 1
ATOM 3153 N N . ASP B 1 150 ? -3.863 -18.594 6.836 1 96.06 150 ASP B N 1
ATOM 3154 C CA . ASP B 1 150 ? -3.438 -19.969 6.531 1 96.06 150 ASP B CA 1
ATOM 3155 C C . ASP B 1 150 ? -2.451 -19.984 5.363 1 96.06 150 ASP B C 1
ATOM 3157 O O . ASP B 1 150 ? -1.444 -20.688 5.406 1 96.06 150 ASP B O 1
ATOM 3161 N N . VAL B 1 151 ? -2.742 -19.172 4.387 1 97.31 151 VAL B N 1
ATOM 3162 C CA . VAL B 1 151 ? -1.899 -19.125 3.195 1 97.31 151 VAL B CA 1
ATOM 3163 C C . VAL B 1 151 ? -0.527 -18.562 3.557 1 97.31 151 VAL B C 1
ATOM 3165 O O . VAL B 1 151 ? 0.502 -19.156 3.215 1 97.31 151 VAL B O 1
ATOM 3168 N N . ILE B 1 152 ? -0.521 -17.469 4.25 1 98.06 152 ILE B N 1
ATOM 3169 C CA . ILE B 1 152 ? 0.726 -16.781 4.582 1 98.06 152 ILE B CA 1
ATOM 3170 C C . ILE B 1 152 ? 1.538 -17.641 5.551 1 98.06 152 ILE B C 1
ATOM 3172 O O . ILE B 1 152 ? 2.756 -17.766 5.406 1 98.06 152 ILE B O 1
ATOM 3176 N N . ARG B 1 153 ? 0.891 -18.266 6.469 1 98 153 ARG B N 1
ATOM 3177 C CA . ARG B 1 153 ? 1.56 -19.172 7.398 1 98 153 ARG B CA 1
ATOM 3178 C C . ARG B 1 153 ? 2.191 -20.344 6.66 1 98 153 ARG B C 1
ATOM 3180 O O . ARG B 1 153 ? 3.348 -20.688 6.91 1 98 153 ARG B O 1
ATOM 3187 N N . ALA B 1 154 ? 1.425 -20.953 5.793 1 98.25 154 ALA B N 1
ATOM 3188 C CA . ALA B 1 154 ? 1.935 -22.078 5.02 1 98.25 154 ALA B CA 1
ATOM 3189 C C . ALA B 1 154 ? 3.137 -21.672 4.176 1 98.25 154 ALA B C 1
ATOM 3191 O O . ALA B 1 154 ? 4.148 -22.375 4.137 1 98.25 154 ALA B O 1
ATOM 3192 N N . ALA B 1 155 ? 2.992 -20.516 3.504 1 98.75 155 ALA B N 1
ATOM 3193 C CA . ALA B 1 155 ? 4.105 -20 2.705 1 98.75 155 ALA B CA 1
ATOM 3194 C C . ALA B 1 155 ? 5.355 -19.828 3.559 1 98.75 155 ALA B C 1
ATOM 3196 O O . ALA B 1 155 ? 6.453 -20.219 3.152 1 98.75 155 ALA B O 1
ATOM 3197 N N . SER B 1 156 ? 5.152 -19.266 4.703 1 98.81 156 SER B N 1
ATOM 3198 C CA . SER B 1 156 ? 6.27 -19.031 5.609 1 98.81 156 SER B CA 1
ATOM 3199 C C . SER B 1 156 ? 6.945 -20.328 6.02 1 98.81 156 SER B C 1
ATOM 3201 O O . SER B 1 156 ? 8.172 -20.406 6.113 1 98.81 156 SER B O 1
ATOM 3203 N N . ARG B 1 157 ? 6.199 -21.375 6.246 1 98.69 157 ARG B N 1
ATOM 3204 C CA . ARG B 1 157 ? 6.734 -22.656 6.676 1 98.69 157 ARG B CA 1
ATOM 3205 C C . ARG B 1 157 ? 7.52 -23.328 5.551 1 98.69 157 ARG B C 1
ATOM 3207 O O . ARG B 1 157 ? 8.523 -24 5.805 1 98.69 157 ARG B O 1
ATOM 3214 N N . LEU B 1 158 ? 7.109 -23.078 4.375 1 98.81 158 LEU B N 1
ATOM 3215 C CA . LEU B 1 158 ? 7.672 -23.797 3.24 1 98.81 158 LEU B CA 1
ATOM 3216 C C . LEU B 1 158 ? 8.914 -23.094 2.709 1 98.81 158 LEU B C 1
ATOM 3218 O O . LEU B 1 158 ? 9.883 -23.75 2.307 1 98.81 158 LEU B O 1
ATOM 3222 N N . VAL B 1 159 ? 8.898 -21.781 2.68 1 98.69 159 VAL B N 1
ATOM 3223 C CA . VAL B 1 159 ? 9.977 -21.031 2.047 1 98.69 159 VAL B CA 1
ATOM 3224 C C . VAL B 1 159 ? 11.242 -21.125 2.898 1 98.69 159 VAL B C 1
ATOM 3226 O O . VAL B 1 159 ? 11.18 -21.031 4.125 1 98.69 159 VAL B O 1
ATOM 3229 N N . MET B 1 160 ? 12.352 -21.312 2.295 1 98.56 160 MET B N 1
ATOM 3230 C CA . MET B 1 160 ? 13.633 -21.359 2.994 1 98.56 160 MET B CA 1
ATOM 3231 C C . MET B 1 160 ? 14.062 -19.953 3.426 1 98.56 160 MET B C 1
ATOM 3233 O O . MET B 1 160 ? 13.539 -18.953 2.924 1 98.56 160 MET B O 1
ATOM 3237 N N . PRO B 1 161 ? 15.008 -19.891 4.309 1 98.12 161 PRO B N 1
ATOM 3238 C CA . PRO B 1 161 ? 15.508 -18.562 4.66 1 98.12 161 PRO B CA 1
ATOM 3239 C C . PRO B 1 161 ? 15.992 -17.766 3.449 1 98.12 161 PRO B C 1
ATOM 3241 O O . PRO B 1 161 ? 16.703 -18.312 2.596 1 98.12 161 PRO B O 1
ATOM 3244 N N . ARG B 1 162 ? 15.531 -16.562 3.355 1 97.62 162 ARG B N 1
ATOM 3245 C CA . ARG B 1 162 ? 15.852 -15.625 2.279 1 97.62 162 ARG B CA 1
ATOM 3246 C C . ARG B 1 162 ? 15.125 -16 0.994 1 97.62 162 ARG B C 1
ATOM 3248 O O . ARG B 1 162 ? 15.328 -15.367 -0.045 1 97.62 162 ARG B O 1
ATOM 3255 N N . GLY B 1 163 ? 14.367 -17.109 1.078 1 98.69 163 GLY B N 1
ATOM 3256 C CA . GLY B 1 163 ? 13.484 -17.422 -0.04 1 98.69 163 GLY B CA 1
ATOM 3257 C C . GLY B 1 163 ? 12.383 -16.391 -0.227 1 98.69 163 GLY B C 1
ATOM 3258 O O . GLY B 1 163 ? 12.273 -15.445 0.557 1 98.69 163 GLY B O 1
ATOM 3259 N N . LYS B 1 164 ? 11.578 -16.594 -1.281 1 98.81 164 LYS B N 1
ATOM 3260 C CA . LYS B 1 164 ? 10.609 -15.555 -1.646 1 98.81 164 LYS B CA 1
ATOM 3261 C C . LYS B 1 164 ? 9.195 -16.125 -1.72 1 98.81 164 LYS B C 1
ATOM 3263 O O . LYS B 1 164 ? 9 -17.266 -2.133 1 98.81 164 LYS B O 1
ATOM 3268 N N . PHE B 1 165 ? 8.305 -15.32 -1.239 1 98.88 165 PHE B N 1
ATOM 3269 C CA . PHE B 1 165 ? 6.875 -15.578 -1.407 1 98.88 165 PHE B CA 1
ATOM 3270 C C . PHE B 1 165 ? 6.227 -14.484 -2.25 1 98.88 165 PHE B C 1
ATOM 3272 O O . PHE B 1 165 ? 6.402 -13.297 -1.978 1 98.88 165 PHE B O 1
ATOM 3279 N N . PHE B 1 166 ? 5.562 -14.898 -3.369 1 98.94 166 PHE B N 1
ATOM 3280 C CA . PHE B 1 166 ? 4.848 -13.977 -4.246 1 98.94 166 PHE B CA 1
ATOM 3281 C C . PHE B 1 166 ? 3.346 -14.203 -4.168 1 98.94 166 PHE B C 1
ATOM 3283 O O . PHE B 1 166 ? 2.881 -15.344 -4.246 1 98.94 166 PHE B O 1
ATOM 3290 N N . MET B 1 167 ? 2.629 -13.117 -4.047 1 98.44 167 MET B N 1
ATOM 3291 C CA . MET B 1 167 ? 1.175 -13.227 -3.967 1 98.44 167 MET B CA 1
ATOM 3292 C C . MET B 1 167 ? 0.496 -12.102 -4.738 1 98.44 167 MET B C 1
ATOM 3294 O O . MET B 1 167 ? 1.065 -11.023 -4.898 1 98.44 167 MET B O 1
ATOM 3298 N N . ILE B 1 168 ? -0.665 -12.406 -5.289 1 98.5 168 ILE B N 1
ATOM 3299 C CA . ILE B 1 168 ? -1.566 -11.398 -5.832 1 98.5 168 ILE B CA 1
ATOM 3300 C C . ILE B 1 168 ? -2.889 -11.422 -5.07 1 98.5 168 ILE B C 1
ATOM 3302 O O . ILE B 1 168 ? -3.383 -12.492 -4.703 1 98.5 168 ILE B O 1
ATOM 3306 N N . HIS B 1 169 ? -3.385 -10.305 -4.75 1 97.56 169 HIS B N 1
ATOM 3307 C CA . HIS B 1 169 ? -4.602 -10.211 -3.945 1 97.56 169 HIS B CA 1
ATOM 3308 C C . HIS B 1 169 ? -5.305 -8.875 -4.164 1 97.56 169 HIS B C 1
ATOM 3310 O O . HIS B 1 169 ? -4.91 -8.094 -5.035 1 97.56 169 HIS B O 1
ATOM 3316 N N . ARG B 1 170 ? -6.41 -8.688 -3.488 1 96.44 170 ARG B N 1
ATOM 3317 C CA . ARG B 1 170 ? -7.121 -7.414 -3.514 1 96.44 170 ARG B CA 1
ATOM 3318 C C . ARG B 1 170 ? -6.434 -6.383 -2.625 1 96.44 170 ARG B C 1
ATOM 3320 O O . ARG B 1 170 ? -6.039 -6.691 -1.499 1 96.44 170 ARG B O 1
ATOM 3327 N N . PRO B 1 171 ? -6.398 -5.141 -3.152 1 97.19 171 PRO B N 1
ATOM 3328 C CA . PRO B 1 171 ? -5.766 -4.082 -2.365 1 97.19 171 PRO B CA 1
ATOM 3329 C C . PRO B 1 171 ? -6.488 -3.814 -1.047 1 97.19 171 PRO B C 1
ATOM 3331 O O . PRO B 1 171 ? -5.867 -3.371 -0.077 1 97.19 171 PRO B O 1
ATOM 3334 N N . THR B 1 172 ? -7.754 -4.094 -0.926 1 95.62 172 THR B N 1
ATOM 3335 C CA . THR B 1 172 ? -8.531 -3.848 0.282 1 95.62 172 THR B CA 1
ATOM 3336 C C . THR B 1 172 ? -8.016 -4.695 1.441 1 95.62 172 THR B C 1
ATOM 3338 O O . THR B 1 172 ? -8.312 -4.41 2.604 1 95.62 172 THR B O 1
ATOM 3341 N N . ARG B 1 173 ? -7.234 -5.691 1.133 1 95.56 173 ARG B N 1
ATOM 3342 C CA . ARG B 1 173 ? -6.719 -6.602 2.15 1 95.56 173 ARG B CA 1
ATOM 3343 C C . ARG B 1 173 ? -5.258 -6.293 2.469 1 95.56 173 ARG B C 1
ATOM 3345 O O . ARG B 1 173 ? -4.621 -7.016 3.24 1 95.56 173 ARG B O 1
ATOM 3352 N N . LEU B 1 174 ? -4.738 -5.234 1.96 1 97.56 174 LEU B N 1
ATOM 3353 C CA . LEU B 1 174 ? -3.312 -4.93 2.033 1 97.56 174 LEU B CA 1
ATOM 3354 C C . LEU B 1 174 ? -2.846 -4.867 3.484 1 97.56 174 LEU B C 1
ATOM 3356 O O . LEU B 1 174 ? -1.773 -5.375 3.82 1 97.56 174 LEU B O 1
ATOM 3360 N N . VAL B 1 175 ? -3.586 -4.273 4.371 1 97.62 175 VAL B N 1
ATOM 3361 C CA . VAL B 1 175 ? -3.207 -4.129 5.773 1 97.62 175 VAL B CA 1
ATOM 3362 C C . VAL B 1 175 ? -3.037 -5.508 6.406 1 97.62 175 VAL B C 1
ATOM 3364 O O . VAL B 1 175 ? -2.031 -5.77 7.074 1 97.62 175 VAL B O 1
ATOM 3367 N N . ASP B 1 176 ? -3.969 -6.406 6.168 1 96.56 176 ASP B N 1
ATOM 3368 C CA . ASP B 1 176 ? -3.887 -7.773 6.68 1 96.56 176 ASP B CA 1
ATOM 3369 C C . ASP B 1 176 ? -2.688 -8.508 6.09 1 96.56 176 ASP B C 1
ATOM 3371 O O . ASP B 1 176 ? -1.969 -9.211 6.805 1 96.56 176 ASP B O 1
ATOM 3375 N N . ILE B 1 177 ? -2.529 -8.344 4.832 1 97.81 177 ILE B N 1
ATOM 3376 C CA . ILE B 1 177 ? -1.454 -9.016 4.117 1 97.81 177 ILE B CA 1
ATOM 3377 C C . ILE B 1 177 ? -0.107 -8.633 4.723 1 97.81 177 ILE B C 1
ATOM 3379 O O . ILE B 1 177 ? 0.702 -9.5 5.055 1 97.81 177 ILE B O 1
ATOM 3383 N N . ILE B 1 178 ? 0.102 -7.344 4.891 1 98.25 178 ILE B N 1
ATOM 3384 C CA . ILE B 1 178 ? 1.374 -6.824 5.383 1 98.25 178 ILE B CA 1
ATOM 3385 C C . ILE B 1 178 ? 1.571 -7.238 6.84 1 98.25 178 ILE B C 1
ATOM 3387 O O . ILE B 1 178 ? 2.643 -7.719 7.215 1 98.25 178 ILE B O 1
ATOM 3391 N N . THR B 1 179 ? 0.616 -7.09 7.648 1 97.5 179 THR B N 1
ATOM 3392 C CA . THR B 1 179 ? 0.721 -7.387 9.07 1 97.5 179 THR B CA 1
ATOM 3393 C C . THR B 1 179 ? 0.955 -8.875 9.297 1 97.5 179 THR B C 1
ATOM 3395 O O . THR B 1 179 ? 1.796 -9.266 10.109 1 97.5 179 THR B O 1
ATOM 3398 N N . LEU B 1 180 ? 0.242 -9.742 8.555 1 97.38 180 LEU B N 1
ATOM 3399 C CA . LEU B 1 180 ? 0.444 -11.188 8.656 1 97.38 180 LEU B CA 1
ATOM 3400 C C . LEU B 1 180 ? 1.822 -11.578 8.133 1 97.38 180 LEU B C 1
ATOM 3402 O O . LEU B 1 180 ? 2.475 -12.461 8.695 1 97.38 180 LEU B O 1
ATOM 3406 N N . GLY B 1 181 ? 2.238 -10.922 7.004 1 98.31 181 GLY B N 1
ATOM 3407 C CA . GLY B 1 181 ? 3.584 -11.18 6.516 1 98.31 181 GLY B CA 1
ATOM 3408 C C . GLY B 1 181 ? 4.648 -10.992 7.582 1 98.31 181 GLY B C 1
ATOM 3409 O O . GLY B 1 181 ? 5.461 -11.891 7.816 1 98.31 181 GLY B O 1
ATOM 3410 N N . ARG B 1 182 ? 4.598 -9.852 8.18 1 96.88 182 ARG B N 1
ATOM 3411 C CA . ARG B 1 182 ? 5.586 -9.57 9.219 1 96.88 182 ARG B CA 1
ATOM 3412 C C . ARG B 1 182 ? 5.43 -10.531 10.391 1 96.88 182 ARG B C 1
ATOM 3414 O O . ARG B 1 182 ? 6.426 -11 10.945 1 96.88 182 ARG B O 1
ATOM 3421 N N . LYS B 1 183 ? 4.219 -10.844 10.797 1 97.12 183 LYS B N 1
ATOM 3422 C CA . LYS B 1 183 ? 3.938 -11.773 11.883 1 97.12 183 LYS B CA 1
ATOM 3423 C C . LYS B 1 183 ? 4.617 -13.125 11.641 1 97.12 183 LYS B C 1
ATOM 3425 O O . LYS B 1 183 ? 5.145 -13.734 12.578 1 97.12 183 LYS B O 1
ATOM 3430 N N . TYR B 1 184 ? 4.645 -13.547 10.375 1 98.25 184 TYR B N 1
ATOM 3431 C CA . TYR B 1 184 ? 5.16 -14.875 10.047 1 98.25 184 TYR B CA 1
ATOM 3432 C C . TYR B 1 184 ? 6.539 -14.781 9.406 1 98.25 184 TYR B C 1
ATOM 3434 O O . TYR B 1 184 ? 6.949 -15.68 8.672 1 98.25 184 TYR B O 1
ATOM 3442 N N . LYS B 1 185 ? 7.164 -13.609 9.57 1 98.19 185 LYS B N 1
ATOM 3443 C CA . LYS B 1 185 ? 8.555 -13.391 9.195 1 98.19 185 LYS B CA 1
ATOM 3444 C C . LYS B 1 185 ? 8.727 -13.406 7.676 1 98.19 185 LYS B C 1
ATOM 3446 O O . LYS B 1 185 ? 9.734 -13.898 7.164 1 98.19 185 LYS B O 1
ATOM 3451 N N . LEU B 1 186 ? 7.738 -13.062 7 1 98.75 186 LEU B N 1
ATOM 3452 C CA . LEU B 1 186 ? 7.77 -12.75 5.574 1 98.75 186 LEU B CA 1
ATOM 3453 C C . LEU B 1 186 ? 7.711 -11.242 5.348 1 98.75 186 LEU B C 1
ATOM 3455 O O . LEU B 1 186 ? 6.625 -10.656 5.328 1 98.75 186 LEU B O 1
ATOM 3459 N N . GLU B 1 187 ? 8.82 -10.641 5.117 1 98.75 187 GLU B N 1
ATOM 3460 C CA . GLU B 1 187 ? 8.883 -9.188 4.988 1 98.75 187 GLU B CA 1
ATOM 3461 C C . GLU B 1 187 ? 8.492 -8.742 3.582 1 98.75 187 GLU B C 1
ATOM 3463 O O . GLU B 1 187 ? 9.109 -9.164 2.598 1 98.75 187 GLU B O 1
ATOM 3468 N N . PRO B 1 188 ? 7.402 -7.926 3.502 1 98.75 188 PRO B N 1
ATOM 3469 C CA . PRO B 1 188 ? 7.133 -7.367 2.176 1 98.75 188 PRO B CA 1
ATOM 3470 C C . PRO B 1 188 ? 8.281 -6.504 1.653 1 98.75 188 PRO B C 1
ATOM 3472 O O . PRO B 1 188 ? 8.727 -5.578 2.338 1 98.75 188 PRO B O 1
ATOM 3475 N N . LYS B 1 189 ? 8.766 -6.816 0.471 1 98.5 189 LYS B N 1
ATOM 3476 C CA . LYS B 1 189 ? 9.938 -6.121 -0.062 1 98.5 189 LYS B CA 1
ATOM 3477 C C . LYS B 1 189 ? 9.586 -5.336 -1.323 1 98.5 189 LYS B C 1
ATOM 3479 O O . LYS B 1 189 ? 10.195 -4.305 -1.612 1 98.5 189 LYS B O 1
ATOM 3484 N N . VAL B 1 190 ? 8.703 -5.863 -2.08 1 98.69 190 VAL B N 1
ATOM 3485 C CA . VAL B 1 190 ? 8.297 -5.234 -3.334 1 98.69 190 VAL B CA 1
ATOM 3486 C C . VAL B 1 190 ? 6.777 -5.285 -3.467 1 98.69 190 VAL B C 1
ATOM 3488 O O . VAL B 1 190 ? 6.156 -6.312 -3.182 1 98.69 190 VAL B O 1
ATOM 3491 N N . ILE B 1 191 ? 6.164 -4.191 -3.812 1 98.81 191 ILE B N 1
ATOM 3492 C CA . ILE B 1 191 ? 4.734 -4.125 -4.098 1 98.81 191 ILE B CA 1
ATOM 3493 C C . ILE B 1 191 ? 4.512 -3.477 -5.461 1 98.81 191 ILE B C 1
ATOM 3495 O O . ILE B 1 191 ? 5.18 -2.5 -5.809 1 98.81 191 ILE B O 1
ATOM 3499 N N . GLN B 1 192 ? 3.676 -4.035 -6.246 1 98.69 192 GLN B N 1
ATOM 3500 C CA . GLN B 1 192 ? 3.199 -3.416 -7.477 1 98.69 192 GLN B CA 1
ATOM 3501 C C . GLN B 1 192 ? 1.675 -3.381 -7.523 1 98.69 192 GLN B C 1
ATOM 3503 O O . GLN B 1 192 ? 1.021 -4.414 -7.379 1 98.69 192 GLN B O 1
ATOM 3508 N N . PHE B 1 193 ? 1.173 -2.199 -7.695 1 98.5 193 PHE B N 1
ATOM 3509 C CA . PHE B 1 193 ? -0.272 -2.025 -7.797 1 98.5 193 PHE B CA 1
ATOM 3510 C C . PHE B 1 193 ? -0.728 -2.129 -9.25 1 98.5 193 PHE B C 1
ATOM 3512 O O . PHE B 1 193 ? -0.06 -1.621 -10.148 1 98.5 193 PHE B O 1
ATOM 3519 N N . VAL B 1 194 ? -1.819 -2.807 -9.445 1 98.44 194 VAL B N 1
ATOM 3520 C CA . VAL B 1 194 ? -2.418 -2.982 -10.766 1 98.44 194 VAL B CA 1
ATOM 3521 C C . VAL B 1 194 ? -3.732 -2.211 -10.844 1 98.44 194 VAL B C 1
ATOM 3523 O O . VAL B 1 194 ? -4.652 -2.459 -10.062 1 98.44 194 VAL B O 1
ATOM 3526 N N . HIS B 1 195 ? -3.77 -1.28 -11.781 1 98.12 195 HIS B N 1
ATOM 3527 C CA . HIS B 1 195 ? -4.945 -0.446 -12.008 1 98.12 195 HIS B CA 1
ATOM 3528 C C . HIS B 1 195 ? -5.691 -0.871 -13.266 1 98.12 195 HIS B C 1
ATOM 3530 O O . HIS B 1 195 ? -5.07 -1.197 -14.281 1 98.12 195 HIS B O 1
ATOM 3536 N N . PRO B 1 196 ? -7.059 -0.905 -13.234 1 97.12 196 PRO B N 1
ATOM 3537 C CA . PRO B 1 196 ? -7.77 -1.171 -14.484 1 97.12 196 PRO B CA 1
ATOM 3538 C C . PRO B 1 196 ? -7.43 -0.166 -15.586 1 97.12 196 PRO B C 1
ATOM 3540 O O . PRO B 1 196 ? -7.219 -0.552 -16.734 1 97.12 196 PRO B O 1
ATOM 3543 N N . ARG B 1 197 ? -7.422 1.114 -15.188 1 94.5 197 ARG B N 1
ATOM 3544 C CA . ARG B 1 197 ? -7.074 2.23 -16.062 1 94.5 197 ARG B CA 1
ATOM 3545 C C . ARG B 1 197 ? -6.273 3.287 -15.305 1 94.5 197 ARG B C 1
ATOM 3547 O O . ARG B 1 197 ? -6.273 3.312 -14.07 1 94.5 197 ARG B O 1
ATOM 3554 N N . PRO B 1 198 ? -5.723 4.137 -16.219 1 89.56 198 PRO B N 1
ATOM 3555 C CA . PRO B 1 198 ? -5.047 5.242 -15.531 1 89.56 198 PRO B CA 1
ATOM 3556 C C . PRO B 1 198 ? -6.004 6.09 -14.688 1 89.56 198 PRO B C 1
ATOM 3558 O O . PRO B 1 198 ? -7.18 6.219 -15.031 1 89.56 198 PRO B O 1
ATOM 3561 N N . GLN B 1 199 ? -5.688 6.582 -13.492 1 90.44 199 GLN B N 1
ATOM 3562 C CA . GLN B 1 199 ? -6.414 7.496 -12.617 1 90.44 199 GLN B CA 1
ATOM 3563 C C . GLN B 1 199 ? -7.406 6.742 -11.742 1 90.44 199 GLN B C 1
ATOM 3565 O O . GLN B 1 199 ? -8.117 7.352 -10.938 1 90.44 199 GLN B O 1
ATOM 3570 N N . LYS B 1 200 ? -7.559 5.438 -12.023 1 95.44 200 LYS B N 1
ATOM 3571 C CA . LYS B 1 200 ? -8.453 4.637 -11.188 1 95.44 200 LYS B CA 1
ATOM 3572 C C . LYS B 1 200 ? -7.68 3.902 -10.094 1 95.44 200 LYS B C 1
ATOM 3574 O O . LYS B 1 200 ? -6.562 3.436 -10.328 1 95.44 200 LYS B O 1
ATOM 3579 N N . ALA B 1 201 ? -8.312 3.762 -8.992 1 97.62 201 ALA B N 1
ATOM 3580 C CA . ALA B 1 201 ? -7.738 3.002 -7.887 1 97.62 201 ALA B CA 1
ATOM 3581 C C . ALA B 1 201 ? -7.375 1.584 -8.32 1 97.62 201 ALA B C 1
ATOM 3583 O O . ALA B 1 201 ? -8.008 1.024 -9.219 1 97.62 201 ALA B O 1
ATOM 3584 N N . PRO B 1 202 ? -6.359 1.038 -7.711 1 98.06 202 PRO B N 1
ATOM 3585 C CA . PRO B 1 202 ? -6.008 -0.34 -8.062 1 98.06 202 PRO B CA 1
ATOM 3586 C C . PRO B 1 202 ? -7.039 -1.354 -7.57 1 98.06 202 PRO B C 1
ATOM 3588 O O . PRO B 1 202 ? -7.656 -1.154 -6.52 1 98.06 202 PRO B O 1
ATOM 3591 N N . ASN B 1 203 ? -7.168 -2.404 -8.359 1 97.19 203 ASN B N 1
ATOM 3592 C CA . ASN B 1 203 ? -8.062 -3.473 -7.934 1 97.19 203 ASN B CA 1
ATOM 3593 C C . ASN B 1 203 ? -7.305 -4.766 -7.652 1 97.19 203 ASN B C 1
ATOM 3595 O O . ASN B 1 203 ? -7.879 -5.734 -7.152 1 97.19 203 ASN B O 1
ATOM 3599 N N . LEU B 1 204 ? -6.008 -4.785 -7.961 1 97.88 204 LEU B N 1
ATOM 3600 C CA . LEU B 1 204 ? -5.117 -5.887 -7.605 1 97.88 204 LEU B CA 1
ATOM 3601 C C . LEU B 1 204 ? -3.803 -5.363 -7.035 1 97.88 204 LEU B C 1
ATOM 3603 O O . LEU B 1 204 ? -3.418 -4.223 -7.297 1 97.88 204 LEU B O 1
ATOM 3607 N N . VAL B 1 205 ? -3.178 -6.188 -6.254 1 98.56 205 VAL B N 1
ATOM 3608 C CA . VAL B 1 205 ? -1.86 -5.859 -5.719 1 98.56 205 VAL B CA 1
ATOM 3609 C C . VAL B 1 205 ? -0.968 -7.098 -5.738 1 98.56 205 VAL B C 1
ATOM 3611 O O . VAL B 1 205 ? -1.397 -8.188 -5.355 1 98.56 205 VAL B O 1
ATOM 3614 N N . LEU B 1 206 ? 0.202 -6.945 -6.305 1 98.81 206 LEU B N 1
ATOM 3615 C CA . LEU B 1 206 ? 1.259 -7.949 -6.262 1 98.81 206 LEU B CA 1
ATOM 3616 C C . LEU B 1 206 ? 2.242 -7.656 -5.133 1 98.81 206 LEU B C 1
ATOM 3618 O O . LEU B 1 206 ? 2.699 -6.523 -4.98 1 98.81 206 LEU B O 1
ATOM 3622 N N . VAL B 1 207 ? 2.605 -8.664 -4.367 1 98.81 207 VAL B N 1
ATOM 3623 C CA . VAL B 1 207 ? 3.523 -8.469 -3.25 1 98.81 207 VAL B CA 1
ATOM 3624 C C . VAL B 1 207 ? 4.605 -9.547 -3.277 1 98.81 207 VAL B C 1
ATOM 3626 O O . VAL B 1 207 ? 4.301 -10.734 -3.408 1 98.81 207 VAL B O 1
ATOM 3629 N N . GLN B 1 208 ? 5.828 -9.148 -3.234 1 98.88 208 GLN B N 1
ATOM 3630 C CA . GLN B 1 208 ? 6.969 -10.031 -3.02 1 98.88 208 GLN B CA 1
ATOM 3631 C C . GLN B 1 208 ? 7.457 -9.961 -1.575 1 98.88 208 GLN B C 1
ATOM 3633 O O . GLN B 1 208 ? 7.797 -8.883 -1.084 1 98.88 208 GLN B O 1
ATOM 3638 N N . PHE B 1 209 ? 7.465 -11.062 -0.935 1 98.88 209 PHE B N 1
ATOM 3639 C CA . PHE B 1 209 ? 8 -11.195 0.415 1 98.88 209 PHE B CA 1
ATOM 3640 C C . PHE B 1 209 ? 9.352 -11.891 0.395 1 98.88 209 PHE B C 1
ATOM 3642 O O . PHE B 1 209 ? 9.633 -12.688 -0.505 1 98.88 209 PHE B O 1
ATOM 3649 N N . VAL B 1 210 ? 10.117 -11.602 1.399 1 98.81 210 VAL B N 1
ATOM 3650 C CA . VAL B 1 210 ? 11.367 -12.32 1.643 1 98.81 210 VAL B CA 1
ATOM 3651 C C . VAL B 1 210 ? 11.383 -12.852 3.076 1 98.81 210 VAL B C 1
ATOM 3653 O O . VAL B 1 210 ? 11.156 -12.094 4.023 1 98.81 210 VAL B O 1
ATOM 3656 N N . LYS B 1 211 ? 11.578 -14.133 3.189 1 98.69 211 LYS B N 1
ATOM 3657 C CA . LYS B 1 211 ? 11.688 -14.742 4.516 1 98.69 211 LYS B CA 1
ATOM 3658 C C . LYS B 1 211 ? 12.859 -14.156 5.293 1 98.69 211 LYS B C 1
ATOM 3660 O O . LYS B 1 211 ? 13.977 -14.07 4.77 1 98.69 211 LYS B O 1
ATOM 3665 N N . ASP B 1 212 ? 12.609 -13.648 6.449 1 97.69 212 ASP B N 1
ATOM 3666 C CA . ASP B 1 212 ? 13.602 -13.07 7.352 1 97.69 212 ASP B CA 1
ATOM 3667 C C . ASP B 1 212 ? 14.266 -11.852 6.723 1 97.69 212 ASP B C 1
ATOM 3669 O O . ASP B 1 212 ? 15.453 -11.602 6.941 1 97.69 212 ASP B O 1
ATOM 3673 N N . GLY B 1 213 ? 13.594 -11.195 5.859 1 96.25 213 GLY B N 1
ATOM 3674 C CA . GLY B 1 213 ? 14.133 -10 5.234 1 96.25 213 GLY B CA 1
ATOM 3675 C C . GLY B 1 213 ? 14.148 -8.797 6.164 1 96.25 213 GLY B C 1
ATOM 3676 O O . GLY B 1 213 ? 13.375 -8.734 7.121 1 96.25 213 GLY B O 1
ATOM 3677 N N . ARG B 1 214 ? 14.969 -7.852 5.875 1 94.25 214 ARG B N 1
ATOM 3678 C CA . ARG B 1 214 ? 15.008 -6.59 6.605 1 94.25 214 ARG B CA 1
ATOM 3679 C C . ARG B 1 214 ? 13.984 -5.605 6.059 1 94.25 214 ARG B C 1
ATOM 3681 O O . ARG B 1 214 ? 13.57 -5.711 4.902 1 94.25 214 ARG B O 1
ATOM 3688 N N . PRO B 1 215 ? 13.68 -4.68 6.859 1 92.31 215 PRO B N 1
ATOM 3689 C CA . PRO B 1 215 ? 12.688 -3.699 6.402 1 92.31 215 PRO B CA 1
ATOM 3690 C C . PRO B 1 215 ? 13.195 -2.848 5.242 1 92.31 215 PRO B C 1
ATOM 3692 O O . PRO B 1 215 ? 14.391 -2.555 5.16 1 92.31 215 PRO B O 1
ATOM 3695 N N . GLU B 1 216 ? 12.43 -2.525 4.328 1 92.12 216 GLU B N 1
ATOM 3696 C CA . GLU B 1 216 ? 12.594 -1.643 3.176 1 92.12 216 GLU B CA 1
ATOM 3697 C C . GLU B 1 216 ? 11.695 -2.066 2.02 1 92.12 216 GLU B C 1
ATOM 3699 O O . GLU B 1 216 ? 11.844 -3.168 1.484 1 92.12 216 GLU B O 1
ATOM 3704 N N . LEU B 1 217 ? 10.805 -1.2 1.701 1 97.44 217 LEU B N 1
ATOM 3705 C CA . LEU B 1 217 ? 9.812 -1.536 0.685 1 97.44 217 LEU B CA 1
ATOM 3706 C C . LEU B 1 217 ? 10.086 -0.777 -0.61 1 97.44 217 LEU B C 1
ATOM 3708 O O . LEU B 1 217 ? 10.391 0.418 -0.582 1 97.44 217 LEU B O 1
ATOM 3712 N N . LYS B 1 218 ? 10.086 -1.466 -1.638 1 97.94 218 LYS B N 1
ATOM 3713 C CA . LYS B 1 218 ? 10.094 -0.854 -2.965 1 97.94 218 LYS B CA 1
ATOM 3714 C C . LYS B 1 218 ? 8.727 -0.958 -3.629 1 97.94 218 LYS B C 1
ATOM 3716 O O . LYS B 1 218 ? 8.18 -2.055 -3.777 1 97.94 218 LYS B O 1
ATOM 3721 N N . ILE B 1 219 ? 8.133 0.119 -3.979 1 97.94 219 ILE B N 1
ATOM 3722 C CA . ILE B 1 219 ? 6.906 0.13 -4.766 1 97.94 219 ILE B CA 1
ATOM 3723 C C . ILE B 1 219 ? 7.242 0.353 -6.242 1 97.94 219 ILE B C 1
ATOM 3725 O O . ILE B 1 219 ? 7.898 1.338 -6.594 1 97.94 219 ILE B O 1
ATOM 3729 N N . LEU B 1 220 ? 6.832 -0.505 -7.098 1 98.25 220 LEU B N 1
ATOM 3730 C CA . LEU B 1 220 ? 7.125 -0.439 -8.523 1 98.25 220 LEU B CA 1
ATOM 3731 C C . LEU B 1 220 ? 6.184 0.528 -9.227 1 98.25 220 LEU B C 1
ATOM 3733 O O . LEU B 1 220 ? 5.168 0.941 -8.656 1 98.25 220 LEU B O 1
ATOM 3737 N N . ASP B 1 221 ? 6.629 0.912 -10.445 1 97.56 221 ASP B N 1
ATOM 3738 C CA . ASP B 1 221 ? 5.707 1.641 -11.312 1 97.56 221 ASP B CA 1
ATOM 3739 C C . ASP B 1 221 ? 4.379 0.903 -11.438 1 97.56 221 ASP B C 1
ATOM 3741 O O . ASP B 1 221 ? 4.352 -0.327 -11.531 1 97.56 221 ASP B O 1
ATOM 3745 N N . PRO B 1 222 ? 3.287 1.659 -11.406 1 97.12 222 PRO B N 1
ATOM 3746 C CA . PRO B 1 222 ? 1.983 1 -11.516 1 97.12 222 PRO B CA 1
ATOM 3747 C C . PRO B 1 222 ? 1.798 0.287 -12.852 1 97.12 222 PRO B C 1
ATOM 3749 O O . PRO B 1 222 ? 2.393 0.687 -13.859 1 97.12 222 PRO B O 1
ATOM 3752 N N . LEU B 1 223 ? 1.069 -0.784 -12.805 1 97.5 223 LEU B N 1
ATOM 3753 C CA . LEU B 1 223 ? 0.646 -1.477 -14.016 1 97.5 223 LEU B CA 1
ATOM 3754 C C . LEU B 1 223 ? -0.805 -1.147 -14.352 1 97.5 223 LEU B C 1
ATOM 3756 O O . LEU B 1 223 ? -1.675 -1.191 -13.484 1 97.5 223 LEU B O 1
ATOM 3760 N N . TYR B 1 224 ? -1.054 -0.733 -15.57 1 97.38 224 TYR B N 1
ATOM 3761 C CA . TYR B 1 224 ? -2.404 -0.468 -16.047 1 97.38 224 TYR B CA 1
ATOM 3762 C C . TYR B 1 224 ? -2.867 -1.564 -17 1 97.38 224 TYR B C 1
ATOM 3764 O O . TYR B 1 224 ? -2.148 -1.93 -17.938 1 97.38 224 TYR B O 1
ATOM 3772 N N . VAL B 1 225 ? -4.035 -2.092 -16.797 1 97.25 225 VAL B N 1
ATOM 3773 C CA . VAL B 1 225 ? -4.551 -3.18 -17.625 1 97.25 225 VAL B CA 1
ATOM 3774 C C . VAL B 1 225 ? -5.004 -2.633 -18.984 1 97.25 225 VAL B C 1
ATOM 3776 O O . VAL B 1 225 ? -4.598 -3.141 -20.031 1 97.25 225 VAL B O 1
ATOM 3779 N N . TYR B 1 226 ? -5.797 -1.574 -18.906 1 96.31 226 TYR B N 1
ATOM 3780 C CA . TYR B 1 226 ? -6.344 -1 -20.125 1 96.31 226 TYR B CA 1
ATOM 3781 C C . TYR B 1 226 ? -5.852 0.428 -20.328 1 96.31 226 TYR B C 1
ATOM 3783 O O . TYR B 1 226 ? -5.754 1.197 -19.375 1 96.31 226 TYR B O 1
ATOM 3791 N N . GLY B 1 227 ? -5.605 0.744 -21.578 1 92.81 227 GLY B N 1
ATOM 3792 C CA . GLY B 1 227 ? -5.324 2.129 -21.922 1 92.81 227 GLY B CA 1
ATOM 3793 C C . GLY B 1 227 ? -6.578 2.961 -22.125 1 92.81 227 GLY B C 1
ATOM 3794 O O . GLY B 1 227 ? -7.684 2.5 -21.844 1 92.81 227 GLY B O 1
ATOM 3795 N N . GLU B 1 228 ? -6.359 4.23 -22.484 1 88.12 228 GLU B N 1
ATOM 3796 C CA . GLU B 1 228 ? -7.48 5.125 -22.75 1 88.12 228 GLU B CA 1
ATOM 3797 C C . GLU B 1 228 ? -8.328 4.625 -23.922 1 88.12 228 GLU B C 1
ATOM 3799 O O . GLU B 1 228 ? -9.523 4.898 -23.984 1 88.12 228 GLU B O 1
ATOM 3804 N N . ASP B 1 229 ? -7.73 3.834 -24.734 1 91.88 229 ASP B N 1
ATOM 3805 C CA . ASP B 1 229 ? -8.414 3.332 -25.922 1 91.88 229 ASP B CA 1
ATOM 3806 C C . ASP B 1 229 ? -9.227 2.08 -25.594 1 91.88 229 ASP B C 1
ATOM 3808 O O . ASP B 1 229 ? -9.891 1.528 -26.484 1 91.88 229 ASP B O 1
ATOM 3812 N N . GLY B 1 230 ? -9.07 1.628 -24.375 1 92.19 230 GLY B N 1
ATOM 3813 C CA . GLY B 1 230 ? -9.852 0.477 -23.953 1 92.19 230 GLY B CA 1
ATOM 3814 C C . GLY B 1 230 ? -9.18 -0.848 -24.266 1 92.19 230 GLY B C 1
ATOM 3815 O O . GLY B 1 230 ? -9.75 -1.911 -24.016 1 92.19 230 GLY B O 1
ATOM 3816 N N . ASN B 1 231 ? -8.062 -0.756 -24.797 1 94.56 231 ASN B N 1
ATOM 3817 C CA . ASN B 1 231 ? -7.289 -1.958 -25.094 1 94.56 231 ASN B CA 1
ATOM 3818 C C . ASN B 1 231 ? -6.234 -2.215 -24.016 1 94.56 231 ASN B C 1
ATOM 3820 O O . ASN B 1 231 ? -5.918 -1.325 -23.219 1 94.56 231 ASN B O 1
ATOM 3824 N N . TYR B 1 232 ? -5.73 -3.486 -24.016 1 95.56 232 TYR B N 1
ATOM 3825 C CA . TYR B 1 232 ? -4.621 -3.787 -23.125 1 95.56 232 TYR B CA 1
ATOM 3826 C C . TYR B 1 232 ? -3.453 -2.838 -23.375 1 95.56 232 TYR B C 1
ATOM 3828 O O . TYR B 1 232 ? -3.15 -2.496 -24.516 1 95.56 232 TYR B O 1
ATOM 3836 N N . THR B 1 233 ? -2.775 -2.375 -22.328 1 95.81 233 THR B N 1
ATOM 3837 C CA . THR B 1 233 ? -1.609 -1.507 -22.453 1 95.81 233 THR B CA 1
ATOM 3838 C C . THR B 1 233 ? -0.431 -2.262 -23.062 1 95.81 233 THR B C 1
ATOM 3840 O O . THR B 1 233 ? -0.434 -3.494 -23.109 1 95.81 233 THR B O 1
ATOM 3843 N N . LYS B 1 234 ? 0.536 -1.466 -23.547 1 95.06 234 LYS B N 1
ATOM 3844 C CA . LYS B 1 234 ? 1.758 -2.059 -24.078 1 95.06 234 LYS B CA 1
ATOM 3845 C C . LYS B 1 234 ? 2.484 -2.879 -23.016 1 95.06 234 LYS B C 1
ATOM 3847 O O . LYS B 1 234 ? 3.014 -3.953 -23.312 1 95.06 234 LYS B O 1
ATOM 3852 N N . GLU B 1 235 ? 2.498 -2.4 -21.797 1 95.5 235 GLU B N 1
ATOM 3853 C CA . GLU B 1 235 ? 3.148 -3.092 -20.703 1 95.5 235 GLU B CA 1
ATOM 3854 C C . GLU B 1 235 ? 2.479 -4.434 -20.406 1 95.5 235 GLU B C 1
ATOM 3856 O O . GLU B 1 235 ? 3.158 -5.441 -20.203 1 95.5 235 GLU B O 1
ATOM 3861 N N . LEU B 1 236 ? 1.181 -4.469 -20.438 1 95.69 236 LEU B N 1
ATOM 3862 C CA . LEU B 1 236 ? 0.443 -5.703 -20.188 1 95.69 236 LEU B CA 1
ATOM 3863 C C . LEU B 1 236 ? 0.686 -6.715 -21.297 1 95.69 236 LEU B C 1
ATOM 3865 O O . LEU B 1 236 ? 0.894 -7.902 -21.031 1 95.69 236 LEU B O 1
ATOM 3869 N N . LYS B 1 237 ? 0.687 -6.25 -22.516 1 95.75 237 LYS B N 1
ATOM 3870 C CA . LYS B 1 237 ? 0.969 -7.125 -23.641 1 95.75 237 LYS B CA 1
ATOM 3871 C C . LYS B 1 237 ? 2.369 -7.723 -23.547 1 95.75 237 LYS B C 1
ATOM 3873 O O . LYS B 1 237 ? 2.572 -8.898 -23.859 1 95.75 237 LYS B O 1
ATOM 3878 N N . ALA B 1 238 ? 3.299 -6.887 -23.094 1 96.19 238 ALA B N 1
ATOM 3879 C CA . ALA B 1 238 ? 4.664 -7.363 -22.906 1 96.19 238 ALA B CA 1
ATOM 3880 C C . ALA B 1 238 ? 4.719 -8.469 -21.859 1 96.19 238 ALA B C 1
ATOM 3882 O O . ALA B 1 238 ? 5.48 -9.43 -22 1 96.19 238 ALA B O 1
ATOM 3883 N N . ILE B 1 239 ? 3.934 -8.336 -20.891 1 95.94 239 ILE B N 1
ATOM 3884 C CA . ILE B 1 239 ? 3.875 -9.344 -19.828 1 95.94 239 ILE B CA 1
ATOM 3885 C C . ILE B 1 239 ? 3.324 -10.648 -20.391 1 95.94 239 ILE B C 1
ATOM 3887 O O . ILE B 1 239 ? 3.891 -11.719 -20.156 1 95.94 239 ILE B O 1
ATOM 3891 N N . TYR B 1 240 ? 2.307 -10.594 -21.172 1 93.75 240 TYR B N 1
ATOM 3892 C CA . TYR B 1 240 ? 1.7 -11.773 -21.781 1 93.75 240 TYR B CA 1
ATOM 3893 C C . TYR B 1 240 ? 2.67 -12.445 -22.75 1 93.75 240 TYR B C 1
ATOM 3895 O O . TYR B 1 240 ? 2.654 -13.672 -22.906 1 93.75 240 TYR B O 1
ATOM 3903 N N . ASN B 1 241 ? 3.545 -11.672 -23.312 1 94.5 241 ASN B N 1
ATOM 3904 C CA . ASN B 1 241 ? 4.457 -12.188 -24.328 1 94.5 241 ASN B CA 1
ATOM 3905 C C . ASN B 1 241 ? 5.809 -12.57 -23.719 1 94.5 241 ASN B C 1
ATOM 3907 O O . ASN B 1 241 ? 6.672 -13.117 -24.422 1 94.5 241 ASN B O 1
ATOM 3911 N N . ASN B 1 242 ? 5.969 -12.266 -22.453 1 94.69 242 ASN B N 1
ATOM 3912 C CA . ASN B 1 242 ? 7.23 -12.578 -21.797 1 94.69 242 ASN B CA 1
ATOM 3913 C C . ASN B 1 242 ? 7.469 -14.078 -21.719 1 94.69 242 ASN B C 1
ATOM 3915 O O . ASN B 1 242 ? 6.617 -14.828 -21.234 1 94.69 242 ASN B O 1
ATOM 3919 N N . LYS B 1 243 ? 8.641 -14.516 -22.156 1 94.75 243 LYS B N 1
ATOM 3920 C CA . LYS B 1 243 ? 8.898 -15.953 -22.219 1 94.75 243 LYS B CA 1
ATOM 3921 C C . LYS B 1 243 ? 9.938 -16.375 -21.188 1 94.75 243 LYS B C 1
ATOM 3923 O O . LYS B 1 243 ? 10.305 -17.547 -21.125 1 94.75 243 LYS B O 1
ATOM 3928 N N . ASP B 1 244 ? 10.352 -15.367 -20.391 1 96.31 244 ASP B N 1
ATOM 3929 C CA . ASP B 1 244 ? 11.406 -15.695 -19.438 1 96.31 244 ASP B CA 1
ATOM 3930 C C . ASP B 1 244 ? 11.25 -14.883 -18.156 1 96.31 244 ASP B C 1
ATOM 3932 O O . ASP B 1 244 ? 11.203 -13.656 -18.188 1 96.31 244 ASP B O 1
ATOM 3936 N N . ILE B 1 245 ? 11.219 -15.594 -17.031 1 95.44 245 ILE B N 1
ATOM 3937 C CA . ILE B 1 245 ? 11.141 -14.938 -15.727 1 95.44 245 ILE B CA 1
ATOM 3938 C C . ILE B 1 245 ? 12.359 -15.336 -14.883 1 95.44 245 ILE B C 1
ATOM 3940 O O . ILE B 1 245 ? 12.336 -15.203 -13.656 1 95.44 245 ILE B O 1
ATOM 3944 N N . GLY B 1 246 ? 13.375 -15.789 -15.516 1 91.44 246 GLY B N 1
ATOM 3945 C CA . GLY B 1 246 ? 14.586 -16.203 -14.828 1 91.44 246 GLY B CA 1
ATOM 3946 C C . GLY B 1 246 ? 15.328 -15.047 -14.18 1 91.44 246 GLY B C 1
ATOM 3947 O O . GLY B 1 246 ? 15.367 -13.945 -14.719 1 91.44 246 GLY B O 1
ATOM 3948 N N . GLU B 1 247 ? 15.75 -15.273 -12.93 1 82.19 247 GLU B N 1
ATOM 3949 C CA . GLU B 1 247 ? 16.625 -14.336 -12.242 1 82.19 247 GLU B CA 1
ATOM 3950 C C . GLU B 1 247 ? 18.094 -14.578 -12.602 1 82.19 247 GLU B C 1
ATOM 3952 O O . GLU B 1 247 ? 18.516 -15.727 -12.742 1 82.19 247 GLU B O 1
ATOM 3957 N N . LEU B 1 248 ? 18.844 -13.484 -13.172 1 61.69 248 LEU B N 1
ATOM 3958 C CA . LEU B 1 248 ? 20.25 -13.672 -13.484 1 61.69 248 LEU B CA 1
ATOM 3959 C C . LEU B 1 248 ? 21.047 -13.938 -12.219 1 61.69 248 LEU B C 1
ATOM 3961 O O . LEU B 1 248 ? 20.719 -13.422 -11.148 1 61.69 248 LEU B O 1
#

Secondary structure (DSSP, 8-state):
-PPPTTEEEEE-SSTT-EEEEETTTB---HHHHHHHHH--B-TT-EEEEET-TTTHHHHHHHHHS--SEEEEEE--HHHHHHHHHHHHHTT-TTTEEEEE--GGGGGGTS-TT-EEEEEE------SS----TT-HHHHHHHHS---HHHHHHHHHHHEEEEEEEEEEE-GGGHHHHHHHHHHTTEEEEEEEEEESSTTSPPSEEEEEEEETPPS--EEPPPEESB-TTSSBPHHHHHHHH----B--/-PPPTTEEEEE-SSTT-EEEEETTTB---HHHHHHHHH--B-TT-EEEEET-TTTHHHHHHHHHS--SEEEEEE--HHHHHHHHHHHHHTT-TTTEEEEE--GGGGGGTS-TT-EEEEEE------SS----TT-HHHHHHHHS---HHHHHHHHHHHEEEEEEEEEEE-GGGHHHHHHHHHHTTEEEEEEEEEESSTTSPPSEEEEEEEETPPS--EEPPPEESB-TTSSBPHHHHHHHH----B--